Protein 8E12 (pdb70)

Nearest PDB structures (foldseek):
  8e12-assembly1_B  TM=1.006E+00  e=9.926E-20  synthetic construct
  8e12-assembly1_A  TM=9.853E-01  e=1.468E-17  synthetic construct
  8e0m-assembly4_L  TM=9.547E-01  e=2.031E-11  synthetic construct
  8e0m-assembly2_F  TM=9.032E-01  e=4.087E-11  synthetic construct
  9dze-assembly1_B  TM=9.695E-01  e=3.144E-08  synthetic construct

Secondary structure (DSSP, 8-state):
--SHHHHHHHHHHHHHHHHHHHTTT-HHHHHHHHHHHHHHHHHHHHHHHHHT-HHHHHHHHHHHHHHHHHHHHHHHHHHHTT-HHHHHHHHHHHHHHHHHHHHHHHHHT-HHHHHHHHHHHHHHHHHHHHHHHHHHHHT-HHHHHHHHHHHHHHHHHHHHHHH-/---HHHHHHHHHHHHHHHHHHHTTS-HHHHHHHHHHHHHHHHHHHHHHHSS--SHHHHHHHHHHHHHHHHHHHHHHHHHHTT-HHHHHHHHHHHHHHHHHHHHHH---HHHHHHHHHHHHHHHHHHHHHHHHHHHHT-HHHHHHHHHHHHHHHHHHHHHHHT-/---HHHHHHHHHHHHHHHHHHHTTS-HHHHHHHHHHHHHHHGGGG----HHHHHHHHHHHHHHHHHHHHHHHHHHTT-HHHHHHHHHHHHHHHHHHHHHHHHHT-HHHHHHHHHHHHHHHHHHHHHHHHHHHHT-HHHHHHHHHHHHHHHHHHHHHHHH-

Structure (mmCIF, N/CA/C/O backbone):
data_8E12
#
_entry.id   8E12
#
_cell.length_a   59.3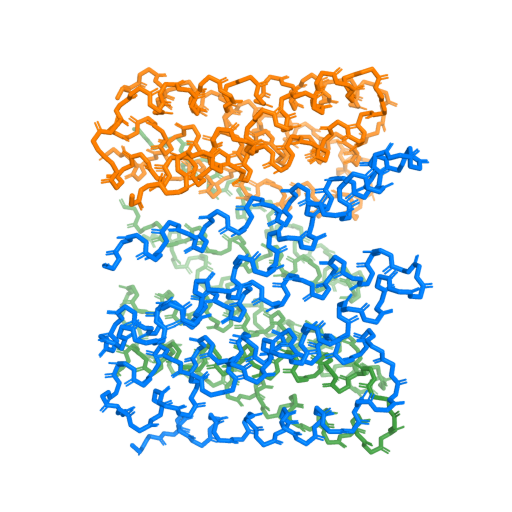30
_cell.length_b   59.330
_cell.length_c   260.327
_cell.angle_alpha   90.000
_cell.angle_beta   90.000
_cell.angle_gamma   120.000
#
_symmetry.space_group_name_H-M   'P 32 2 1'
#
loop_
_entity.id
_entity.type
_entity.pdbx_description
1 polymer BGL14
2 water water
#
loop_
_atom_site.group_PDB
_atom_site.id
_atom_site.type_symbol
_atom_site.label_atom_id
_atom_site.label_alt_id
_atom_site.label_comp_id
_atom_site.label_asym_id
_atom_site.label_entity_id
_atom_site.label_seq_id
_atom_site.pdbx_PDB_ins_code
_atom_site.Cartn_x
_atom_site.Cartn_y
_atom_site.Cartn_z
_atom_site.occupancy
_atom_site.B_iso_or_equiv
_atom_site.auth_seq_id
_atom_site.auth_comp_id
_atom_site.auth_asym_id
_atom_site.auth_atom_id
_atom_site.pdbx_PDB_model_num
ATOM 1 N N . GLU A 1 3 ? 10.654 1.049 33.939 1.00 169.62 3 GLU A N 1
ATOM 2 C CA . GLU A 1 3 ? 9.982 -0.223 34.171 1.00 166.43 3 GLU A CA 1
ATOM 3 C C . GLU A 1 3 ? 8.949 -0.104 35.285 1.00 169.57 3 GLU A C 1
ATOM 4 O O . GLU A 1 3 ? 9.114 -0.677 36.363 1.00 175.25 3 GLU A O 1
ATOM 6 N N . GLU A 1 4 ? 7.880 0.638 35.016 1.00 160.82 4 GLU A N 1
ATOM 7 C CA . GLU A 1 4 ? 6.813 0.850 35.977 1.00 154.41 4 GLU A CA 1
ATOM 8 C C . GLU A 1 4 ? 5.650 -0.088 35.661 1.00 147.21 4 GLU A C 1
ATOM 9 O O . GLU A 1 4 ? 5.787 -1.054 34.903 1.00 144.83 4 GLU A O 1
ATOM 11 N N . GLU A 1 5 ? 4.487 0.192 36.253 1.00 143.09 5 GLU A N 1
ATOM 12 C CA . GLU A 1 5 ? 3.299 -0.604 35.967 1.00 136.78 5 GLU A CA 1
ATOM 13 C C . GLU A 1 5 ? 2.603 -0.157 34.687 1.00 135.12 5 GLU A C 1
ATOM 14 O O . GLU A 1 5 ? 1.914 -0.960 34.049 1.00 129.45 5 GLU A O 1
ATOM 16 N N . LEU A 1 6 ? 2.747 1.117 34.312 1.00 135.83 6 LEU A N 1
ATOM 17 C CA . LEU A 1 6 ? 2.149 1.590 33.068 1.00 130.09 6 LEU A CA 1
ATOM 18 C C . LEU A 1 6 ? 2.843 0.995 31.849 1.00 120.55 6 LEU A C 1
ATOM 19 O O . LEU A 1 6 ? 2.232 0.887 30.780 1.00 108.80 6 LEU A O 1
ATOM 21 N N . LYS A 1 7 ? 4.115 0.608 31.994 1.00 123.35 7 LYS A N 1
ATOM 22 C CA . LYS A 1 7 ? 4.860 0.028 30.880 1.00 119.77 7 LYS A CA 1
ATOM 23 C C . LYS A 1 7 ? 4.174 -1.220 30.338 1.00 117.97 7 LYS A C 1
ATOM 24 O O . LYS A 1 7 ? 4.197 -1.474 29.128 1.00 114.87 7 LYS A O 1
ATOM 26 N N . LYS A 1 8 ? 3.564 -2.014 31.220 1.00 118.86 8 LYS A N 1
ATOM 27 C CA . LYS A 1 8 ? 2.810 -3.183 30.776 1.00 113.70 8 LYS A CA 1
ATOM 28 C C . LYS A 1 8 ? 1.591 -2.781 29.956 1.00 115.31 8 LYS A C 1
ATOM 29 O O . LYS A 1 8 ? 1.291 -3.411 28.935 1.00 118.66 8 LYS A O 1
ATOM 31 N N . LEU A 1 9 ? 0.868 -1.745 30.391 1.00 116.88 9 LEU A N 1
ATOM 32 C CA . LEU A 1 9 ? -0.308 -1.303 29.648 1.00 111.68 9 LEU A CA 1
ATOM 33 C C . LEU A 1 9 ? 0.068 -0.813 28.256 1.00 112.47 9 LEU A C 1
ATOM 34 O O . LEU A 1 9 ? -0.665 -1.050 27.289 1.00 115.12 9 LEU A O 1
ATOM 37 N N . LEU A 1 10 ? 1.205 -0.123 28.134 1.00 110.51 10 LEU A N 1
ATOM 38 C CA . LEU A 1 10 ? 1.651 0.343 26.824 1.00 110.92 10 LEU A CA 1
ATOM 39 C C . LEU A 1 10 ? 1.896 -0.825 25.877 1.00 111.90 10 LEU A C 1
ATOM 40 O O . LEU A 1 10 ? 1.431 -0.818 24.732 1.00 111.98 10 LEU A O 1
ATOM 43 N N . GLU A 1 11 ? 2.620 -1.847 26.341 1.00 111.86 11 GLU A N 1
ATOM 44 C CA . GLU A 1 11 ? 2.870 -3.015 25.502 1.00 114.85 11 GLU A CA 1
ATOM 45 C C . GLU A 1 11 ? 1.581 -3.771 25.201 1.00 117.75 11 GLU A C 1
ATOM 46 O O . GLU A 1 11 ? 1.408 -4.294 24.094 1.00 118.73 11 GLU A O 1
ATOM 48 N N . GLU A 1 12 ? 0.669 -3.841 26.173 1.00 113.67 12 GLU A N 1
ATOM 49 C CA . GLU A 1 12 ? -0.604 -4.518 25.944 1.00 115.23 12 GLU A CA 1
ATOM 50 C C . GLU A 1 12 ? -1.419 -3.813 24.866 1.00 120.42 12 GLU A C 1
ATOM 51 O O . GLU A 1 12 ? -2.100 -4.466 24.065 1.00 124.09 12 GLU A O 1
ATOM 54 N N . ASN A 1 13 ? -1.366 -2.480 24.833 1.00 119.23 13 ASN A N 1
ATOM 55 C CA . ASN A 1 13 ? -2.147 -1.719 23.862 1.00 118.60 13 ASN A CA 1
ATOM 56 C C . ASN A 1 13 ? -1.653 -1.957 22.439 1.00 119.60 13 ASN A C 1
ATOM 57 O O . ASN A 1 13 ? -2.453 -2.191 21.525 1.00 123.66 13 ASN A O 1
ATOM 59 N N . ILE A 1 14 ? -0.335 -1.892 22.231 1.00 122.57 14 ILE A N 1
ATOM 60 C CA . ILE A 1 14 ? 0.225 -2.050 20.890 1.00 119.38 14 ILE A CA 1
ATOM 61 C C . ILE A 1 14 ? -0.045 -3.448 20.348 1.00 123.89 14 ILE A C 1
ATOM 62 O O . ILE A 1 14 ? -0.268 -3.629 19.145 1.00 118.38 14 ILE A O 1
ATOM 66 N N . LYS A 1 15 ? -0.016 -4.459 21.218 1.00 145.00 15 LYS A N 1
ATOM 67 C CA . LYS A 1 15 ? -0.276 -5.824 20.771 1.00 148.62 15 LYS A CA 1
ATOM 68 C C . LYS A 1 15 ? -1.695 -5.960 20.229 1.00 150.93 15 LYS A C 1
ATOM 69 O O . LYS A 1 15 ? -1.916 -6.573 19.177 1.00 153.45 15 LYS A O 1
ATOM 71 N N . LEU A 1 16 ? -2.674 -5.404 20.945 1.00 127.07 16 LEU A N 1
ATOM 72 C CA . LEU A 1 16 ? -4.059 -5.463 20.484 1.00 120.05 16 LEU A CA 1
ATOM 73 C C . LEU A 1 16 ? -4.261 -4.654 19.208 1.00 108.97 16 LEU A C 1
ATOM 74 O O . LEU A 1 16 ? -5.028 -5.056 18.325 1.00 103.28 16 LEU A O 1
ATOM 76 N N . ILE A 1 17 ? -3.593 -3.503 19.099 1.00 108.52 17 ILE A N 1
ATOM 77 C CA . ILE A 1 17 ? -3.742 -2.658 17.917 1.00 108.91 17 ILE A CA 1
ATOM 78 C C . ILE A 1 17 ? -3.113 -3.325 16.698 1.00 110.33 17 ILE A C 1
ATOM 79 O O . ILE A 1 17 ? -3.716 -3.378 15.619 1.00 106.09 17 ILE A O 1
ATOM 84 N N . GLU A 1 18 ? -1.890 -3.841 16.850 1.00 114.18 18 GLU A N 1
ATOM 85 C CA . GLU A 1 18 ? -1.191 -4.441 15.717 1.00 118.21 18 GLU A CA 1
ATOM 86 C C . GLU A 1 18 ? -1.916 -5.679 15.203 1.00 122.92 18 GLU A C 1
ATOM 87 O O . GLU A 1 18 ? -2.003 -5.895 13.988 1.00 126.42 18 GLU A O 1
ATOM 89 N N . GLU A 1 19 ? -2.439 -6.505 16.112 1.00 113.34 19 GLU A N 1
ATOM 90 C CA . GLU A 1 19 ? -3.174 -7.697 15.698 1.00 112.84 19 GLU A CA 1
ATOM 91 C C . GLU A 1 19 ? -4.449 -7.335 14.943 1.00 106.87 19 GLU A C 1
ATOM 92 O O . GLU A 1 19 ? -4.795 -7.983 13.948 1.00 102.60 19 GLU A O 1
ATOM 94 N N . LEU A 1 20 ? -5.164 -6.306 15.404 1.00 106.65 20 LEU A N 1
ATOM 95 C CA . LEU A 1 20 ? -6.375 -5.879 14.711 1.00 103.95 20 LEU A CA 1
ATOM 96 C C . LEU A 1 20 ? -6.063 -5.271 13.349 1.00 98.46 20 LEU A C 1
ATOM 97 O O . LEU A 1 20 ? -6.791 -5.511 12.380 1.00 97.40 20 LEU A O 1
ATOM 102 N N . LEU A 1 21 ? -4.983 -4.489 13.254 1.00 101.72 21 LEU A N 1
ATOM 103 C CA . LEU A 1 21 ? -4.670 -3.798 12.005 1.00 108.12 21 LEU A CA 1
ATOM 104 C C . LEU A 1 21 ? -4.489 -4.778 10.852 1.00 116.82 21 LEU A C 1
ATOM 105 O O . LEU A 1 21 ? -4.976 -4.537 9.741 1.00 116.61 21 LEU A O 1
ATOM 107 N N . GLU A 1 22 ? -3.789 -5.888 11.095 1.00 130.78 22 GLU A N 1
ATOM 108 C CA . GLU A 1 22 ? -3.631 -6.906 10.062 1.00 132.64 22 GLU A CA 1
ATOM 109 C C . GLU A 1 22 ? -4.953 -7.591 9.733 1.00 133.79 22 GLU A C 1
ATOM 110 O O . GLU A 1 22 ? -5.179 -7.977 8.580 1.00 134.30 22 GLU A O 1
ATOM 112 N N . GLU A 1 23 ? -5.830 -7.758 10.727 1.00 118.63 23 GLU A N 1
ATOM 113 C CA . GLU A 1 23 ? -7.086 -8.468 10.500 1.00 113.48 23 GLU A CA 1
ATOM 114 C C . GLU A 1 23 ? -8.048 -7.665 9.628 1.00 120.89 23 GLU A C 1
ATOM 115 O O . GLU A 1 23 ? -8.755 -8.239 8.792 1.00 120.33 23 GLU A O 1
ATOM 117 N N . VAL A 1 24 ? -8.099 -6.339 9.807 1.00 122.91 24 VAL A N 1
ATOM 118 C CA . VAL A 1 24 ? -9.082 -5.523 9.095 1.00 123.86 24 VAL A CA 1
ATOM 119 C C . VAL A 1 24 ? -8.594 -5.050 7.733 1.00 125.43 24 VAL A C 1
ATOM 120 O O . VAL A 1 24 ? -9.354 -4.382 7.017 1.00 120.87 24 VAL A O 1
ATOM 124 N N . LYS A 1 25 ? -7.342 -5.339 7.365 1.00 124.69 25 LYS A N 1
ATOM 125 C CA . LYS A 1 25 ? -6.804 -4.839 6.102 1.00 122.81 25 LYS A CA 1
ATOM 126 C C . LYS A 1 25 ? -7.598 -5.361 4.908 1.00 135.02 25 LYS A C 1
ATOM 127 O O . LYS A 1 25 ? -7.858 -4.618 3.953 1.00 132.30 25 LYS A O 1
ATOM 129 N N . HIS A 1 26 ? -7.980 -6.637 4.938 1.00 138.65 26 HIS A N 1
ATOM 130 C CA . HIS A 1 26 ? -8.780 -7.242 3.882 1.00 135.11 26 HIS A CA 1
ATOM 131 C C . HIS A 1 26 ? -10.275 -7.032 4.074 1.00 134.62 26 HIS A C 1
ATOM 132 O O . HIS A 1 26 ? -11.049 -7.367 3.172 1.00 140.67 26 HIS A O 1
ATOM 139 N N . ASN A 1 27 ? -10.700 -6.498 5.221 1.00 143.24 27 ASN A N 1
ATOM 140 C CA . ASN A 1 27 ? -12.121 -6.370 5.524 1.00 140.76 27 ASN A CA 1
ATOM 141 C C . ASN A 1 27 ? -12.713 -5.150 4.826 1.00 133.69 27 ASN A C 1
ATOM 142 O O . ASN A 1 27 ? -13.145 -5.241 3.672 1.00 134.91 27 ASN A O 1
ATOM 144 N N . ASP A 1 28 ? -12.762 -4.010 5.522 1.00 113.36 28 ASP A N 1
ATOM 145 C CA . ASP A 1 28 ? -13.343 -2.790 4.965 1.00 103.46 28 ASP A CA 1
ATOM 146 C C . ASP A 1 28 ? -12.483 -1.590 5.339 1.00 86.67 28 ASP A C 1
ATOM 147 O O . ASP A 1 28 ? -11.972 -1.537 6.464 1.00 87.78 28 ASP A O 1
ATOM 149 N N . PRO A 1 29 ? -12.283 -0.628 4.430 1.00 74.96 29 PRO A N 1
ATOM 150 C CA . PRO A 1 29 ? -11.475 0.553 4.791 1.00 79.11 29 PRO A CA 1
ATOM 151 C C . PRO A 1 29 ? -11.999 1.338 5.983 1.00 75.97 29 PRO A C 1
ATOM 152 O O . PRO A 1 29 ? -11.196 1.855 6.772 1.00 73.42 29 PRO A O 1
ATOM 156 N N . GLU A 1 30 ? -13.321 1.451 6.138 1.00 74.11 30 GLU A N 1
ATOM 157 C CA . GLU A 1 30 ? -13.872 2.224 7.248 1.00 72.34 30 GLU A CA 1
ATOM 158 C C . GLU A 1 30 ? -13.439 1.663 8.600 1.00 72.00 30 GLU A C 1
ATOM 159 O O . GLU A 1 30 ? -13.039 2.420 9.493 1.00 68.24 30 GLU A O 1
ATOM 163 N N . LEU A 1 31 ? -13.508 0.340 8.776 1.00 82.12 31 LEU A N 1
ATOM 164 C CA . LEU A 1 31 ? -13.014 -0.251 10.019 1.00 78.77 31 LEU A CA 1
ATOM 165 C C . LEU A 1 31 ? -11.502 -0.107 10.131 1.00 78.54 31 LEU A C 1
ATOM 166 O O . LEU A 1 31 ? -10.973 0.116 11.227 1.00 81.75 31 LEU A O 1
ATOM 169 N N . LEU A 1 32 ? -10.789 -0.242 9.011 1.00 78.65 32 LEU A N 1
ATOM 170 C CA . LEU A 1 32 ? -9.342 -0.051 9.029 1.00 76.18 32 LEU A CA 1
ATOM 171 C C . LEU A 1 32 ? -8.986 1.376 9.424 1.00 68.47 32 LEU A C 1
ATOM 172 O O . LEU A 1 32 ? -8.004 1.605 10.140 1.00 66.39 32 LEU A O 1
ATOM 177 N N . LEU A 1 33 ? -9.764 2.352 8.953 1.00 65.11 33 LEU A N 1
ATOM 178 C CA . LEU A 1 33 ? -9.529 3.735 9.350 1.00 63.63 33 LEU A CA 1
ATOM 179 C C . LEU A 1 33 ? -9.779 3.950 10.837 1.00 64.00 33 LEU A C 1
ATOM 180 O O . LEU A 1 33 ? -9.103 4.774 11.462 1.00 66.04 33 LEU A O 1
ATOM 185 N N . SER A 1 34 ? -10.752 3.241 11.416 1.00 61.57 34 SER A N 1
ATOM 186 C CA . SER A 1 34 ? -11.058 3.429 12.831 1.00 60.29 34 SER A CA 1
ATOM 187 C C . SER A 1 34 ? -9.909 2.961 13.715 1.00 69.37 34 SER A C 1
ATOM 188 O O . SER A 1 34 ? -9.512 3.661 14.654 1.00 67.07 34 SER A O 1
ATOM 191 N N . VAL A 1 35 ? -9.360 1.777 13.432 1.00 69.53 35 VAL A N 1
ATOM 192 C CA . VAL A 1 35 ? -8.220 1.296 14.207 1.00 66.78 35 VAL A CA 1
ATOM 193 C C . VAL A 1 35 ? -6.995 2.163 13.940 1.00 64.86 35 VAL A C 1
ATOM 194 O O . VAL A 1 35 ? -6.215 2.460 14.854 1.00 65.74 35 VAL A O 1
ATOM 198 N N . LEU A 1 36 ? -6.815 2.595 12.689 1.00 68.23 36 LEU A N 1
ATOM 199 C CA . LEU A 1 36 ? -5.710 3.491 12.363 1.00 65.04 36 LEU A CA 1
ATOM 200 C C . LEU A 1 36 ? -5.822 4.814 13.107 1.00 64.88 36 LEU A C 1
ATOM 201 O O . LEU A 1 36 ? -4.801 5.403 13.480 1.00 71.91 36 LEU A O 1
ATOM 206 N N . GLU A 1 37 ? -7.047 5.296 13.328 1.00 63.72 37 GLU A N 1
ATOM 207 C CA . GLU A 1 37 ? -7.241 6.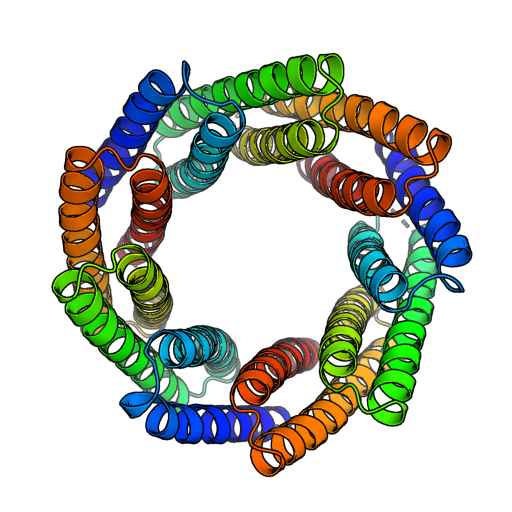516 14.106 1.00 62.96 37 GLU A CA 1
ATOM 208 C C . GLU A 1 37 ? -6.756 6.341 15.540 1.00 60.03 37 GLU A C 1
ATOM 209 O O . GLU A 1 37 ? -6.130 7.245 16.106 1.00 69.14 37 GLU A O 1
ATOM 211 N N . VAL A 1 38 ? -7.045 5.188 16.147 1.00 60.12 38 VAL A N 1
ATOM 212 C CA . VAL A 1 38 ? -6.576 4.926 17.503 1.00 65.87 38 VAL A CA 1
ATOM 213 C C . VAL A 1 38 ? -5.064 4.747 17.528 1.00 68.18 38 VAL A C 1
ATOM 214 O O . VAL A 1 38 ? -4.410 5.087 18.522 1.00 69.54 38 VAL A O 1
ATOM 218 N N . LEU A 1 39 ? -4.488 4.196 16.456 1.00 62.39 39 LEU A N 1
ATOM 219 C CA . LEU A 1 39 ? -3.044 3.984 16.410 1.00 65.11 39 LEU A CA 1
ATOM 220 C C . LEU A 1 39 ? -2.290 5.296 16.596 1.00 67.23 39 LEU A C 1
ATOM 221 O O . LEU A 1 39 ? -1.375 5.386 17.423 1.00 65.90 39 LEU A O 1
ATOM 224 N N . VAL A 1 40 ? -2.649 6.323 15.822 1.00 64.68 40 VAL A N 1
ATOM 225 C CA . VAL A 1 40 ? -2.005 7.622 15.989 1.00 68.84 40 VAL A CA 1
ATOM 226 C C . VAL A 1 40 ? -2.372 8.241 17.334 1.00 64.73 40 VAL A C 1
ATOM 227 O O . VAL A 1 40 ? -1.570 8.977 17.923 1.00 69.94 40 VAL A O 1
ATOM 231 N N . ARG A 1 41 ? -3.581 7.973 17.839 1.00 63.94 41 ARG A N 1
ATOM 232 C CA . ARG A 1 41 ? -3.937 8.421 19.182 1.00 69.42 41 ARG A CA 1
ATOM 233 C C . ARG A 1 41 ? -3.111 7.703 20.242 1.00 67.10 41 ARG A C 1
ATOM 234 O O . ARG A 1 41 ? -2.682 8.318 21.226 1.00 60.27 41 ARG A O 1
ATOM 238 N N . SER A 1 42 ? -2.881 6.400 20.061 1.00 72.34 42 SER A N 1
ATOM 239 C CA . SER A 1 42 ? -2.053 5.663 21.009 1.00 68.10 42 SER A CA 1
ATOM 240 C C . SER A 1 42 ? -0.599 6.104 20.920 1.00 67.47 42 SER A C 1
ATOM 241 O O . SER A 1 42 ? 0.077 6.241 21.946 1.00 70.48 42 SER A O 1
ATOM 243 N N . VAL A 1 43 ? -0.101 6.325 19.700 1.00 69.17 43 VAL A N 1
ATOM 244 C CA . VAL A 1 43 ? 1.296 6.711 19.526 1.00 67.21 43 VAL A CA 1
ATOM 245 C C . VAL A 1 43 ? 1.559 8.056 20.188 1.00 70.94 43 VAL A C 1
ATOM 246 O O . VAL A 1 43 ? 2.633 8.287 20.759 1.00 72.00 43 VAL A O 1
ATOM 250 N N . HIS A 1 44 ? 0.573 8.956 20.146 1.00 75.71 44 HIS A N 1
ATOM 251 C CA . HIS A 1 44 ? 0.738 10.263 20.772 1.00 74.68 44 HIS A CA 1
ATOM 252 C C . HIS A 1 44 ? 0.944 10.140 22.277 1.00 77.10 44 HIS A C 1
ATOM 253 O O . HIS A 1 44 ? 1.746 10.876 22.863 1.00 82.69 44 HIS A O 1
ATOM 260 N N . VAL A 1 45 ? 0.218 9.225 22.924 1.00 76.60 45 VAL A N 1
ATOM 261 C CA . VAL A 1 45 ? 0.377 9.061 24.365 1.00 80.91 45 VAL A CA 1
ATOM 262 C C . VAL A 1 45 ? 1.644 8.285 24.709 1.00 84.61 45 VAL A C 1
ATOM 263 O O . VAL A 1 45 ? 2.210 8.470 25.792 1.00 89.82 45 VAL A O 1
ATOM 265 N N . ILE A 1 46 ? 2.102 7.398 23.820 1.00 83.09 46 ILE A N 1
ATOM 266 C CA . ILE A 1 46 ? 3.340 6.674 24.089 1.00 82.71 46 ILE A CA 1
ATOM 267 C C . ILE A 1 46 ? 4.551 7.578 23.893 1.00 90.83 46 ILE A C 1
ATOM 268 O O . ILE A 1 46 ? 5.572 7.424 24.577 1.00 94.97 46 ILE A O 1
ATOM 273 N N . ALA A 1 47 ? 4.449 8.556 22.990 1.00 88.11 47 ALA A N 1
ATOM 274 C CA . ALA A 1 47 ? 5.518 9.534 22.821 1.00 89.11 47 ALA A CA 1
ATOM 275 C C . ALA A 1 47 ? 5.663 10.423 24.050 1.00 101.95 47 ALA A C 1
ATOM 276 O O . ALA A 1 47 ? 6.780 10.793 24.430 1.00 108.89 47 ALA A O 1
ATOM 278 N N . GLU A 1 48 ? 4.542 10.781 24.681 1.00 113.02 48 GLU A N 1
ATOM 279 C CA . GLU A 1 48 ? 4.582 11.636 25.861 1.00 118.14 48 GLU A CA 1
ATOM 280 C C . GLU A 1 48 ? 5.216 10.955 27.066 1.00 118.59 48 GLU A C 1
ATOM 281 O O . GLU A 1 48 ? 5.737 11.649 27.946 1.00 122.62 48 GLU A O 1
ATOM 283 N N . VAL A 1 49 ? 5.194 9.624 27.131 1.00 114.69 49 VAL A N 1
ATOM 284 C CA . VAL A 1 49 ? 5.753 8.923 28.281 1.00 117.86 49 VAL A CA 1
ATOM 285 C C . VAL A 1 49 ? 7.177 8.444 28.024 1.00 120.15 49 VAL A C 1
ATOM 286 O O . VAL A 1 49 ? 7.916 8.191 28.988 1.00 125.20 49 VAL A O 1
ATOM 290 N N . ALA A 1 50 ? 7.593 8.335 26.763 1.00 115.83 50 ALA A N 1
ATOM 291 C CA . ALA A 1 50 ? 8.980 8.007 26.471 1.00 112.68 50 ALA A CA 1
ATOM 292 C C . ALA A 1 50 ? 9.871 9.236 26.563 1.00 114.39 50 ALA A C 1
ATOM 293 O O . ALA A 1 50 ? 11.054 9.119 26.901 1.00 114.57 50 ALA A O 1
ATOM 295 N N . ARG A 1 51 ? 9.320 10.416 26.269 1.00 110.43 51 ARG A N 1
ATOM 296 C CA . ARG A 1 51 ? 10.051 11.655 26.504 1.00 112.24 51 ARG A CA 1
ATOM 297 C C . ARG A 1 51 ? 10.154 11.960 27.993 1.00 111.33 51 ARG A C 1
ATOM 298 O O . ARG A 1 51 ? 11.138 12.564 28.436 1.00 110.48 51 ARG A O 1
ATOM 301 N N . GLU A 1 52 ? 9.160 11.543 28.779 1.00 111.47 52 GLU A N 1
ATOM 302 C CA . GLU A 1 52 ? 9.198 11.777 30.218 1.00 110.20 52 GLU A CA 1
ATOM 303 C C . GLU A 1 52 ? 10.092 10.767 30.928 1.00 115.75 52 GLU A C 1
ATOM 304 O O . GLU A 1 52 ? 10.811 11.126 31.867 1.00 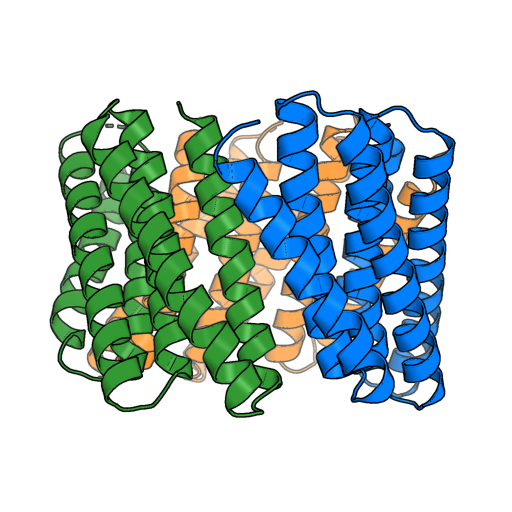116.43 52 GLU A O 1
ATOM 306 N N . GLN A 1 53 ? 10.062 9.508 30.498 1.00 112.61 53 GLN A N 1
ATOM 307 C CA . GLN A 1 53 ? 10.868 8.458 31.108 1.00 114.63 53 GLN A CA 1
ATOM 308 C C . GLN A 1 53 ? 12.256 8.338 30.494 1.00 121.44 53 GLN A C 1
ATOM 309 O O . GLN A 1 53 ? 13.054 7.518 30.961 1.00 121.47 53 GLN A O 1
ATOM 311 N N . GLY A 1 54 ? 12.565 9.129 29.468 1.00 124.81 54 GLY A N 1
ATOM 312 C CA . GLY A 1 54 ? 13.869 9.058 28.842 1.00 125.20 54 GLY A CA 1
ATOM 313 C C . GLY A 1 54 ? 14.143 7.779 28.086 1.00 126.89 54 GLY A C 1
ATOM 314 O O . GLY A 1 54 ? 15.308 7.435 27.875 1.00 125.52 54 GLY A O 1
ATOM 315 N N . ASN A 1 55 ? 13.100 7.062 27.669 1.00 120.59 55 ASN A N 1
ATOM 316 C CA . ASN A 1 55 ? 13.255 5.808 26.934 1.00 117.67 55 ASN A CA 1
ATOM 317 C C . ASN A 1 55 ? 13.409 6.157 25.459 1.00 118.08 55 ASN A C 1
ATOM 318 O O . ASN A 1 55 ? 12.443 6.161 24.695 1.00 117.26 55 ASN A O 1
ATOM 323 N N . GLU A 1 56 ? 14.649 6.447 25.053 1.00 120.60 56 GLU A N 1
ATOM 324 C CA . GLU A 1 56 ? 14.906 6.847 23.672 1.00 116.95 56 GLU A CA 1
ATOM 325 C C . GLU A 1 56 ? 14.571 5.734 22.686 1.00 112.14 56 GLU A C 1
ATOM 326 O O . GLU A 1 56 ? 14.240 6.012 21.528 1.00 106.91 56 GLU A O 1
ATOM 328 N N . GLU A 1 57 ? 14.661 4.475 23.120 1.00 122.33 57 GLU A N 1
ATOM 329 C CA . GLU A 1 57 ? 14.307 3.362 22.244 1.00 123.21 57 GLU A CA 1
ATOM 330 C C . GLU A 1 57 ? 12.828 3.398 21.881 1.00 116.07 57 GLU A C 1
ATOM 331 O O . GLU A 1 57 ? 12.448 3.066 20.752 1.00 114.78 57 GLU A O 1
ATOM 333 N N . LEU A 1 58 ? 11.977 3.792 22.832 1.00 108.14 58 LEU A N 1
ATOM 334 C CA . LEU A 1 58 ? 10.545 3.879 22.566 1.00 104.37 58 LEU A CA 1
ATOM 335 C C . LEU A 1 58 ? 10.215 4.955 21.538 1.00 101.88 58 LEU A C 1
ATOM 336 O O . LEU A 1 58 ? 9.209 4.835 20.828 1.00 95.96 58 LEU A O 1
ATOM 341 N N . LEU A 1 59 ? 11.025 6.016 21.451 1.00 99.65 59 LEU A N 1
ATOM 342 C CA . LEU A 1 59 ? 10.769 7.046 20.447 1.00 92.08 59 LEU A CA 1
ATOM 343 C C . LEU A 1 59 ? 10.827 6.471 19.039 1.00 94.88 59 LEU A C 1
ATOM 344 O O . LEU A 1 59 ? 9.990 6.802 18.192 1.00 92.58 59 LEU A O 1
ATOM 349 N N . GLU A 1 60 ? 11.811 5.611 18.769 1.00 102.25 60 GLU A N 1
ATOM 350 C CA . GLU A 1 60 ? 11.893 4.973 17.459 1.00 103.24 60 GLU A CA 1
ATOM 351 C C . GLU A 1 60 ? 10.704 4.051 17.219 1.00 101.08 60 GLU A C 1
ATOM 352 O O . GLU A 1 60 ? 10.171 3.993 16.105 1.00 100.49 60 GLU A O 1
ATOM 354 N N . ARG A 1 61 ? 10.278 3.320 18.252 1.00 91.33 61 ARG A N 1
ATOM 355 C CA . ARG A 1 61 ? 9.125 2.436 18.115 1.00 88.18 61 ARG A CA 1
ATOM 356 C C . ARG A 1 61 ? 7.852 3.229 17.847 1.00 84.60 61 ARG A C 1
ATOM 357 O O . ARG A 1 61 ? 7.094 2.915 16.921 1.00 79.18 61 ARG A O 1
ATOM 360 N N . ALA A 1 62 ? 7.600 4.266 18.650 1.00 88.17 62 ALA A N 1
ATOM 361 C CA . ALA A 1 62 ? 6.385 5.055 18.476 1.00 76.53 62 ALA A CA 1
ATOM 362 C C . ALA A 1 62 ? 6.401 5.821 17.160 1.00 75.25 62 ALA A C 1
ATOM 363 O O . ALA A 1 62 ? 5.366 5.938 16.493 1.00 79.45 62 ALA A O 1
ATOM 365 N N . ALA A 1 63 ? 7.563 6.351 16.769 1.00 78.71 63 ALA A N 1
ATOM 366 C CA . ALA A 1 63 ? 7.661 7.051 15.492 1.00 75.75 63 ALA A CA 1
ATOM 367 C C . ALA A 1 63 ? 7.412 6.108 14.323 1.00 78.23 63 ALA A C 1
ATOM 368 O O . ALA A 1 63 ? 6.771 6.488 13.335 1.00 74.52 63 ALA A O 1
ATOM 370 N N . ARG A 1 64 ? 7.908 4.872 14.416 1.00 80.33 64 ARG A N 1
ATOM 371 C CA . ARG A 1 64 ? 7.684 3.906 13.346 1.00 78.47 64 ARG A CA 1
ATOM 372 C C . ARG A 1 64 ? 6.206 3.565 13.210 1.00 70.29 64 ARG A C 1
ATOM 373 O O . ARG A 1 64 ? 5.695 3.430 12.092 1.00 73.12 64 ARG A O 1
ATOM 375 N N . LEU A 1 65 ? 5.502 3.421 14.335 1.00 67.41 65 LEU A N 1
ATOM 376 C CA . LEU A 1 65 ? 4.081 3.099 14.270 1.00 68.72 65 LEU A CA 1
ATOM 377 C C . LEU A 1 65 ? 3.280 4.247 13.674 1.00 67.79 65 LEU A C 1
ATOM 378 O O . LEU A 1 65 ? 2.352 4.020 12.888 1.00 66.10 65 LEU A O 1
ATOM 383 N N . ALA A 1 66 ? 3.620 5.486 14.034 1.00 66.68 66 ALA A N 1
ATOM 384 C CA . ALA A 1 66 ? 2.959 6.632 13.421 1.00 68.41 66 ALA A CA 1
ATOM 385 C C . ALA A 1 66 ? 3.281 6.712 11.936 1.00 75.82 66 ALA A C 1
ATOM 386 O O . ALA A 1 66 ? 2.415 7.059 11.124 1.00 78.56 66 ALA A O 1
ATOM 388 N N . GLU A 1 67 ? 4.526 6.400 11.566 1.00 80.67 67 GLU A N 1
ATOM 389 C CA . GLU A 1 67 ? 4.889 6.331 10.156 1.00 82.42 67 GLU A CA 1
ATOM 390 C C . GLU A 1 67 ? 4.103 5.237 9.446 1.00 84.48 67 GLU A C 1
ATOM 391 O O . GLU A 1 67 ? 3.628 5.433 8.321 1.00 86.73 67 GLU A O 1
ATOM 397 N N . GLU A 1 68 ? 3.951 4.078 10.091 1.00 70.37 68 GLU A N 1
ATOM 398 C CA . GLU A 1 68 ? 3.218 2.983 9.466 1.00 72.18 68 GLU A CA 1
ATOM 399 C C . GLU A 1 68 ? 1.730 3.294 9.393 1.00 74.32 68 GLU A C 1
ATOM 400 O O . GLU A 1 68 ? 1.058 2.923 8.423 1.00 73.64 68 GLU A O 1
ATOM 406 N N . ALA A 1 69 ? 1.197 3.980 10.407 1.00 74.31 69 ALA A N 1
ATOM 407 C CA . ALA A 1 69 ? -0.195 4.410 10.337 1.00 70.06 69 ALA A CA 1
ATOM 408 C C . ALA A 1 69 ? -0.391 5.461 9.254 1.00 69.42 69 ALA A C 1
ATOM 409 O O . ALA A 1 69 ? -1.460 5.520 8.634 1.00 69.52 69 ALA A O 1
ATOM 411 N N . ALA A 1 70 ? 0.623 6.296 9.016 1.00 77.96 70 ALA A N 1
ATOM 412 C CA . ALA A 1 70 ? 0.530 7.303 7.966 1.00 74.73 70 ALA A CA 1
ATOM 413 C C . ALA A 1 70 ? 0.444 6.653 6.592 1.00 73.78 70 ALA A C 1
ATOM 414 O O . ALA A 1 70 ? -0.401 7.024 5.769 1.00 68.05 70 ALA A O 1
ATOM 416 N N . TYR A 1 71 ? 1.324 5.684 6.320 1.00 81.21 71 TYR A N 1
ATOM 417 C CA . TYR A 1 71 ? 1.314 5.035 5.015 1.00 83.30 71 TYR A CA 1
ATOM 418 C C . TYR A 1 71 ? 0.069 4.175 4.845 1.00 85.58 71 TYR A C 1
ATOM 419 O O . TYR A 1 71 ? -0.484 4.086 3.743 1.00 88.56 71 TYR A O 1
ATOM 421 N N . GLN A 1 72 ? -0.391 3.543 5.928 1.00 77.79 72 GLN A N 1
ATOM 422 C CA . GLN A 1 72 ? -1.616 2.754 5.862 1.00 77.00 72 GLN A CA 1
ATOM 423 C C . GLN A 1 72 ? -2.823 3.643 5.588 1.00 67.53 72 GLN A C 1
ATOM 424 O O . GLN A 1 72 ? -3.732 3.258 4.845 1.00 59.87 72 GLN A O 1
ATOM 427 N N . ALA A 1 73 ? -2.861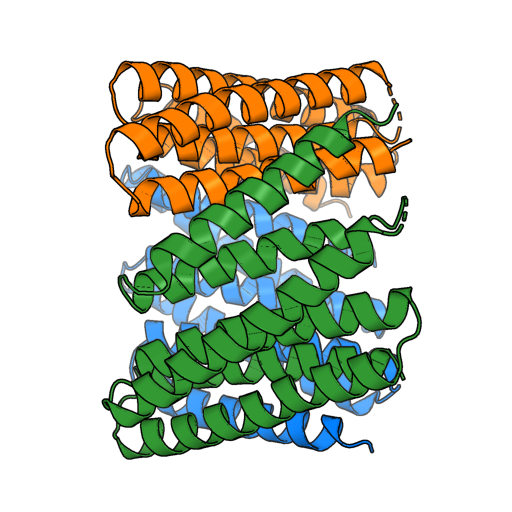 4.826 6.203 1.00 72.80 73 ALA A N 1
ATOM 428 C CA . ALA A 1 73 ? -3.921 5.783 5.906 1.00 63.84 73 ALA A CA 1
ATOM 429 C C . ALA A 1 73 ? -3.827 6.288 4.471 1.00 70.28 73 ALA A C 1
ATOM 430 O O . ALA A 1 73 ? -4.851 6.569 3.838 1.00 76.68 73 ALA A O 1
ATOM 432 N N . GLU A 1 74 ? -2.606 6.438 3.948 1.00 70.10 74 GLU A N 1
ATOM 433 C CA . GLU A 1 74 ? -2.444 6.955 2.592 1.00 66.20 74 GLU A CA 1
ATOM 434 C C . GLU A 1 74 ? -2.960 5.984 1.533 1.00 70.20 74 GLU A C 1
ATOM 435 O O . GLU A 1 74 ? -3.598 6.409 0.563 1.00 74.04 74 GLU A O 1
ATOM 441 N N . GLU A 1 75 ? -2.686 4.682 1.684 1.00 78.23 75 GLU A N 1
ATOM 442 C CA . GLU A 1 75 ? -3.127 3.727 0.668 1.00 79.67 75 GLU A CA 1
ATOM 443 C C . GLU A 1 75 ? -4.646 3.664 0.578 1.00 77.84 75 GLU A C 1
ATOM 444 O O . GLU A 1 75 ? -5.207 3.622 -0.523 1.00 81.58 75 GLU A O 1
ATOM 447 N N . VAL A 1 76 ? -5.331 3.640 1.723 1.00 64.56 76 VAL A N 1
ATOM 448 C CA . VAL A 1 76 ? -6.789 3.651 1.686 1.00 71.42 76 VAL A CA 1
ATOM 449 C C . VAL A 1 76 ? -7.301 4.986 1.156 1.00 73.18 76 VAL A C 1
ATOM 450 O O . VAL A 1 76 ? -8.348 5.037 0.500 1.00 73.09 76 VAL A O 1
ATOM 454 N N . ALA A 1 77 ? -6.584 6.082 1.424 1.00 66.86 77 ALA A N 1
ATOM 455 C CA . ALA A 1 77 ? -6.972 7.375 0.869 1.00 65.98 77 ALA A CA 1
ATOM 456 C C . ALA A 1 77 ? -6.814 7.391 -0.647 1.00 72.64 77 ALA A C 1
ATOM 457 O O . ALA A 1 77 ? -7.648 7.963 -1.359 1.00 79.07 77 ALA A O 1
ATOM 459 N N . ARG A 1 78 ? -5.739 6.782 -1.154 1.00 75.62 78 ARG A N 1
ATOM 460 C CA . ARG A 1 78 ? -5.512 6.722 -2.596 1.00 73.47 78 ARG A CA 1
ATOM 461 C C . ARG A 1 78 ? -6.573 5.869 -3.285 1.00 68.70 78 ARG A C 1
ATOM 462 O O . ARG A 1 78 ? -7.110 6.252 -4.331 1.00 69.12 78 ARG A O 1
ATOM 467 N N . GLU A 1 79 ? -6.876 4.698 -2.718 1.00 70.56 79 GLU A N 1
ATOM 468 C CA . GLU A 1 79 ? -7.860 3.804 -3.324 1.00 75.37 79 GLU A CA 1
ATOM 469 C C . GLU A 1 79 ? -9.269 4.382 -3.243 1.00 72.79 79 GLU A C 1
ATOM 470 O O . GLU A 1 79 ? -10.073 4.197 -4.163 1.00 73.71 79 GLU A O 1
ATOM 472 N N . ALA A 1 80 ? -9.592 5.066 -2.141 1.00 75.98 80 ALA A N 1
ATOM 473 C CA . ALA A 1 80 ? -10.929 5.632 -1.988 1.00 67.37 80 ALA A CA 1
ATOM 474 C C . ALA A 1 80 ? -11.215 6.680 -3.056 1.00 66.95 80 ALA A C 1
ATOM 475 O O . ALA A 1 80 ? -12.308 6.704 -3.634 1.00 68.12 80 ALA A O 1
ATOM 477 N N . ARG A 1 81 ? -10.244 7.554 -3.333 1.00 68.99 81 ARG A N 1
ATOM 478 C CA . ARG A 1 81 ? -10.431 8.548 -4.385 1.00 71.14 81 ARG A CA 1
ATOM 479 C C . ARG A 1 81 ? -10.566 7.885 -5.750 1.00 71.85 81 ARG A C 1
ATOM 480 O O . ARG A 1 81 ? -11.336 8.347 -6.600 1.00 64.95 81 ARG A O 1
ATOM 482 N N . LYS A 1 82 ? -9.825 6.797 -5.979 1.00 74.66 82 LYS A N 1
ATOM 483 C CA . LYS A 1 82 ? -9.950 6.070 -7.238 1.00 73.21 82 LYS A CA 1
ATOM 484 C C . LYS A 1 82 ? -11.326 5.430 -7.379 1.00 70.06 82 LYS A C 1
ATOM 485 O O . LYS A 1 82 ? -11.899 5.415 -8.475 1.00 75.40 82 LYS A O 1
ATOM 488 N N . ARG A 1 83 ? -11.873 4.900 -6.285 1.00 73.81 83 ARG A N 1
ATOM 489 C CA . ARG A 1 83 ? -13.184 4.262 -6.304 1.00 76.54 83 ARG A CA 1
ATOM 490 C C . ARG A 1 83 ? -14.337 5.257 -6.276 1.00 71.07 83 ARG A C 1
ATOM 491 O O . ARG A 1 83 ? -15.497 4.834 -6.342 1.00 69.67 83 ARG A O 1
ATOM 494 N N . GLY A 1 84 ? -14.054 6.553 -6.187 1.00 72.26 84 GLY A N 1
ATOM 495 C CA . GLY A 1 84 ? -15.091 7.562 -6.197 1.00 68.79 84 GLY A CA 1
ATOM 496 C C . GLY A 1 84 ? -15.664 7.926 -4.846 1.00 63.03 84 GLY A C 1
ATOM 497 O O . GLY A 1 84 ? -16.620 8.709 -4.791 1.00 62.94 84 GLY A O 1
ATOM 498 N N . ASN A 1 85 ? -15.118 7.390 -3.756 1.00 62.31 85 ASN A N 1
ATOM 499 C CA . ASN A 1 85 ? -15.593 7.702 -2.409 1.00 59.83 85 ASN A CA 1
ATOM 500 C C . ASN A 1 85 ? -14.679 8.797 -1.866 1.00 58.81 85 ASN A C 1
ATOM 501 O O . ASN A 1 85 ? -13.635 8.527 -1.272 1.00 55.70 85 ASN A O 1
ATOM 506 N N . LEU A 1 86 ? -15.093 10.052 -2.067 1.00 65.61 86 LEU A N 1
ATOM 507 C CA . LEU A 1 86 ? -14.299 11.179 -1.588 1.00 59.07 86 LEU A CA 1
ATOM 508 C C . LEU A 1 86 ? -14.394 11.336 -0.077 1.00 55.84 86 LEU A C 1
ATOM 509 O O . LEU A 1 86 ? -13.465 11.858 0.550 1.00 50.20 86 LEU A O 1
ATOM 514 N N . GLU A 1 87 ? -15.503 10.897 0.524 1.00 59.92 87 GLU A N 1
ATOM 515 C CA . GLU A 1 87 ? -15.653 11.012 1.971 1.00 55.57 87 GLU A CA 1
ATOM 516 C C . GLU A 1 87 ? -14.650 10.121 2.689 1.00 59.19 87 GLU A C 1
ATOM 517 O O . GLU A 1 87 ? -13.914 10.579 3.571 1.00 55.08 87 GLU A O 1
ATOM 523 N N . LEU A 1 88 ? -14.610 8.838 2.321 1.00 62.91 88 LEU A N 1
ATOM 524 C CA . LEU A 1 88 ? -13.645 7.924 2.919 1.00 59.14 88 LEU A CA 1
ATOM 525 C C . LEU A 1 88 ? -12.218 8.375 2.635 1.00 58.40 88 LEU A C 1
ATOM 526 O O . LEU A 1 88 ? -11.331 8.226 3.483 1.00 56.56 88 LEU A O 1
ATOM 531 N N . ALA A 1 89 ? -11.982 8.938 1.447 1.00 61.27 89 ALA A N 1
ATOM 532 C CA . ALA A 1 89 ? -10.665 9.481 1.131 1.00 55.81 89 ALA A CA 1
ATOM 533 C C . ALA A 1 89 ? -10.320 10.643 2.053 1.00 56.19 89 ALA A C 1
ATOM 534 O O . ALA A 1 89 ? -9.248 10.667 2.669 1.00 60.35 89 ALA A O 1
ATOM 536 N N . LEU A 1 90 ? -11.223 11.622 2.156 1.00 54.59 90 LEU A N 1
ATOM 537 C CA . LEU A 1 90 ? -10.986 12.760 3.039 1.00 56.54 90 LEU A CA 1
ATOM 538 C C . LEU A 1 90 ? -10.873 12.315 4.491 1.00 56.08 90 LEU A C 1
ATOM 539 O O . LEU A 1 90 ? -10.067 12.860 5.255 1.00 57.75 90 LEU A O 1
ATOM 544 N N . LYS A 1 91 ? -11.672 11.321 4.889 1.00 58.91 91 LYS A N 1
ATOM 545 C CA . LYS A 1 91 ? -11.554 10.767 6.233 1.00 57.91 91 LYS A CA 1
ATOM 546 C C . LYS A 1 91 ? -10.185 10.138 6.452 1.00 52.05 91 LYS A C 1
ATOM 547 O O . LYS A 1 91 ? -9.570 10.329 7.505 1.00 52.96 91 LYS A O 1
ATOM 551 N N . ALA A 1 92 ? -9.684 9.403 5.456 1.00 56.85 92 ALA A N 1
ATOM 552 C CA . ALA A 1 92 ? -8.383 8.753 5.581 1.00 59.83 92 ALA A CA 1
ATOM 553 C C . ALA A 1 92 ? -7.256 9.773 5.677 1.00 56.60 92 ALA A C 1
ATOM 554 O O . ALA A 1 92 ? -6.289 9.569 6.421 1.00 57.38 92 ALA A O 1
ATOM 556 N N . LEU A 1 93 ? -7.360 10.873 4.927 1.00 53.31 93 LEU A N 1
ATOM 557 C CA . LEU A 1 93 ? -6.340 11.913 4.985 1.00 54.73 93 LEU A CA 1
ATOM 558 C C . LEU A 1 93 ? -6.213 12.503 6.382 1.00 55.29 93 LEU A C 1
ATOM 559 O O . LEU A 1 93 ? -5.128 12.953 6.766 1.00 58.63 93 LEU A O 1
ATOM 564 N N . GLN A 1 94 ? -7.304 12.513 7.151 1.00 55.07 94 GLN A N 1
ATOM 565 C CA . GLN A 1 94 ? -7.252 13.044 8.510 1.00 57.72 94 GLN A CA 1
ATOM 566 C C . GLN A 1 94 ? -6.280 12.253 9.379 1.00 57.51 94 GLN A C 1
ATOM 567 O O . GLN A 1 94 ? -5.452 12.834 10.088 1.00 54.64 94 GLN A O 1
ATOM 570 N N . ILE A 1 95 ? -6.374 10.921 9.351 1.00 57.51 95 ILE A N 1
ATOM 571 C CA . ILE A 1 95 ? -5.418 10.119 10.111 1.00 59.60 95 ILE A CA 1
ATOM 572 C C . ILE A 1 95 ? -4.006 10.296 9.566 1.00 60.28 95 ILE A C 1
ATOM 573 O O . ILE A 1 95 ? -3.029 10.214 10.321 1.00 63.59 95 ILE A O 1
ATOM 578 N N . LEU A 1 96 ? -3.869 10.562 8.265 1.00 61.02 96 LEU A N 1
ATOM 579 C CA . LEU A 1 96 ? -2.540 10.762 7.694 1.00 58.47 96 LEU A CA 1
ATOM 580 C C . LEU A 1 96 ? -1.868 11.995 8.289 1.00 58.72 96 LEU A C 1
ATOM 581 O O . LEU A 1 96 ? -0.723 11.928 8.752 1.00 59.29 96 LEU A O 1
ATOM 586 N N . VAL A 1 97 ? -2.567 13.134 8.283 1.00 56.78 97 VAL A N 1
ATOM 587 C CA . VAL A 1 97 ? -1.977 14.367 8.796 1.00 59.19 97 VAL A CA 1
ATOM 588 C C . VAL A 1 97 ? -1.743 14.261 10.300 1.00 60.11 97 VAL A C 1
ATOM 589 O O . VAL A 1 97 ? -0.732 14.751 10.819 1.00 58.82 97 VAL A O 1
ATOM 593 N N . ASN A 1 98 ? -2.665 13.617 11.021 1.00 60.28 98 ASN A N 1
ATOM 594 C CA . ASN A 1 98 ? -2.459 13.393 12.449 1.00 59.65 98 ASN A CA 1
ATOM 595 C C . ASN A 1 98 ? -1.236 12.520 12.699 1.00 59.92 98 ASN A C 1
ATOM 596 O O . ASN A 1 98 ? -0.468 12.767 13.637 1.00 54.99 98 ASN A O 1
ATOM 601 N N . ALA A 1 99 ? -1.046 11.484 11.877 1.00 60.49 99 ALA A N 1
ATOM 602 C CA . ALA A 1 99 ? 0.170 10.683 11.967 1.00 61.17 99 ALA A CA 1
ATOM 603 C C . ALA A 1 99 ? 1.395 11.512 11.607 1.00 60.88 99 ALA A C 1
ATOM 604 O O . ALA A 1 99 ? 2.454 11.376 12.229 1.00 61.32 99 ALA A O 1
ATOM 606 N N . ALA A 1 100 ? 1.269 12.375 10.597 1.00 60.67 100 ALA A N 1
ATOM 607 C CA . ALA A 1 100 ? 2.362 13.278 10.257 1.00 61.17 100 ALA A CA 1
ATOM 608 C C . ALA A 1 100 ? 2.608 14.285 11.372 1.00 60.98 100 ALA A C 1
ATOM 609 O O . ALA A 1 100 ? 3.757 14.659 11.633 1.00 64.41 100 ALA A O 1
ATOM 611 N N . TYR A 1 101 ? 1.540 14.734 12.039 1.00 61.97 101 TYR A N 1
ATOM 612 C CA . TYR A 1 101 ? 1.688 15.728 13.098 1.00 61.31 101 TYR A CA 1
ATOM 613 C C . TYR A 1 101 ? 2.517 15.183 14.252 1.00 64.83 101 TYR A C 1
ATOM 614 O O . TYR A 1 101 ? 3.466 15.831 14.708 1.00 62.00 101 TYR A O 1
ATOM 623 N N . VAL A 1 102 ? 2.169 13.991 14.745 1.00 69.22 102 VAL A N 1
ATOM 624 C CA . VAL A 1 102 ? 2.934 13.410 15.843 1.00 64.13 102 VAL A CA 1
ATOM 625 C C . VAL A 1 102 ? 4.346 13.071 15.387 1.00 65.54 102 VAL A C 1
ATOM 626 O O . VAL A 1 102 ? 5.296 13.158 16.173 1.00 67.93 102 VAL A O 1
ATOM 630 N N . LEU A 1 103 ? 4.520 12.708 14.113 1.00 65.45 103 LEU A N 1
ATOM 631 C CA . LEU A 1 103 ? 5.863 12.465 13.597 1.00 66.37 103 LEU A CA 1
ATOM 632 C C . LEU A 1 103 ? 6.684 13.747 13.576 1.00 69.73 103 LEU A C 1
ATOM 633 O O . LEU A 1 103 ? 7.877 13.731 13.901 1.00 70.38 103 LEU A O 1
ATOM 638 N N . ALA A 1 104 ? 6.065 14.864 13.188 1.00 66.50 104 ALA A N 1
ATOM 639 C CA . ALA A 1 104 ? 6.763 16.144 13.216 1.00 67.01 104 ALA A CA 1
ATOM 640 C C . ALA A 1 104 ? 7.103 16.555 14.643 1.00 76.96 104 ALA A C 1
ATOM 641 O O . ALA A 1 104 ? 8.184 17.099 14.899 1.00 88.05 104 ALA A O 1
ATOM 643 N N . GLU A 1 105 ? 6.185 16.317 15.585 1.00 76.78 105 GLU A N 1
ATOM 644 C CA . GLU A 1 105 ? 6.451 16.659 16.979 1.00 80.57 105 GLU A CA 1
ATOM 645 C C . GLU A 1 105 ? 7.590 15.824 17.552 1.00 86.77 105 GLU A C 1
ATOM 646 O O . GLU A 1 105 ? 8.448 16.346 18.274 1.00 93.12 105 GLU A O 1
ATOM 648 N N . ILE A 1 106 ? 7.612 14.523 17.252 1.00 88.25 106 ILE A N 1
ATOM 649 C CA . ILE A 1 106 ? 8.719 13.683 17.702 1.00 87.69 106 ILE A CA 1
ATOM 650 C C . ILE A 1 106 ? 10.018 14.108 17.028 1.00 92.47 106 ILE A C 1
ATOM 651 O O . ILE A 1 106 ? 11.091 14.080 17.642 1.00 101.63 106 ILE A O 1
ATOM 656 N N . ALA A 1 107 ? 9.941 14.509 15.756 1.00 89.36 107 ALA A N 1
ATOM 657 C CA . ALA A 1 107 ? 11.137 14.924 15.031 1.00 95.90 107 ALA A CA 1
ATOM 658 C C . ALA A 1 107 ? 11.776 16.152 15.669 1.00 109.91 107 ALA A C 1
ATOM 659 O O . ALA A 1 107 ? 13.000 16.212 15.827 1.00 123.64 107 ALA A O 1
ATOM 661 N N . ARG A 1 108 ? 10.961 17.146 16.033 1.00 121.65 108 ARG A N 1
ATOM 662 C CA . ARG A 1 108 ? 11.497 18.360 16.641 1.00 126.12 108 ARG A CA 1
ATOM 663 C C . ARG A 1 108 ? 12.124 18.073 18.000 1.00 136.01 108 ARG A C 1
ATOM 664 O O . ARG A 1 108 ? 13.143 18.673 18.361 1.00 144.82 108 ARG A O 1
ATOM 666 N N . ASP A 1 109 ? 11.529 17.160 18.771 1.00 132.98 109 ASP A N 1
ATOM 667 C CA . ASP A 1 109 ? 12.062 16.849 20.094 1.00 132.70 109 ASP A CA 1
ATOM 668 C C . ASP A 1 109 ? 13.328 16.006 19.993 1.00 127.72 109 ASP A C 1
ATOM 669 O O . ASP A 1 109 ? 14.345 16.316 20.624 1.00 131.73 109 ASP A O 1
ATOM 674 N N . ARG A 1 110 ? 13.284 14.932 19.201 1.00 123.05 110 ARG A N 1
ATOM 675 C CA . ARG A 1 110 ? 14.441 14.054 19.070 1.00 129.31 110 ARG A CA 1
ATOM 676 C C . ARG A 1 110 ? 15.558 14.679 18.245 1.00 134.86 110 ARG A C 1
ATOM 677 O O . ARG A 1 110 ? 16.698 14.208 18.315 1.00 135.94 110 ARG A O 1
ATOM 679 N N . GLY A 1 111 ? 15.263 15.721 17.471 1.00 153.05 111 GLY A N 1
ATOM 680 C CA . GLY A 1 111 ? 16.264 16.347 16.633 1.00 153.74 111 GLY A CA 1
ATOM 681 C C . GLY A 1 111 ? 16.536 15.646 15.323 1.00 154.00 111 GLY A C 1
ATOM 682 O O . GLY A 1 111 ? 17.538 15.957 14.669 1.00 155.20 111 GLY A O 1
ATOM 683 N N . ASN A 1 112 ? 15.679 14.711 14.918 1.00 118.24 112 ASN A N 1
ATOM 684 C CA . ASN A 1 112 ? 15.855 13.976 13.668 1.00 109.16 112 ASN A CA 1
ATOM 685 C C . ASN A 1 112 ? 15.415 14.868 12.514 1.00 101.57 112 ASN A C 1
ATOM 686 O O . ASN A 1 112 ? 14.220 15.005 12.240 1.00 101.13 112 ASN A O 1
ATOM 691 N N . GLU A 1 113 ? 16.385 15.484 11.832 1.00 103.26 113 GLU A N 1
ATOM 692 C CA . GLU A 1 113 ? 16.053 16.345 10.702 1.00 99.31 113 GLU A CA 1
ATOM 693 C C . GLU A 1 113 ? 15.451 15.548 9.551 1.00 94.69 113 GLU A C 1
ATOM 694 O O . GLU A 1 113 ? 14.634 16.080 8.790 1.00 93.50 113 GLU A O 1
ATOM 700 N N . GLU A 1 114 ? 15.849 14.281 9.402 1.00 99.99 114 GLU A N 1
ATOM 701 C CA . GLU A 1 114 ? 15.266 13.429 8.370 1.00 97.91 114 GLU A CA 1
ATOM 702 C C . GLU A 1 114 ? 13.802 13.124 8.669 1.00 96.07 114 GLU A C 1
ATOM 703 O O . GLU A 1 114 ? 12.980 13.031 7.750 1.00 95.58 114 GLU A O 1
ATOM 705 N N . LEU A 1 115 ? 13.466 12.933 9.946 1.00 93.33 115 LEU A N 1
ATOM 706 C CA . LEU A 1 115 ? 12.074 12.700 10.320 1.00 91.27 115 LEU A CA 1
ATOM 707 C C . LEU A 1 115 ? 11.221 13.942 10.091 1.00 91.43 115 LEU A C 1
ATOM 708 O O . LEU A 1 115 ? 10.046 13.833 9.719 1.00 88.33 115 LEU A O 1
ATOM 710 N N . LEU A 1 116 ? 11.787 15.131 10.320 1.00 89.76 116 LEU A N 1
ATOM 711 C CA . LEU A 1 116 ? 11.034 16.364 10.104 1.00 86.72 116 LEU A CA 1
ATOM 712 C C . LEU A 1 116 ? 10.658 16.541 8.638 1.00 88.37 116 LEU A C 1
ATOM 713 O O . LEU A 1 116 ? 9.528 16.936 8.325 1.00 88.88 116 LEU A O 1
ATOM 716 N N . GLN A 1 117 ? 11.587 16.256 7.722 1.00 100.71 117 GLN A N 1
ATOM 717 C CA . GLN A 1 117 ? 11.246 16.334 6.305 1.00 99.90 117 GLN A CA 1
ATOM 718 C C . GLN A 1 117 ? 10.302 15.209 5.901 1.00 96.95 117 GLN A C 1
ATOM 719 O O . GLN A 1 117 ? 9.441 15.408 5.037 1.00 98.23 117 GLN A O 1
ATOM 725 N N . LYS A 1 118 ? 10.451 14.025 6.503 1.00 87.07 118 LYS A N 1
ATOM 726 C CA . LYS A 1 118 ? 9.534 12.928 6.213 1.00 87.02 118 LYS A CA 1
ATOM 727 C C . LYS A 1 118 ? 8.109 13.299 6.603 1.00 83.68 118 LYS A C 1
ATOM 728 O O . LYS A 1 118 ? 7.164 13.082 5.835 1.00 76.32 118 LYS A O 1
ATOM 730 N N . ALA A 1 119 ? 7.936 13.867 7.798 1.00 85.45 119 ALA A N 1
ATOM 731 C CA . ALA A 1 119 ? 6.626 14.378 8.185 1.00 69.05 119 ALA A CA 1
ATOM 732 C C . ALA A 1 119 ? 6.205 15.526 7.277 1.00 73.31 119 ALA A C 1
ATOM 733 O O . ALA A 1 119 ? 5.018 15.678 6.963 1.00 77.79 119 ALA A O 1
ATOM 735 N N . HIS A 1 120 ? 7.169 16.347 6.845 1.00 72.74 120 HIS A N 1
ATOM 736 C CA . HIS A 1 120 ? 6.851 17.455 5.950 1.00 74.35 120 HIS A CA 1
ATOM 737 C C . HIS A 1 120 ? 6.324 16.953 4.612 1.00 73.00 120 HIS A C 1
ATOM 738 O O . HIS A 1 120 ? 5.330 17.475 4.096 1.00 71.37 120 HIS A O 1
ATOM 745 N N . GLU A 1 121 ? 6.972 15.936 4.038 1.00 74.33 121 GLU A N 1
ATOM 746 C CA . GLU A 1 121 ? 6.498 15.380 2.775 1.00 74.65 121 GLU A CA 1
ATOM 747 C C . GLU A 1 121 ? 5.147 14.699 2.942 1.00 70.66 121 GLU A C 1
ATOM 748 O O . GLU A 1 121 ? 4.337 14.691 2.008 1.00 72.05 121 GLU A O 1
ATOM 754 N N . LEU A 1 122 ? 4.895 14.116 4.117 1.00 71.11 122 LEU A N 1
ATOM 755 C CA . LEU A 1 122 ? 3.584 13.540 4.398 1.00 67.35 122 LEU A CA 1
ATOM 756 C C . LEU A 1 122 ? 2.500 14.608 4.349 1.00 68.73 122 LEU A C 1
ATOM 757 O O . LEU A 1 122 ? 1.425 14.389 3.777 1.00 64.21 122 LEU A O 1
ATOM 762 N N . ALA A 1 123 ? 2.766 15.774 4.944 1.00 67.20 123 ALA A N 1
ATOM 763 C CA . ALA A 1 123 ? 1.824 16.884 4.856 1.00 62.35 123 ALA A CA 1
ATOM 764 C C . ALA A 1 123 ? 1.694 17.374 3.420 1.00 58.25 123 ALA A C 1
ATOM 765 O O . ALA A 1 123 ? 0.592 17.700 2.965 1.00 62.00 123 ALA A O 1
ATOM 767 N N . ARG A 1 124 ? 2.815 17.450 2.698 1.00 64.53 124 ARG A N 1
ATOM 768 C CA . ARG A 1 124 ? 2.770 17.863 1.299 1.00 71.15 124 ARG A CA 1
ATOM 769 C C . ARG A 1 124 ? 1.930 16.899 0.472 1.00 68.32 124 ARG A C 1
ATOM 770 O O . ARG A 1 124 ? 1.179 17.322 -0.416 1.00 65.45 124 ARG A O 1
ATOM 772 N N . GLU A 1 125 ? 2.047 15.597 0.745 1.00 72.05 125 GLU A N 1
ATOM 773 C CA . GLU A 1 125 ? 1.217 14.620 0.049 1.00 71.36 125 GLU A CA 1
ATOM 774 C C . GLU A 1 125 ? -0.251 14.787 0.417 1.00 66.89 125 GLU A C 1
ATOM 775 O O . GLU A 1 125 ? -1.126 14.735 -0.455 1.00 60.61 125 GLU A O 1
ATOM 781 N N . ALA A 1 126 ? -0.539 14.989 1.706 1.00 64.88 126 ALA A N 1
ATOM 782 C CA . ALA A 1 126 ? -1.915 15.216 2.131 1.00 61.29 126 ALA A CA 1
ATOM 783 C C . ALA A 1 126 ? -2.486 16.480 1.500 1.00 66.21 126 ALA A C 1
ATOM 784 O O . ALA A 1 126 ? -3.641 16.495 1.060 1.00 64.46 126 ALA A O 1
ATOM 786 N N . LEU A 1 127 ? -1.684 17.548 1.437 1.00 65.55 127 LEU A N 1
ATOM 787 C CA . LEU A 1 127 ? -2.140 18.790 0.819 1.00 65.91 127 LEU A CA 1
ATOM 788 C C . LEU A 1 127 ? -2.422 18.611 -0.666 1.00 66.42 127 LEU A C 1
ATOM 789 O O . LEU A 1 127 ? -3.330 19.253 -1.207 1.00 66.51 127 LEU A O 1
ATOM 794 N N . ARG A 1 128 ? -1.659 17.749 -1.339 1.00 73.75 128 ARG A N 1
ATOM 795 C CA . ARG A 1 128 ? -1.911 17.484 -2.750 1.00 76.70 128 ARG A CA 1
ATOM 796 C C . ARG A 1 128 ? -3.248 16.783 -2.947 1.00 75.28 128 ARG A C 1
ATOM 797 O O . ARG A 1 128 ? -4.000 17.114 -3.871 1.00 77.65 128 ARG A O 1
ATOM 805 N N . GLN A 1 129 ? -3.559 15.809 -2.088 1.00 70.45 129 GLN A N 1
ATOM 806 C CA . GLN A 1 129 ? -4.793 15.047 -2.243 1.00 70.79 129 GLN A CA 1
ATOM 807 C C . GLN A 1 129 ? -6.020 15.917 -1.994 1.00 67.97 129 GLN A C 1
ATOM 808 O O . GLN A 1 129 ? -6.975 15.892 -2.779 1.00 62.69 129 GLN A O 1
ATOM 814 N N . VAL A 1 130 ? -6.021 16.690 -0.902 1.00 67.75 130 VAL A N 1
ATOM 815 C CA . VAL A 1 130 ? -7.176 17.537 -0.611 1.00 65.32 130 VAL A CA 1
ATOM 816 C C . VAL A 1 130 ? -7.341 18.598 -1.692 1.00 70.01 130 VAL A C 1
ATOM 817 O O . VAL A 1 130 ? -8.464 18.938 -2.081 1.00 76.94 130 VAL A O 1
ATOM 821 N N . LYS A 1 131 ? -6.226 19.129 -2.204 1.00 66.91 131 LYS A N 1
ATOM 822 C CA . LYS A 1 131 ? -6.302 20.081 -3.309 1.00 67.76 131 LYS A CA 1
ATOM 823 C C . LYS A 1 131 ? -6.941 19.446 -4.537 1.00 67.02 131 LYS A C 1
ATOM 824 O O . LYS A 1 131 ? -7.758 20.076 -5.218 1.00 71.54 131 LYS A O 1
ATOM 827 N N . GLU A 1 132 ? -6.579 18.196 -4.836 1.00 69.82 132 GLU A N 1
ATOM 828 C CA . GLU A 1 132 ? -7.211 17.482 -5.940 1.00 71.58 132 GLU A CA 1
ATOM 829 C C . GLU A 1 132 ? -8.676 17.194 -5.634 1.00 73.14 132 GLU A C 1
ATOM 830 O O . GLU A 1 132 ? -9.539 17.328 -6.510 1.00 76.94 132 GLU A O 1
ATOM 834 N N . ILE A 1 133 ? -8.969 16.782 -4.398 1.00 71.57 133 ILE A N 1
ATOM 835 C CA . ILE A 1 133 ? -10.345 16.522 -3.989 1.00 70.86 133 ILE A CA 1
ATOM 836 C C . ILE A 1 133 ? -11.157 17.812 -3.990 1.00 74.33 133 ILE A C 1
ATOM 837 O O . ILE A 1 133 ? -12.333 17.823 -4.375 1.00 78.68 133 ILE A O 1
ATOM 842 N N . LEU A 1 134 ? -10.541 18.921 -3.572 1.00 70.50 134 LEU A N 1
ATOM 843 C CA . LEU A 1 134 ? -11.256 20.191 -3.487 1.00 74.64 134 LEU A CA 1
ATOM 844 C C . LEU A 1 134 ? -11.755 20.639 -4.854 1.00 81.88 134 LEU A C 1
ATOM 845 O O . LEU A 1 134 ? -12.930 20.993 -5.013 1.00 80.41 134 LEU A O 1
ATOM 850 N N . GLU A 1 135 ? -10.872 20.640 -5.856 1.00 104.91 135 GLU A N 1
ATOM 851 C CA . GLU A 1 135 ? -11.290 21.030 -7.198 1.00 106.58 135 GLU A CA 1
ATOM 852 C C . GLU A 1 135 ? -12.318 20.052 -7.754 1.00 107.54 135 GLU A C 1
ATOM 853 O O . GLU A 1 135 ? -13.232 20.452 -8.486 1.00 108.01 135 GLU A O 1
ATOM 859 N N . GLN A 1 136 ? -12.187 18.765 -7.420 1.00 94.92 136 GLN A N 1
ATOM 860 C CA . GLN A 1 136 ? -13.187 17.791 -7.842 1.00 91.21 136 GLN A CA 1
ATOM 861 C C . GLN A 1 136 ? -14.510 18.018 -7.121 1.00 78.33 136 GLN A C 1
ATOM 862 O O . GLN A 1 136 ? -15.576 18.011 -7.745 1.00 67.93 136 GLN A O 1
ATOM 864 N N . ALA A 1 137 ? -14.460 18.231 -5.802 1.00 79.90 137 ALA A N 1
ATOM 865 C CA . ALA A 1 137 ? -15.688 18.461 -5.046 1.00 77.43 137 ALA A CA 1
ATOM 866 C C . ALA A 1 137 ? -16.391 19.730 -5.511 1.00 77.65 137 ALA A C 1
ATOM 867 O O . ALA A 1 137 ? -17.622 19.764 -5.620 1.00 73.51 137 ALA A O 1
ATOM 869 N N . ARG A 1 138 ? -15.621 20.782 -5.795 1.00 79.85 138 ARG A N 1
ATOM 870 C CA . ARG A 1 138 ? -16.203 22.013 -6.319 1.00 72.42 138 ARG A CA 1
ATOM 871 C C . ARG A 1 138 ? -16.829 21.793 -7.691 1.00 75.90 138 ARG A C 1
ATOM 872 O O . ARG A 1 138 ? -17.854 22.404 -8.017 1.00 76.45 138 ARG A O 1
ATOM 874 N N . LYS A 1 139 ? -16.229 20.924 -8.509 1.00 79.94 139 LYS A N 1
ATOM 875 C CA . LYS A 1 139 ? -16.759 20.676 -9.847 1.00 74.58 139 LYS A CA 1
ATOM 876 C C . LYS A 1 139 ? -18.107 19.963 -9.799 1.00 72.26 139 LYS A C 1
ATOM 877 O O . LYS A 1 139 ? -19.019 20.305 -10.561 1.00 73.74 139 LYS A O 1
ATOM 880 N N . GLU A 1 140 ? -18.248 18.959 -8.931 1.00 74.49 140 GLU A N 1
ATOM 881 C CA . GLU A 1 140 ? -19.513 18.243 -8.807 1.00 71.69 140 GLU A CA 1
ATOM 882 C C . GLU A 1 140 ? -20.578 19.047 -8.073 1.00 66.62 140 GLU A C 1
ATOM 883 O O . GLU A 1 140 ? -21.739 18.623 -8.048 1.00 67.76 140 GLU A O 1
ATOM 889 N N . GLY A 1 141 ? -20.219 20.178 -7.470 1.00 67.33 141 GLY A N 1
ATOM 890 C CA . GLY A 1 141 ? -21.193 20.976 -6.758 1.00 70.97 141 GLY A CA 1
ATOM 891 C C . GLY A 1 141 ? -21.458 20.538 -5.337 1.00 68.54 141 GLY A C 1
ATOM 892 O O . GLY A 1 141 ? -22.416 21.023 -4.724 1.00 65.30 141 GLY A O 1
ATOM 893 N N . ASN A 1 142 ? -20.646 19.634 -4.792 1.00 72.97 142 ASN A N 1
ATOM 894 C CA . ASN A 1 142 ? -20.836 19.132 -3.433 1.00 73.02 142 ASN A CA 1
ATOM 895 C C . ASN A 1 142 ? -20.148 20.091 -2.469 1.00 62.67 142 ASN A C 1
ATOM 896 O O . ASN A 1 142 ? -18.977 19.932 -2.124 1.00 64.06 142 ASN A O 1
ATOM 901 N N . LEU A 1 143 ? -20.897 21.107 -2.032 1.00 73.31 143 LEU A N 1
ATOM 902 C CA . LEU A 1 143 ? -20.366 22.075 -1.079 1.00 67.34 143 LEU A CA 1
ATOM 903 C C . LEU A 1 143 ? -20.070 21.430 0.269 1.00 64.61 143 LEU A C 1
ATOM 904 O O . LEU A 1 143 ? -19.234 21.935 1.026 1.00 61.96 143 LEU A O 1
ATOM 906 N N . GLU A 1 144 ? -20.762 20.338 0.598 1.00 75.62 144 GLU A N 1
ATOM 907 C CA . GLU A 1 144 ? -20.496 19.643 1.852 1.00 71.50 144 GLU A CA 1
ATOM 908 C C . GLU A 1 144 ? -19.086 19.065 1.877 1.00 67.34 144 GLU A C 1
ATOM 909 O O . GLU A 1 144 ? -18.407 19.108 2.909 1.00 66.86 144 GLU A O 1
ATOM 915 N N . LEU A 1 145 ? -18.634 18.507 0.750 1.00 75.55 145 LEU A N 1
ATOM 916 C CA . LEU A 1 145 ? -17.305 17.904 0.699 1.00 70.53 145 LEU A CA 1
ATOM 917 C C . LEU A 1 145 ? -16.192 18.941 0.768 1.00 66.64 145 LEU A C 1
ATOM 918 O O . LEU A 1 145 ? -15.111 18.646 1.289 1.00 64.77 145 LEU A O 1
ATOM 923 N N . VAL A 1 146 ? -16.418 20.147 0.240 1.00 65.01 146 VAL A N 1
ATOM 924 C CA . VAL A 1 146 ? -15.390 21.177 0.357 1.00 70.02 146 VAL A CA 1
ATOM 925 C C . VAL A 1 146 ? -15.225 21.589 1.815 1.00 57.42 146 VAL A C 1
ATOM 926 O O . VAL A 1 146 ? -14.128 21.975 2.237 1.00 59.17 146 VAL A O 1
ATOM 930 N N . ILE A 1 147 ? -16.302 21.514 2.605 1.00 57.82 147 ILE A N 1
ATOM 931 C CA . ILE A 1 147 ? -16.214 21.814 4.033 1.00 57.40 147 ILE A CA 1
ATOM 932 C C . ILE A 1 147 ? -15.242 20.862 4.715 1.00 54.34 147 ILE A C 1
ATOM 933 O O . ILE A 1 147 ? -14.341 21.283 5.452 1.00 55.44 147 ILE A O 1
ATOM 938 N N . ILE A 1 148 ? -15.422 19.560 4.487 1.00 55.97 148 ILE A N 1
ATOM 939 C CA . ILE A 1 148 ? -14.514 18.567 5.052 1.00 53.40 148 ILE A CA 1
ATOM 940 C C . ILE A 1 148 ? -13.103 18.785 4.528 1.00 56.56 148 ILE A C 1
ATOM 941 O O . ILE A 1 148 ? -12.121 18.685 5.274 1.00 59.81 148 ILE A O 1
ATOM 946 N N . ALA A 1 149 ? -12.980 19.083 3.232 1.00 55.89 149 ALA A N 1
ATOM 947 C CA . ALA A 1 149 ? -11.669 19.342 2.652 1.00 52.16 149 ALA A CA 1
ATOM 948 C C . ALA A 1 149 ? -11.035 20.593 3.248 1.00 54.81 149 ALA A C 1
ATOM 949 O O . ALA A 1 149 ? -9.844 20.592 3.582 1.00 57.40 149 ALA A O 1
ATOM 951 N N . LEU A 1 150 ? -11.816 21.663 3.413 1.00 57.40 150 LEU A N 1
ATOM 952 C CA . LEU A 1 150 ? -11.279 22.865 4.042 1.00 54.42 150 LEU A CA 1
ATOM 953 C C . LEU A 1 150 ? -10.961 22.620 5.510 1.00 53.71 150 LEU A C 1
ATOM 954 O O . LEU A 1 150 ? -9.975 23.152 6.034 1.00 62.43 150 LEU A O 1
ATOM 959 N N . ARG A 1 151 ? -11.785 21.820 6.191 1.00 53.10 151 ARG A N 1
ATOM 960 C CA . ARG A 1 151 ? -11.455 21.415 7.553 1.00 51.99 151 ARG A CA 1
ATOM 961 C C . ARG A 1 151 ? -10.137 20.655 7.593 1.00 52.81 151 ARG A C 1
ATOM 962 O O . ARG A 1 151 ? -9.290 20.911 8.457 1.00 56.33 151 ARG A O 1
ATOM 965 N N . LEU A 1 152 ? -9.941 19.721 6.659 1.00 53.28 152 LEU A N 1
ATOM 966 C CA . LEU A 1 152 ? -8.660 19.028 6.563 1.00 54.77 152 LEU A CA 1
ATOM 967 C C . LEU A 1 152 ? -7.551 19.990 6.157 1.00 56.38 152 LEU A C 1
ATOM 968 O O . LEU A 1 152 ? -6.454 19.967 6.728 1.00 57.32 152 LEU A O 1
ATOM 971 N N . HIS A 1 153 ? -7.816 20.824 5.146 1.00 55.48 153 HIS A N 1
ATOM 972 C CA . HIS A 1 153 ? -6.827 21.788 4.672 1.00 54.71 153 HIS A CA 1
ATOM 973 C C . HIS A 1 153 ? -6.307 22.652 5.816 1.00 57.94 153 HIS A C 1
ATOM 974 O O . HIS A 1 153 ? -5.104 22.928 5.903 1.00 56.13 153 HIS A O 1
ATOM 981 N N . THR A 1 154 ? -7.205 23.092 6.702 1.00 58.87 154 THR A N 1
ATOM 982 C CA . THR A 1 154 ? -6.793 23.879 7.860 1.00 56.06 154 THR A CA 1
ATOM 983 C C . THR A 1 154 ? -5.880 23.079 8.783 1.00 60.02 154 THR A C 1
ATOM 984 O O . THR A 1 154 ? -4.913 23.617 9.334 1.00 57.99 154 THR A O 1
ATOM 988 N N . GLU A 1 155 ? -6.173 21.789 8.962 1.00 57.57 155 GLU A N 1
ATOM 989 C CA . GLU A 1 155 ? -5.397 20.972 9.889 1.00 51.11 155 GLU A CA 1
ATOM 990 C C . GLU A 1 155 ? -3.973 20.765 9.388 1.00 58.74 155 GLU A C 1
ATOM 991 O O . GLU A 1 155 ? -3.041 20.663 10.193 1.00 59.67 155 GLU A O 1
ATOM 995 N N . ILE A 1 156 ? -3.796 20.689 8.067 1.00 55.55 156 ILE A N 1
ATOM 996 C CA . ILE A 1 156 ? -2.463 20.580 7.478 1.00 53.02 156 ILE A CA 1
ATOM 997 C C . ILE A 1 156 ? -1.607 21.781 7.860 1.00 59.77 156 ILE A C 1
ATOM 998 O O . ILE A 1 156 ? -0.401 21.652 8.102 1.00 65.60 156 ILE A O 1
ATOM 1003 N N . MET A 1 157 ? -2.213 22.970 7.902 1.00 61.28 157 MET A N 1
ATOM 1004 C CA . MET A 1 157 ? -1.488 24.166 8.321 1.00 55.77 157 MET A CA 1
ATOM 1005 C C . MET A 1 157 ? -0.911 24.004 9.722 1.00 64.80 157 MET A C 1
ATOM 1006 O O . MET A 1 157 ? 0.223 24.423 9.985 1.00 69.20 157 MET A O 1
ATOM 1011 N N . ARG A 1 158 ? -1.681 23.409 10.638 1.00 65.77 158 ARG A N 1
ATOM 1012 C CA . ARG A 1 158 ? -1.183 23.177 11.991 1.00 61.73 158 ARG A CA 1
ATOM 1013 C C . ARG A 1 158 ? 0.086 22.332 11.977 1.00 64.80 158 ARG A C 1
ATOM 1014 O O . ARG A 1 158 ? 0.995 22.552 12.787 1.00 73.00 158 ARG A O 1
ATOM 1018 N N . VAL A 1 159 ? 0.166 21.359 11.066 1.00 66.43 159 VAL A N 1
ATOM 1019 C CA . VAL A 1 159 ? 1.382 20.560 10.943 1.00 69.26 159 VAL A CA 1
ATOM 1020 C C . VAL A 1 159 ? 2.537 21.417 10.442 1.00 68.65 159 VAL A C 1
ATOM 1021 O O . VAL A 1 159 ? 3.664 21.317 10.942 1.00 65.33 159 VAL A O 1
ATOM 1025 N N . LEU A 1 160 ? 2.275 22.281 9.460 1.00 65.73 160 LEU A N 1
ATOM 1026 C CA . LEU A 1 160 ? 3.335 23.125 8.923 1.00 70.02 160 LEU A CA 1
ATOM 1027 C C . LEU A 1 160 ? 3.811 24.143 9.950 1.00 76.13 160 LEU A C 1
ATOM 1028 O O . LEU A 1 160 ? 4.980 24.545 9.927 1.00 77.14 160 LEU A O 1
ATOM 1033 N N . VAL A 1 161 ? 2.924 24.573 10.849 1.00 74.41 161 VAL A N 1
ATOM 1034 C CA . VAL A 1 161 ? 3.329 25.497 11.902 1.00 76.84 161 VAL A CA 1
ATOM 1035 C C . VAL A 1 161 ? 4.325 24.831 12.843 1.00 83.32 161 VAL A C 1
ATOM 1036 O O . VAL A 1 161 ? 5.293 25.458 13.292 1.00 95.35 161 VAL A O 1
ATOM 1040 N N . GLU A 1 162 ? 4.125 23.543 13.134 1.00 77.85 162 GLU A N 1
ATOM 1041 C CA . GLU A 1 162 ? 5.024 22.843 14.045 1.00 83.19 162 GLU A CA 1
ATOM 1042 C C . GLU A 1 162 ? 6.378 22.571 13.402 1.00 89.04 162 GLU A C 1
ATOM 1043 O O . GLU A 1 162 ? 7.415 22.632 14.073 1.00 92.91 162 GLU A O 1
ATOM 1047 N N . ILE A 1 163 ? 6.384 22.245 12.108 1.00 87.81 163 ILE A N 1
ATOM 1048 C CA . ILE A 1 163 ? 7.634 21.976 11.403 1.00 84.46 163 ILE A CA 1
ATOM 1049 C C . ILE A 1 163 ? 8.521 23.214 11.386 1.00 102.37 163 ILE A C 1
ATOM 1050 O O . ILE A 1 163 ? 9.740 23.128 11.578 1.00 113.54 163 ILE A O 1
ATOM 1055 N N . TRP A 1 164 ? 7.921 24.383 11.155 1.00 126.30 164 TRP A N 1
ATOM 1056 C CA . TRP A 1 164 ? 8.676 25.630 11.181 1.00 130.81 164 TRP A CA 1
ATOM 1057 C C . TRP A 1 164 ? 9.208 25.904 12.583 1.00 132.01 164 TRP A C 1
ATOM 1058 O O . TRP A 1 164 ? 10.334 26.389 12.746 1.00 136.91 164 TRP A O 1
ATOM 1069 N N . ARG A 1 165 ? 8.429 25.553 13.611 1.00 113.36 165 ARG A N 1
ATOM 1070 C CA . ARG A 1 165 ? 8.864 25.743 14.990 1.00 105.73 165 ARG A CA 1
ATOM 1071 C C . ARG A 1 165 ? 10.151 24.992 15.305 1.00 105.45 165 ARG A C 1
ATOM 1072 O O . ARG A 1 165 ? 10.829 25.333 16.281 1.00 100.23 165 ARG A O 1
ATOM 1080 N N . HIS A 1 166 ? 10.506 23.990 14.508 1.00 105.49 166 HIS A N 1
ATOM 1081 C CA . HIS A 1 166 ? 11.729 23.231 14.731 1.00 107.23 166 HIS A CA 1
ATOM 1082 C C . HIS A 1 166 ? 12.933 23.961 14.146 1.00 109.89 166 HIS A C 1
ATOM 1083 O O . HIS A 1 166 ? 13.132 23.976 12.931 1.00 111.77 166 HIS A O 1
ATOM 1085 N N . GLU B 1 3 ? 11.631 29.645 2.686 1.00 119.18 3 GLU B N 1
ATOM 1086 C CA . GLU B 1 3 ? 11.527 28.860 3.911 1.00 117.50 3 GLU B CA 1
ATOM 1087 C C . GLU B 1 3 ? 10.126 28.908 4.501 1.00 118.39 3 GLU B C 1
ATOM 1088 O O . GLU B 1 3 ? 9.729 28.022 5.256 1.00 119.09 3 GLU B O 1
ATOM 1091 N N . GLU B 1 4 ? 9.384 29.961 4.162 1.00 128.11 4 GLU B N 1
ATOM 1092 C CA . GLU B 1 4 ? 8.026 30.154 4.663 1.00 128.42 4 GLU B CA 1
ATOM 1093 C C . GLU B 1 4 ? 7.034 29.733 3.583 1.00 128.30 4 GLU B C 1
ATOM 1094 O O . GLU B 1 4 ? 6.474 30.550 2.851 1.00 129.14 4 GLU B O 1
ATOM 1096 N N . GLU B 1 5 ? 6.817 28.420 3.492 1.00 115.70 5 GLU B N 1
ATOM 1097 C CA . GLU B 1 5 ? 5.818 27.893 2.572 1.00 99.95 5 GLU B CA 1
ATOM 1098 C C . GLU B 1 5 ? 4.423 27.983 3.170 1.00 89.07 5 GLU B C 1
ATOM 1099 O O . GLU B 1 5 ? 3.433 28.062 2.432 1.00 88.63 5 GLU B O 1
ATOM 1102 N N . LEU B 1 6 ? 4.332 27.974 4.500 1.00 86.73 6 LEU B N 1
ATOM 1103 C CA . LEU B 1 6 ? 3.042 28.095 5.165 1.00 82.10 6 LEU B CA 1
ATOM 1104 C C . LEU B 1 6 ? 2.432 29.477 4.969 1.00 86.41 6 LEU B C 1
ATOM 1105 O O . LEU B 1 6 ? 1.204 29.618 5.003 1.00 87.47 6 LEU B O 1
ATOM 1110 N N . LYS B 1 7 ? 3.263 30.503 4.753 1.00 93.23 7 LYS B N 1
ATOM 1111 C CA . LYS B 1 7 ? 2.731 31.847 4.542 1.00 84.44 7 LYS B CA 1
ATOM 1112 C C . LYS B 1 7 ? 1.798 31.884 3.339 1.00 78.72 7 LYS B C 1
ATOM 1113 O O . LYS B 1 7 ? 0.761 32.557 3.368 1.00 79.56 7 LYS B O 1
ATOM 1116 N N . LYS B 1 8 ? 2.151 31.168 2.269 1.00 83.19 8 LYS B N 1
ATOM 1117 C CA . LYS B 1 8 ? 1.242 31.029 1.136 1.00 83.46 8 LYS B CA 1
ATOM 1118 C C . LYS B 1 8 ? 0.034 30.181 1.510 1.00 82.76 8 LYS B C 1
ATOM 1119 O O . LYS B 1 8 ? -1.104 30.518 1.163 1.00 82.74 8 LYS B O 1
ATOM 1121 N N . LEU B 1 9 ? 0.271 29.069 2.211 1.00 84.04 9 LEU B N 1
ATOM 1122 C CA . LEU B 1 9 ? -0.819 28.193 2.629 1.00 81.85 9 LEU B CA 1
ATOM 1123 C C . LEU B 1 9 ? -1.752 28.896 3.607 1.00 79.54 9 LEU B C 1
ATOM 1124 O O . LEU B 1 9 ? -2.970 28.680 3.577 1.00 82.85 9 LEU B O 1
ATOM 1129 N N . LEU B 1 10 ? -1.196 29.718 4.500 1.00 79.86 10 LEU B N 1
ATOM 1130 C CA . LEU B 1 10 ? -2.028 30.461 5.442 1.00 84.99 10 LEU B CA 1
ATOM 1131 C C . LEU B 1 10 ? -2.987 31.388 4.707 1.00 87.48 10 LEU B C 1
ATOM 1132 O O . LEU B 1 10 ? -4.189 31.410 4.994 1.00 79.60 10 LEU B O 1
ATOM 1135 N N . GLU B 1 11 ? -2.470 32.160 3.748 1.00 106.24 11 GLU B N 1
ATOM 1136 C CA . GLU B 1 11 ? -3.326 33.033 2.952 1.00 107.75 11 GLU B CA 1
ATOM 1137 C C . GLU B 1 11 ? -4.275 32.227 2.074 1.00 104.12 11 GLU B C 1
ATOM 1138 O O . GLU B 1 11 ? -5.421 32.634 1.851 1.00 103.83 11 GLU B O 1
ATOM 1140 N N . GLU B 1 12 ? -3.809 31.089 1.554 1.00 84.36 12 GLU B N 1
ATOM 1141 C CA . GLU B 1 12 ? -4.660 30.250 0.717 1.00 82.73 12 GLU B CA 1
ATOM 1142 C C . GLU B 1 12 ? -5.850 29.705 1.498 1.00 79.83 12 GLU B C 1
ATOM 1143 O O . GLU B 1 12 ? -6.958 29.598 0.959 1.00 71.79 12 GLU B O 1
ATOM 1149 N N . ASN B 1 13 ? -5.642 29.350 2.768 1.00 84.09 13 ASN B N 1
ATOM 1150 C CA . ASN B 1 13 ? -6.720 28.766 3.560 1.00 81.36 13 ASN B CA 1
ATOM 1151 C C . ASN B 1 13 ? -7.820 29.783 3.844 1.00 81.30 13 ASN B C 1
ATOM 1152 O O . ASN B 1 13 ? -9.005 29.500 3.633 1.00 82.65 13 ASN B O 1
ATOM 1157 N N . ILE B 1 14 ? -7.449 30.975 4.320 1.00 78.88 14 ILE B N 1
ATOM 1158 C CA . ILE B 1 14 ? -8.457 31.976 4.656 1.00 71.24 14 ILE B CA 1
ATOM 1159 C C . ILE B 1 14 ? -9.188 32.437 3.402 1.00 70.33 14 ILE B C 1
ATOM 1160 O O . ILE B 1 14 ? -10.394 32.711 3.435 1.00 69.71 14 ILE B O 1
ATOM 1165 N N . LYS B 1 15 ? -8.471 32.540 2.281 1.00 71.25 15 LYS B N 1
ATOM 1166 C CA . LYS B 1 15 ? -9.103 32.947 1.030 1.00 69.41 15 LYS B CA 1
ATOM 1167 C C . LYS B 1 15 ? -10.150 31.930 0.593 1.00 67.90 15 LYS B C 1
ATOM 1168 O O . LYS B 1 15 ? -11.266 32.298 0.209 1.00 72.40 15 LYS B O 1
ATOM 1170 N N . LEU B 1 16 ? -9.814 30.640 0.663 1.00 70.04 16 LEU B N 1
ATOM 1171 C CA . LEU B 1 16 ? -10.775 29.610 0.285 1.00 68.94 16 LEU B CA 1
ATOM 1172 C C . LEU B 1 16 ? -11.974 29.613 1.225 1.00 68.98 16 LEU B C 1
ATOM 1173 O O . LEU B 1 16 ? -13.113 29.402 0.793 1.00 69.35 16 LEU B O 1
ATOM 1176 N N . ILE B 1 17 ? -11.735 29.853 2.516 1.00 65.51 17 ILE B N 1
ATOM 1177 C CA . ILE B 1 17 ? -12.829 29.908 3.481 1.00 67.83 17 ILE B CA 1
ATOM 1178 C C . ILE B 1 17 ? -13.691 31.140 3.234 1.00 69.23 17 ILE B C 1
ATOM 1179 O O . ILE B 1 17 ? -14.926 31.065 3.233 1.00 72.59 17 ILE B O 1
ATOM 1184 N N . GLU B 1 18 ? -13.051 32.296 3.035 1.00 70.80 18 GLU B N 1
ATOM 1185 C CA . GLU B 1 18 ? -13.801 33.532 2.829 1.00 67.17 18 GLU B CA 1
ATOM 1186 C C . GLU B 1 18 ? -14.629 33.470 1.551 1.00 66.64 18 GLU B C 1
ATOM 1187 O O . GLU B 1 18 ? -15.778 33.928 1.526 1.00 69.36 18 GLU B O 1
ATOM 1189 N N . GLU B 1 19 ? -14.063 32.910 0.476 1.00 67.57 19 GLU B N 1
ATOM 1190 C CA . GLU B 1 19 ? -14.832 32.747 -0.754 1.00 70.52 19 GLU B CA 1
ATOM 1191 C C . GLU B 1 19 ? -15.997 31.789 -0.542 1.00 70.87 19 GLU B C 1
ATOM 1192 O O . GLU B 1 19 ? -17.096 32.009 -1.065 1.00 69.52 19 GLU B O 1
ATOM 1198 N N . LEU B 1 20 ? -15.773 30.716 0.220 1.00 67.99 20 LEU B N 1
ATOM 1199 C CA . LEU B 1 20 ? -16.859 29.792 0.528 1.00 74.11 20 LEU B CA 1
ATOM 1200 C C . LEU B 1 20 ? -17.909 30.454 1.412 1.00 75.82 20 LEU B C 1
ATOM 1201 O O . LEU B 1 20 ? -19.111 30.227 1.232 1.00 77.70 20 LEU B O 1
ATOM 1206 N N . LEU B 1 21 ? -17.471 31.261 2.383 1.00 74.98 21 LEU B N 1
ATOM 1207 C CA . LEU B 1 21 ? -18.409 31.905 3.297 1.00 70.96 21 LEU B CA 1
ATOM 1208 C C . LEU B 1 21 ? -19.374 32.814 2.543 1.00 80.00 21 LEU B C 1
ATOM 1209 O O . LEU B 1 21 ? -20.579 32.815 2.817 1.00 85.10 21 LEU B O 1
ATOM 1214 N N . GLU B 1 22 ? -18.860 33.600 1.594 1.00 78.68 22 GLU B N 1
ATOM 1215 C CA . GLU B 1 22 ? -19.733 34.435 0.775 1.00 85.31 22 GLU B CA 1
ATOM 1216 C C . GLU B 1 22 ? -20.607 33.583 -0.136 1.00 89.38 22 GLU B C 1
ATOM 1217 O O . GLU B 1 22 ? -21.763 33.932 -0.403 1.00 95.94 22 GLU B O 1
ATOM 1220 N N . GLU B 1 23 ? -20.068 32.464 -0.627 1.00 89.41 23 GLU B N 1
ATOM 1221 C CA . GLU B 1 23 ? -20.836 31.593 -1.510 1.00 88.75 23 GLU B CA 1
ATOM 1222 C C . GLU B 1 23 ? -21.946 30.890 -0.741 1.00 92.80 23 GLU B C 1
ATOM 1223 O O . GLU B 1 23 ? -23.056 30.710 -1.258 1.00 105.12 23 GLU B O 1
ATOM 1229 N N . VAL B 1 24 ? -21.666 30.499 0.506 1.00 96.11 24 VAL B N 1
ATOM 1230 C CA . VAL B 1 24 ? -22.629 29.762 1.317 1.00 104.87 24 VAL B CA 1
ATOM 1231 C C . VAL B 1 24 ? -23.557 30.697 2.078 1.00 107.89 24 VAL B C 1
ATOM 1232 O O . VAL B 1 24 ? -24.497 30.224 2.738 1.00 109.47 24 VAL B O 1
ATOM 1236 N N . LYS B 1 25 ? -23.326 32.011 2.006 1.00 108.42 25 LYS B N 1
ATOM 1237 C CA . LYS B 1 25 ? -24.148 32.958 2.752 1.00 109.32 25 LYS B CA 1
ATOM 1238 C C . LYS B 1 25 ? -25.610 32.845 2.345 1.00 123.74 25 LYS B C 1
ATOM 1239 O O . LYS B 1 25 ? -26.510 32.956 3.186 1.00 132.42 25 LYS B O 1
ATOM 1243 N N . HIS B 1 26 ? -25.865 32.622 1.056 1.00 129.82 26 HIS B N 1
ATOM 1244 C CA . HIS B 1 26 ? -27.222 32.471 0.555 1.00 135.04 26 HIS B CA 1
ATOM 1245 C C . HIS B 1 26 ? -27.759 31.059 0.735 1.00 136.82 26 HIS B C 1
ATOM 1246 O O . HIS B 1 26 ? -28.944 30.826 0.473 1.00 142.76 26 HIS B O 1
ATOM 1253 N N . ASN B 1 27 ? -26.918 30.116 1.153 1.00 140.81 27 ASN B N 1
ATOM 1254 C CA . ASN B 1 27 ? -27.301 28.714 1.244 1.00 137.61 27 ASN B CA 1
ATOM 1255 C C . ASN B 1 27 ? -28.049 28.454 2.553 1.00 137.53 27 ASN B C 1
ATOM 1256 O O . ASN B 1 27 ? -28.515 29.371 3.235 1.00 137.95 27 ASN B O 1
ATOM 1261 N N . ASP B 1 28 ? -28.163 27.183 2.913 1.00 127.51 28 ASP B N 1
ATOM 1262 C CA . ASP B 1 28 ? -28.879 26.802 4.119 1.00 116.25 28 ASP B CA 1
ATOM 1263 C C . ASP B 1 28 ? -28.098 27.239 5.358 1.00 107.02 28 ASP B C 1
ATOM 1264 O O . ASP B 1 28 ? -26.864 27.212 5.354 1.00 98.45 28 ASP B O 1
ATOM 1266 N N . PRO B 1 29 ? -28.788 27.682 6.415 1.00 112.70 29 PRO B N 1
ATOM 1267 C CA . PRO B 1 29 ? -28.079 28.071 7.648 1.00 104.53 29 PRO B CA 1
ATOM 1268 C C . PRO B 1 29 ? -27.200 26.970 8.222 1.00 96.81 29 PRO B C 1
ATOM 1269 O O . PRO B 1 29 ? -26.135 27.264 8.778 1.00 91.73 29 PRO B O 1
ATOM 1273 N N . GLU B 1 30 ? -27.633 25.710 8.124 1.00 91.91 30 GLU B N 1
ATOM 1274 C CA . GLU B 1 30 ? -26.808 24.605 8.602 1.00 85.97 30 GLU B CA 1
ATOM 1275 C C . GLU B 1 30 ? -25.478 24.553 7.860 1.00 83.17 30 GLU B C 1
ATOM 1276 O O . GLU B 1 30 ? -24.427 24.319 8.468 1.00 80.08 30 GLU B O 1
ATOM 1278 N N . LEU B 1 31 ? -25.505 24.755 6.540 1.00 89.56 31 LEU B N 1
ATOM 1279 C CA . LEU B 1 31 ? -24.263 24.827 5.778 1.00 82.37 31 LEU B CA 1
ATOM 1280 C C . LEU B 1 31 ? -23.444 26.050 6.174 1.00 75.50 31 LEU B C 1
ATOM 1281 O O . LEU B 1 31 ? -22.210 25.986 6.225 1.00 70.88 31 LEU B O 1
ATOM 1284 N N . LEU B 1 32 ? -24.113 27.174 6.451 1.00 80.73 32 LEU B N 1
ATOM 1285 C CA . LEU B 1 32 ? -23.408 28.370 6.904 1.00 76.04 32 LEU B CA 1
ATOM 1286 C C . LEU B 1 32 ? -22.709 28.128 8.234 1.00 70.90 32 LEU B C 1
ATOM 1287 O O . LEU B 1 32 ? -21.594 28.615 8.456 1.00 71.05 32 LEU B O 1
ATOM 1292 N N . LEU B 1 33 ? -23.354 27.385 9.136 1.00 70.20 33 LEU B N 1
ATOM 1293 C CA . LEU B 1 33 ? -22.723 27.054 10.409 1.00 67.29 33 LEU B CA 1
ATOM 1294 C C . LEU B 1 33 ? -21.484 26.196 10.198 1.00 67.12 33 LEU B C 1
ATOM 1295 O O . LEU B 1 33 ? -20.515 26.303 10.959 1.00 69.57 33 LEU B O 1
ATOM 1300 N N . SER B 1 34 ? -21.496 25.340 9.173 1.00 67.63 34 SER B N 1
ATOM 1301 C CA . SER B 1 34 ? -20.343 24.490 8.902 1.00 62.85 34 SER B CA 1
ATOM 1302 C C . SER B 1 34 ? -19.133 25.323 8.501 1.00 68.21 34 SER B C 1
ATOM 1303 O O . SER B 1 34 ? -18.010 25.052 8.942 1.00 64.73 34 SER B O 1
ATOM 1306 N N . VAL B 1 35 ? -19.339 26.338 7.656 1.00 72.73 35 VAL B N 1
ATOM 1307 C CA . VAL B 1 35 ? -18.234 27.207 7.262 1.00 67.93 35 VAL B CA 1
ATOM 1308 C C . VAL B 1 35 ? -17.723 27.996 8.460 1.00 63.40 35 VAL B C 1
ATOM 1309 O O . VAL B 1 35 ? -16.511 28.172 8.633 1.00 63.53 35 VAL B O 1
ATOM 1313 N N . LEU B 1 36 ? -18.635 28.485 9.304 1.00 67.54 36 LEU B N 1
ATOM 1314 C CA . LEU B 1 36 ? -18.222 29.189 10.513 1.00 65.94 36 LEU B CA 1
ATOM 1315 C C . LEU B 1 36 ? -17.470 28.275 11.470 1.00 67.60 36 LEU B C 1
ATOM 1316 O O . LEU B 1 36 ? -16.560 28.728 12.173 1.00 67.13 36 LEU B O 1
ATOM 1321 N N . GLU B 1 37 ? -17.840 26.994 11.521 1.00 72.04 37 GLU B N 1
ATOM 1322 C CA . GLU B 1 37 ? -17.114 26.046 12.359 1.00 76.39 37 GLU B CA 1
ATOM 1323 C C . GLU B 1 37 ? -15.666 25.897 11.907 1.00 76.57 37 GLU B C 1
ATOM 1324 O O . GLU B 1 37 ? -14.749 25.865 12.735 1.00 74.45 37 GLU B O 1
ATOM 1330 N N . VAL B 1 38 ? -15.442 25.797 10.595 1.00 67.91 38 VAL B N 1
ATOM 1331 C CA . VAL B 1 38 ? -14.081 25.706 10.079 1.00 67.17 38 VAL B CA 1
ATOM 1332 C C . VAL B 1 38 ? -13.355 27.037 10.237 1.00 65.12 38 VAL B C 1
ATOM 1333 O O . VAL B 1 38 ? -12.146 27.074 10.499 1.00 66.43 38 VAL B O 1
ATOM 1337 N N . LEU B 1 39 ? -14.079 28.150 10.084 1.00 65.23 39 LEU B N 1
ATOM 1338 C CA . LEU B 1 39 ? -13.461 29.468 10.198 1.00 60.83 39 LEU B CA 1
ATOM 1339 C C . LEU B 1 39 ? -12.861 29.688 11.584 1.00 63.49 39 LEU B C 1
ATOM 1340 O O . LEU B 1 39 ? -11.685 30.048 11.711 1.00 63.21 39 LEU B O 1
ATOM 1345 N N . VAL B 1 40 ? -13.653 29.471 12.638 1.00 64.21 40 VAL B N 1
ATOM 1346 C CA . VAL B 1 40 ? -13.134 29.646 13.993 1.00 64.93 40 VAL B CA 1
ATOM 1347 C C . VAL B 1 40 ? -12.059 28.612 14.300 1.00 68.50 40 VAL B C 1
ATOM 1348 O O . VAL B 1 40 ? -11.123 28.891 15.061 1.00 70.48 40 VAL B O 1
ATOM 1352 N N . ARG B 1 41 ? -12.164 27.411 13.727 1.00 71.42 41 ARG B N 1
ATOM 1353 C CA . ARG B 1 41 ? -11.077 26.447 13.854 1.00 64.02 41 ARG B CA 1
ATOM 1354 C C . ARG B 1 41 ? -9.831 26.951 13.141 1.00 65.16 41 ARG B C 1
ATOM 1355 O O . ARG B 1 41 ? -8.709 26.776 13.631 1.00 63.96 41 ARG B O 1
ATOM 1359 N N . SER B 1 42 ? -10.011 27.581 11.977 1.00 67.78 42 SER B N 1
ATOM 1360 C CA . SER B 1 42 ? -8.880 28.154 11.258 1.00 61.67 42 SER B CA 1
ATOM 1361 C C . SER B 1 42 ? -8.315 29.366 11.984 1.00 68.39 42 SER B C 1
ATOM 1362 O O . SER B 1 42 ? -7.095 29.537 12.051 1.00 66.52 42 SER B O 1
ATOM 1365 N N . VAL B 1 43 ? -9.185 30.216 12.539 1.00 74.75 43 VAL B N 1
ATOM 1366 C CA . VAL B 1 43 ? -8.717 31.444 13.177 1.00 76.77 43 VAL B CA 1
ATOM 1367 C C . VAL B 1 43 ? -7.799 31.136 14.352 1.00 78.42 43 VAL B C 1
ATOM 1368 O O . VAL B 1 43 ? -6.841 31.877 14.609 1.00 80.38 43 VAL B O 1
ATOM 1372 N N . HIS B 1 44 ? -8.053 30.038 15.069 1.00 68.24 44 HIS B N 1
ATOM 1373 C CA . HIS B 1 44 ? -7.187 29.695 16.192 1.00 74.23 44 HIS B CA 1
ATOM 1374 C C . HIS B 1 44 ? -5.757 29.431 15.737 1.00 77.62 44 HIS B C 1
ATOM 1375 O O . HIS B 1 44 ? -4.802 29.827 16.417 1.00 75.63 44 HIS B O 1
ATOM 1382 N N . VAL B 1 45 ? -5.583 28.770 14.591 1.00 77.21 45 VAL B N 1
ATOM 1383 C CA . VAL B 1 45 ? -4.224 28.508 14.134 1.00 73.13 45 VAL B CA 1
ATOM 1384 C C . VAL B 1 45 ? -3.587 29.766 13.550 1.00 74.10 45 VAL B C 1
ATOM 1385 O O . VAL B 1 45 ? -2.359 29.896 13.559 1.00 79.94 45 VAL B O 1
ATOM 1389 N N . ILE B 1 46 ? -4.383 30.710 13.035 1.00 74.81 46 ILE B N 1
ATOM 1390 C CA . ILE B 1 46 ? -3.771 31.955 12.578 1.00 74.76 46 ILE B CA 1
ATOM 1391 C C . ILE B 1 46 ? -3.314 32.771 13.779 1.00 81.21 46 ILE B C 1
ATOM 1392 O O . ILE B 1 46 ? -2.331 33.519 13.695 1.00 81.10 46 ILE B O 1
ATOM 1397 N N . ALA B 1 47 ? -4.016 32.650 14.910 1.00 81.98 47 ALA B N 1
ATOM 1398 C CA . ALA B 1 47 ? -3.527 33.233 16.154 1.00 81.06 47 ALA B CA 1
ATOM 1399 C C . ALA B 1 47 ? -2.302 32.480 16.655 1.00 82.38 47 ALA B C 1
ATOM 1400 O O . ALA B 1 47 ? -1.358 33.084 17.177 1.00 83.11 47 ALA B O 1
ATOM 1402 N N . GLU B 1 48 ? -2.302 31.154 16.495 1.00 85.10 48 GLU B N 1
ATOM 1403 C CA . GLU B 1 48 ? -1.165 30.349 16.928 1.00 83.29 48 GLU B CA 1
ATOM 1404 C C . GLU B 1 48 ? 0.069 30.627 16.082 1.00 87.45 48 GLU B C 1
ATOM 1405 O O . GLU B 1 48 ? 1.199 30.473 16.562 1.00 92.88 48 GLU B O 1
ATOM 1407 N N . VAL B 1 49 ? -0.119 31.050 14.829 1.00 88.32 49 VAL B N 1
ATOM 1408 C CA . VAL B 1 49 ? 1.009 31.307 13.944 1.00 88.60 49 VAL B CA 1
ATOM 1409 C C . VAL B 1 49 ? 1.387 32.780 13.927 1.00 95.58 49 VAL B C 1
ATOM 1410 O O . VAL B 1 49 ? 2.298 33.178 13.189 1.00 106.94 49 VAL B O 1
ATOM 1414 N N . ALA B 1 50 ? 0.736 33.598 14.754 1.00 95.94 50 ALA B N 1
ATOM 1415 C CA . ALA B 1 50 ? 1.109 34.991 14.919 1.00 96.97 50 ALA B CA 1
ATOM 1416 C C . ALA B 1 50 ? 1.746 35.273 16.269 1.00 101.50 50 ALA B C 1
ATOM 1417 O O . ALA B 1 50 ? 2.383 36.317 16.425 1.00 111.00 50 ALA B O 1
ATOM 1419 N N . ARG B 1 51 ? 1.583 34.373 17.241 1.00 102.71 51 ARG B N 1
ATOM 1420 C CA . ARG B 1 51 ? 2.376 34.443 18.462 1.00 106.43 51 ARG B CA 1
ATOM 1421 C C . ARG B 1 51 ? 3.786 33.922 18.221 1.00 109.74 51 ARG B C 1
ATOM 1422 O O . ARG B 1 51 ? 4.750 34.445 18.791 1.00 109.10 51 ARG B O 1
ATOM 1424 N N . GLU B 1 52 ? 3.924 32.892 17.382 1.00 110.85 52 GLU B N 1
ATOM 1425 C CA . GLU B 1 52 ? 5.249 32.453 16.955 1.00 112.30 52 GLU B CA 1
ATOM 1426 C C . GLU B 1 52 ? 5.927 33.529 16.116 1.00 115.43 52 GLU B C 1
ATOM 1427 O O . GLU B 1 52 ? 7.113 33.824 16.304 1.00 125.98 52 GLU B O 1
ATOM 1433 N N . GLN B 1 53 ? 5.189 34.121 15.181 1.00 120.64 53 GLN B N 1
ATOM 1434 C CA . GLN B 1 53 ? 5.673 35.293 14.474 1.00 125.84 53 GLN B CA 1
ATOM 1435 C C . GLN B 1 53 ? 5.727 36.495 15.411 1.00 125.45 53 GLN B C 1
ATOM 1436 O O . GLN B 1 53 ? 5.180 36.490 16.518 1.00 124.94 53 GLN B O 1
ATOM 1442 N N . GLY B 1 54 ? 6.402 37.537 14.949 1.00 136.18 54 GLY B N 1
ATOM 1443 C CA . GLY B 1 54 ? 6.202 38.867 15.474 1.00 137.17 54 GLY B CA 1
ATOM 1444 C C . GLY B 1 54 ? 5.079 39.599 14.777 1.00 139.09 54 GLY B C 1
ATOM 1445 O O . GLY B 1 54 ? 4.952 40.819 14.923 1.00 142.26 54 GLY B O 1
ATOM 1446 N N . ASN B 1 55 ? 4.252 38.875 14.026 1.00 117.58 55 ASN B N 1
ATOM 1447 C CA . ASN B 1 55 ? 3.212 39.455 13.180 1.00 110.00 55 ASN B CA 1
ATOM 1448 C C . ASN B 1 55 ? 2.045 39.911 14.045 1.00 97.15 55 ASN B C 1
ATOM 1449 O O . ASN B 1 55 ? 1.214 39.105 14.471 1.00 88.06 55 ASN B O 1
ATOM 1454 N N . GLU B 1 56 ? 1.982 41.217 14.311 1.00 100.25 56 GLU B N 1
ATOM 1455 C CA . GLU B 1 56 ? 0.802 41.798 14.937 1.00 86.90 56 GLU B CA 1
ATOM 1456 C C . GLU B 1 56 ? -0.303 42.041 13.915 1.00 85.66 56 GLU B C 1
ATOM 1457 O O . GLU B 1 56 ? -1.488 42.023 14.267 1.00 77.92 56 GLU B O 1
ATOM 1460 N N . GLU B 1 57 ? 0.069 42.238 12.647 1.00 90.24 57 GLU B N 1
ATOM 1461 C CA . GLU B 1 57 ? -0.922 42.448 11.597 1.00 78.95 57 GLU B CA 1
ATOM 1462 C C . GLU B 1 57 ? -1.802 41.219 11.408 1.00 72.86 57 GLU B C 1
ATOM 1463 O O . GLU B 1 57 ? -3.005 41.343 11.151 1.00 75.37 57 GLU B O 1
ATOM 1465 N N . LEU B 1 58 ? -1.219 40.023 11.525 1.00 81.17 58 LEU B N 1
ATOM 1466 C CA . LEU B 1 58 ? -2.008 38.802 11.389 1.00 76.97 58 LEU B CA 1
ATOM 1467 C C . LEU B 1 58 ? -3.029 38.663 12.510 1.00 73.82 58 LEU B C 1
ATOM 1468 O O . LEU B 1 58 ? -4.096 38.074 12.303 1.00 70.64 58 LEU B O 1
ATOM 1473 N N . LEU B 1 59 ? -2.713 39.172 13.703 1.00 75.97 59 LEU B N 1
ATOM 1474 C CA . LEU B 1 59 ? -3.676 39.156 14.799 1.00 71.45 59 LEU B CA 1
ATOM 1475 C C . LEU B 1 59 ? -4.898 40.003 14.469 1.00 71.69 59 LEU B C 1
ATOM 1476 O O . LEU B 1 59 ? -6.031 39.623 14.786 1.00 69.77 59 LEU B O 1
ATOM 1481 N N . GLU B 1 60 ? -4.685 41.162 13.839 1.00 70.67 60 GLU B N 1
ATOM 1482 C CA . GLU B 1 60 ? -5.805 42.008 13.440 1.00 66.83 60 GLU B CA 1
ATOM 1483 C C . GLU B 1 60 ? -6.686 41.301 12.420 1.00 67.61 60 GLU B C 1
ATOM 1484 O O . GLU B 1 60 ? -7.916 41.430 12.454 1.00 68.71 60 GLU B O 1
ATOM 1487 N N . ARG B 1 61 ? -6.073 40.551 11.501 1.00 68.53 61 ARG B N 1
ATOM 1488 C CA . ARG B 1 61 ? -6.846 39.794 10.521 1.00 63.90 61 ARG B CA 1
ATOM 1489 C C . ARG B 1 61 ? -7.704 38.739 11.209 1.00 63.67 61 ARG B C 1
ATOM 1490 O O . ARG B 1 61 ? -8.904 38.621 10.936 1.00 64.05 61 ARG B O 1
ATOM 1495 N N . ALA B 1 62 ? -7.102 37.963 12.114 1.00 65.70 62 ALA B N 1
ATOM 1496 C CA . ALA B 1 62 ? -7.848 36.925 12.818 1.00 70.38 62 ALA B CA 1
ATOM 1497 C C . ALA B 1 62 ? -8.904 37.527 13.735 1.00 70.65 62 ALA B C 1
ATOM 1498 O O . ALA B 1 62 ? -9.995 36.964 13.886 1.00 66.75 62 ALA B O 1
ATOM 1500 N N . ALA B 1 63 ? -8.595 38.663 14.366 1.00 69.23 63 ALA B N 1
ATOM 1501 C CA . ALA B 1 63 ? -9.577 39.317 15.225 1.00 67.66 63 ALA B CA 1
ATOM 1502 C C . ALA B 1 63 ? -10.790 39.778 14.429 1.00 65.75 63 ALA B C 1
ATOM 1503 O O . ALA B 1 63 ? -11.929 39.648 14.892 1.00 68.06 63 ALA B O 1
ATOM 1505 N N . ARG B 1 64 ? -10.568 40.315 13.227 1.00 65.84 64 ARG B N 1
ATOM 1506 C CA . ARG B 1 64 ? -11.689 40.739 12.393 1.00 68.87 64 ARG B CA 1
ATOM 1507 C C . ARG B 1 64 ? -12.520 39.548 11.936 1.00 70.27 64 ARG B C 1
ATOM 1508 O O . ARG B 1 64 ? -13.755 39.616 11.916 1.00 72.78 64 ARG B O 1
ATOM 1510 N N . LEU B 1 65 ? -11.860 38.451 11.555 1.00 69.57 65 LEU B N 1
ATOM 1511 C CA . LEU B 1 65 ? -12.587 37.269 11.105 1.00 64.22 65 LEU B CA 1
ATOM 1512 C C . LEU B 1 65 ? -13.348 36.612 12.250 1.00 65.10 65 LEU B C 1
ATOM 1513 O O . LEU B 1 65 ? -14.479 36.148 12.064 1.00 72.21 65 LEU B O 1
ATOM 1518 N N . ALA B 1 66 ? -12.738 36.547 13.436 1.00 63.70 66 ALA B N 1
ATOM 1519 C CA . ALA B 1 66 ? -13.442 36.014 14.598 1.00 69.26 66 ALA B CA 1
ATOM 1520 C C . ALA B 1 66 ? -14.599 36.918 15.000 1.00 76.49 66 ALA B C 1
ATOM 1521 O O . ALA B 1 66 ? -15.665 36.434 15.400 1.00 76.13 66 ALA B O 1
ATOM 1523 N N . GLU B 1 67 ? -14.401 38.236 14.913 1.00 78.47 67 GLU B N 1
ATOM 1524 C CA . GLU B 1 67 ? -15.489 39.174 15.168 1.00 72.01 67 GLU B CA 1
ATOM 1525 C C . GLU B 1 67 ? -16.610 39.004 14.151 1.00 72.34 67 GLU B C 1
ATOM 1526 O O . GLU B 1 67 ? -17.794 39.041 14.506 1.00 74.78 67 GLU B O 1
ATOM 1532 N N . GLU B 1 68 ? -16.252 38.829 12.875 1.00 94.32 68 GLU B N 1
ATOM 1533 C CA . GLU B 1 68 ? -17.261 38.670 11.833 1.00 92.33 68 GLU B CA 1
ATOM 1534 C C . GLU B 1 68 ? -17.946 37.311 11.943 1.00 92.14 68 GLU B C 1
ATOM 1535 O O . GLU B 1 68 ? -19.153 37.194 11.699 1.00 92.08 68 GLU B O 1
ATOM 1541 N N . ALA B 1 69 ? -17.194 36.276 12.333 1.00 85.58 69 ALA B N 1
ATOM 1542 C CA . ALA B 1 69 ? -17.792 34.964 12.559 1.00 82.18 69 ALA B CA 1
ATOM 1543 C C . ALA B 1 69 ? -18.731 34.973 13.758 1.00 81.63 69 ALA B C 1
ATOM 1544 O O . ALA B 1 69 ? -19.711 34.219 13.781 1.00 77.89 69 ALA B O 1
ATOM 1546 N N . ALA B 1 70 ? -18.445 35.807 14.761 1.00 82.21 70 ALA B N 1
ATOM 1547 C CA . ALA B 1 70 ? -19.311 35.889 15.934 1.00 79.64 70 ALA B CA 1
ATOM 1548 C C . ALA B 1 70 ? -20.692 36.412 15.558 1.00 82.10 70 ALA B C 1
ATOM 1549 O O . ALA B 1 70 ? -21.715 35.866 15.986 1.00 78.42 70 ALA B O 1
ATOM 1551 N N . TYR B 1 71 ? -20.739 37.486 14.765 1.00 81.70 71 TYR B N 1
ATOM 1552 C CA . TYR B 1 71 ? -22.022 38.065 14.382 1.00 83.05 71 TYR B CA 1
ATOM 1553 C C . TYR B 1 71 ? -22.796 37.144 13.448 1.00 88.13 71 TYR B C 1
ATOM 1554 O O . TYR B 1 71 ? -24.031 37.117 13.491 1.00 85.55 71 TYR B O 1
ATOM 1556 N N . GLN B 1 72 ? -22.093 36.397 12.591 1.00 97.48 72 GLN B N 1
ATOM 1557 C CA . GLN B 1 72 ? -22.768 35.462 11.697 1.00 97.62 72 GLN B CA 1
ATOM 1558 C C . GLN B 1 72 ? -23.449 34.344 12.477 1.00 97.26 72 GLN B C 1
ATOM 1559 O O . GLN B 1 72 ? -24.568 33.936 12.142 1.00 98.29 72 GLN B O 1
ATOM 1565 N N . ALA B 1 73 ? -22.784 33.826 13.513 1.00 88.07 73 ALA B N 1
ATOM 1566 C CA . ALA B 1 73 ? -23.410 32.823 14.369 1.00 78.60 73 ALA B CA 1
ATOM 1567 C C . ALA B 1 73 ? -24.586 33.412 15.138 1.00 75.01 73 ALA B C 1
ATOM 1568 O O . ALA B 1 73 ? -25.598 32.734 15.351 1.00 71.80 73 ALA B O 1
ATOM 1570 N N . GLU B 1 74 ? -24.471 34.673 15.564 1.00 79.10 74 GLU B N 1
ATOM 1571 C CA . GLU B 1 74 ? -25.561 35.311 16.295 1.00 82.70 74 GLU B CA 1
ATOM 1572 C C . GLU B 1 74 ? -26.781 35.505 15.405 1.00 79.19 74 GLU B C 1
ATOM 1573 O O . GLU B 1 74 ? -27.919 35.313 15.851 1.00 71.79 74 GLU B O 1
ATOM 1575 N N . GLU B 1 75 ? -26.566 35.897 14.147 1.00 77.18 75 GLU B N 1
ATOM 1576 C CA . GLU B 1 75 ? -27.683 36.093 13.228 1.00 84.26 75 GLU B CA 1
ATOM 1577 C C . GLU B 1 75 ? -28.426 34.786 12.981 1.00 79.62 75 GLU B C 1
ATOM 1578 O O . GLU B 1 75 ? -29.662 34.764 12.942 1.00 79.59 75 GLU B O 1
ATOM 1580 N N . VAL B 1 76 ? -27.688 33.689 12.798 1.00 83.31 76 VAL B N 1
ATOM 1581 C CA . VAL B 1 76 ? -28.322 32.388 12.618 1.00 78.84 76 VAL B CA 1
ATOM 1582 C C . VAL B 1 76 ? -29.022 31.946 13.897 1.00 81.90 76 VAL B C 1
ATOM 1583 O O . VAL B 1 76 ? -30.090 31.323 13.844 1.00 82.90 76 VAL B O 1
ATOM 1587 N N . ALA B 1 77 ? -28.462 32.286 15.061 1.00 81.94 77 ALA B N 1
ATOM 1588 C CA . ALA B 1 77 ? -29.103 31.927 16.322 1.00 76.81 77 ALA B CA 1
ATOM 1589 C C . ALA B 1 77 ? -30.423 32.664 16.509 1.00 86.60 77 ALA B C 1
ATOM 1590 O O . ALA B 1 77 ? -31.405 32.078 16.979 1.00 94.03 77 ALA B O 1
ATOM 1592 N N . ARG B 1 78 ? -30.466 33.949 16.151 1.00 96.52 78 ARG B N 1
ATOM 1593 C CA . ARG B 1 78 ? -31.699 34.716 16.295 1.00 97.34 78 ARG B CA 1
ATOM 1594 C C . ARG B 1 78 ? -32.786 34.200 15.360 1.00 99.20 78 ARG B C 1
ATOM 1595 O O . ARG B 1 78 ? -33.938 34.021 15.771 1.00 101.69 78 ARG B O 1
ATOM 1597 N N . GLU B 1 79 ? -32.440 33.959 14.092 1.00 90.72 79 GLU B N 1
ATOM 1598 C CA . GLU B 1 79 ? -33.440 33.502 13.131 1.00 91.94 79 GLU B CA 1
ATOM 1599 C C . GLU B 1 79 ? -33.896 32.077 13.430 1.00 94.56 79 GLU B C 1
ATOM 1600 O O . GLU B 1 79 ? -35.084 31.762 13.296 1.00 98.67 79 GLU B O 1
ATOM 1604 N N . ALA B 1 80 ? -32.971 31.204 13.842 1.00 100.53 80 ALA B N 1
ATOM 1605 C CA . ALA B 1 80 ? -33.342 29.822 14.132 1.00 98.09 80 ALA B CA 1
ATOM 1606 C C . ALA B 1 80 ? -34.307 29.741 15.308 1.00 91.27 80 ALA B C 1
ATOM 1607 O O . ALA B 1 80 ? -35.295 28.998 15.259 1.00 92.63 80 ALA B O 1
ATOM 1609 N N . ARG B 1 81 ? -34.036 30.493 16.378 1.00 89.57 81 ARG B N 1
ATOM 1610 C CA . ARG B 1 81 ? -34.950 30.507 17.515 1.00 93.76 81 ARG B CA 1
ATOM 1611 C C . ARG B 1 81 ? -36.293 31.116 17.136 1.00 102.75 81 ARG B C 1
ATOM 1612 O O . ARG B 1 81 ? -37.339 30.684 17.635 1.00 103.07 81 ARG B O 1
ATOM 1620 N N . LYS B 1 82 ? -36.284 32.129 16.268 1.00 108.09 82 LYS B N 1
ATOM 1621 C CA . LYS B 1 82 ? -37.538 32.709 15.797 1.00 107.43 82 LYS B CA 1
ATOM 1622 C C . LYS B 1 82 ? -38.334 31.698 14.982 1.00 109.84 82 LYS B C 1
ATOM 1623 O O . LYS B 1 82 ? -39.568 31.657 15.061 1.00 113.69 82 LYS B O 1
ATOM 1625 N N . ARG B 1 83 ? -37.647 30.879 14.187 1.00 105.58 83 ARG B N 1
ATOM 1626 C CA . ARG B 1 83 ? -38.297 29.859 13.374 1.00 101.78 83 ARG B CA 1
ATOM 1627 C C . ARG B 1 83 ? -38.676 28.613 14.165 1.00 95.13 83 ARG B C 1
ATOM 1628 O O . ARG B 1 83 ? -39.275 27.697 13.592 1.00 100.19 83 ARG B O 1
ATOM 1630 N N . GLY B 1 84 ? -38.344 28.547 15.452 1.00 95.76 84 GLY B N 1
ATOM 1631 C CA . GLY B 1 84 ? -38.729 27.421 16.278 1.00 98.36 84 GLY B CA 1
ATOM 1632 C C . GLY B 1 84 ? -37.769 26.254 16.291 1.00 108.51 84 GLY B C 1
ATOM 1633 O O . GLY B 1 84 ? -38.089 25.221 16.892 1.00 110.90 84 GLY B O 1
ATOM 1634 N N . ASN B 1 85 ? -36.607 26.378 15.654 1.00 117.75 85 ASN B N 1
ATOM 1635 C CA . ASN B 1 85 ? -35.615 25.304 15.605 1.00 114.12 85 ASN B CA 1
ATOM 1636 C C . ASN B 1 85 ? -34.595 25.552 16.711 1.00 108.99 85 ASN B C 1
ATOM 1637 O O . ASN B 1 85 ? -33.633 26.301 16.540 1.00 109.48 85 ASN B O 1
ATOM 1642 N N . LEU B 1 86 ? -34.817 24.917 17.866 1.00 101.71 86 LEU B N 1
ATOM 1643 C CA . LEU B 1 86 ? -33.880 25.060 18.975 1.00 98.57 86 LEU B CA 1
ATOM 1644 C C . LEU B 1 86 ? -32.584 24.302 18.719 1.00 95.49 86 LEU B C 1
ATOM 1645 O O . LEU B 1 86 ? -31.535 24.674 19.258 1.00 84.63 86 LEU B O 1
ATOM 1647 N N . GLU B 1 87 ? -32.634 23.239 17.913 1.00 93.91 87 GLU B N 1
ATOM 1648 C CA . GLU B 1 87 ? -31.428 22.466 17.633 1.00 91.92 87 GLU B CA 1
ATOM 1649 C C . GLU B 1 87 ? -30.433 23.278 16.813 1.00 88.91 87 GLU B C 1
ATOM 1650 O O . GLU B 1 87 ? -29.267 23.422 17.197 1.00 83.04 87 GLU B O 1
ATOM 1653 N N . LEU B 1 88 ? -30.877 23.807 15.669 1.00 93.82 88 LEU B N 1
ATOM 1654 C CA . LEU B 1 88 ? -30.004 24.644 14.850 1.00 88.74 88 LEU B CA 1
ATOM 1655 C C . LEU B 1 88 ? -29.599 25.909 15.593 1.00 77.16 88 LEU B C 1
ATOM 1656 O O . LEU B 1 88 ? -28.477 26.403 15.429 1.00 71.94 88 LEU B O 1
ATOM 1658 N N . ALA B 1 89 ? -30.502 26.453 16.412 1.00 89.52 89 ALA B N 1
ATOM 1659 C CA . ALA B 1 89 ? -30.160 27.621 17.215 1.00 84.19 89 ALA B CA 1
ATOM 1660 C C . ALA B 1 89 ? -29.039 27.299 18.192 1.00 76.11 89 ALA B C 1
ATOM 1661 O O . ALA B 1 89 ? -28.015 27.991 18.226 1.00 70.08 89 ALA B O 1
ATOM 1663 N N . LEU B 1 90 ? -29.193 26.213 18.957 1.00 79.07 90 LEU B N 1
ATOM 1664 C CA . LEU B 1 90 ? -28.176 25.831 19.932 1.00 76.81 90 LEU B CA 1
ATOM 1665 C C . LEU B 1 90 ? -26.826 25.587 19.274 1.00 70.63 90 LEU B C 1
ATOM 1666 O O . LEU B 1 90 ? -25.785 25.887 19.868 1.00 65.97 90 LEU B O 1
ATOM 1671 N N . LYS B 1 91 ? -26.821 25.046 18.055 1.00 69.45 91 LYS B N 1
ATOM 1672 C CA . LYS B 1 91 ? -25.572 24.911 17.316 1.00 63.47 91 LYS B CA 1
ATOM 1673 C C . LYS B 1 91 ? -24.936 26.272 17.062 1.00 65.89 91 LYS B C 1
ATOM 1674 O O . LYS B 1 91 ? -23.710 26.415 17.136 1.00 64.92 91 LYS B O 1
ATOM 1677 N N . ALA B 1 92 ? -25.755 27.285 16.759 1.00 75.37 92 ALA B N 1
ATOM 1678 C CA . ALA B 1 92 ? -25.219 28.608 16.453 1.00 63.12 92 ALA B CA 1
ATOM 1679 C C . ALA B 1 92 ? -24.540 29.248 17.660 1.00 62.73 92 ALA B C 1
ATOM 1680 O O . ALA B 1 92 ? -23.485 29.875 17.514 1.00 63.81 92 ALA B O 1
ATOM 1682 N N . LEU B 1 93 ? -25.126 29.125 18.858 1.00 64.64 93 LEU B N 1
ATOM 1683 C CA . LEU B 1 93 ? -24.446 29.656 20.038 1.00 66.67 93 LEU B CA 1
ATOM 1684 C C . LEU B 1 93 ? -23.132 28.935 20.307 1.00 65.32 93 LEU B C 1
ATOM 1685 O O . LEU B 1 93 ? -22.200 29.537 20.854 1.00 65.47 93 LEU B O 1
ATOM 1690 N N . GLN B 1 94 ? -23.041 27.650 19.953 1.00 62.99 94 GLN B N 1
ATOM 1691 C CA . GLN B 1 94 ? -21.793 26.917 20.145 1.00 60.40 94 GLN B CA 1
ATOM 1692 C C . GLN B 1 94 ? -20.671 27.537 19.322 1.00 66.39 94 GLN B C 1
ATOM 1693 O O . GLN B 1 94 ? -19.560 27.751 19.821 1.00 71.07 94 GLN B O 1
ATOM 1695 N N . ILE B 1 95 ? -20.937 27.802 18.043 1.00 63.83 95 ILE B N 1
ATOM 1696 C CA . ILE B 1 95 ? -19.960 28.489 17.208 1.00 67.87 95 ILE B CA 1
ATOM 1697 C C . ILE B 1 95 ? -19.747 29.919 17.695 1.00 68.10 95 ILE B C 1
ATOM 1698 O O . ILE B 1 95 ? -18.652 30.477 17.549 1.00 67.76 95 ILE B O 1
ATOM 1703 N N . LEU B 1 96 ? -20.779 30.531 18.283 1.00 66.84 96 LEU B N 1
ATOM 1704 C CA . LEU B 1 96 ? -20.649 31.893 18.793 1.00 68.68 96 LEU B CA 1
ATOM 1705 C C . LEU B 1 96 ? -19.648 31.957 19.942 1.00 70.22 96 LEU B C 1
ATOM 1706 O O . LEU B 1 96 ? -18.736 32.792 19.939 1.00 68.17 96 LEU B O 1
ATOM 1711 N N . VAL B 1 97 ? -19.809 31.086 20.943 1.00 70.40 97 VAL B N 1
ATOM 1712 C CA . VAL B 1 97 ? -18.904 31.107 22.090 1.00 71.18 97 VAL B CA 1
ATOM 1713 C C . VAL B 1 97 ? -17.498 30.699 21.662 1.00 67.91 97 VAL B C 1
ATOM 1714 O O . VAL B 1 97 ? -16.501 31.220 22.176 1.00 70.78 97 VAL B O 1
ATOM 1718 N N . ASN B 1 98 ? -17.396 29.759 20.718 1.00 64.12 98 ASN B N 1
ATOM 1719 C CA . ASN B 1 98 ? -16.089 29.374 20.196 1.00 72.54 98 ASN B CA 1
ATOM 1720 C C . ASN B 1 98 ? -15.388 30.558 19.541 1.00 70.12 98 ASN B C 1
ATOM 1721 O O . ASN B 1 98 ? -14.174 30.736 19.700 1.00 70.89 98 ASN B O 1
ATOM 1726 N N . ALA B 1 99 ? -16.136 31.378 18.800 1.00 75.39 99 ALA B N 1
ATOM 1727 C CA . ALA B 1 99 ? -15.568 32.602 18.246 1.00 72.76 99 ALA B CA 1
ATOM 1728 C C . ALA B 1 99 ? -15.160 33.568 19.351 1.00 76.48 99 ALA B C 1
ATOM 1729 O O . ALA B 1 99 ? -14.128 34.241 19.250 1.00 81.18 99 ALA B O 1
ATOM 1731 N N . ALA B 1 100 ? -15.964 33.653 20.415 1.00 76.08 100 ALA B N 1
ATOM 1732 C CA . ALA B 1 100 ? -15.611 34.500 21.549 1.00 73.78 100 ALA B CA 1
ATOM 1733 C C . ALA B 1 100 ? -14.365 33.988 22.261 1.00 77.56 100 ALA B C 1
ATOM 1734 O O . ALA B 1 100 ? -13.550 34.784 22.742 1.00 81.68 100 ALA B O 1
ATOM 1736 N N . TYR B 1 101 ? -14.205 32.666 22.349 1.00 79.37 101 TYR B N 1
ATOM 1737 C CA . TYR B 1 101 ? -13.042 32.107 23.031 1.00 79.55 101 TYR B CA 1
ATOM 1738 C C . TYR B 1 101 ? -11.754 32.491 22.315 1.00 81.55 101 TYR B C 1
ATOM 1739 O O . TYR B 1 101 ? -10.796 32.957 22.942 1.00 83.03 101 TYR B O 1
ATOM 1748 N N . VAL B 1 102 ? -11.711 32.293 20.995 1.00 82.96 102 VAL B N 1
ATOM 1749 C CA . VAL B 1 102 ? -10.525 32.668 20.232 1.00 77.67 102 VAL B CA 1
ATOM 1750 C C . VAL B 1 102 ? -10.341 34.181 20.237 1.00 81.53 102 VAL B C 1
ATOM 1751 O O . VAL B 1 102 ? -9.210 34.674 20.147 1.00 86.14 102 VAL B O 1
ATOM 1755 N N . LEU B 1 103 ? -11.436 34.941 20.332 1.00 83.81 103 LEU B N 1
ATOM 1756 C CA . LEU B 1 103 ? -11.325 36.393 20.433 1.00 82.26 103 LEU B CA 1
ATOM 1757 C C . LEU B 1 103 ? -10.651 36.802 21.736 1.00 83.98 103 LEU B C 1
ATOM 1758 O O . LEU B 1 103 ? -9.851 37.744 21.758 1.00 83.91 103 LEU B O 1
ATOM 1763 N N . ALA B 1 104 ? -10.970 36.112 22.835 1.00 84.78 104 ALA B N 1
ATOM 1764 C CA . ALA B 1 104 ? -10.298 36.387 24.100 1.00 87.63 104 ALA B CA 1
ATOM 1765 C C . ALA B 1 104 ? -8.812 36.072 24.001 1.00 87.60 104 ALA B C 1
ATOM 1766 O O . ALA B 1 104 ? -7.976 36.803 24.544 1.00 98.43 104 ALA B O 1
ATOM 1768 N N . GLU B 1 105 ? -8.467 34.980 23.315 1.00 87.68 105 GLU B N 1
ATOM 1769 C CA . GLU B 1 105 ? -7.063 34.651 23.101 1.00 90.01 105 GLU B CA 1
ATOM 1770 C C . GLU B 1 105 ? -6.382 35.717 22.253 1.00 94.13 105 GLU B C 1
ATOM 1771 O O . GLU B 1 105 ? -5.223 36.072 22.498 1.00 95.47 105 GLU B O 1
ATOM 1775 N N . ILE B 1 106 ? -7.090 36.235 21.246 1.00 96.96 106 ILE B N 1
ATOM 1776 C CA . ILE B 1 106 ? -6.553 37.311 20.417 1.00 92.67 106 ILE B CA 1
ATOM 1777 C C . ILE B 1 106 ? -6.307 38.558 21.258 1.00 94.48 106 ILE B C 1
ATOM 1778 O O . ILE B 1 106 ? -5.336 39.294 21.037 1.00 93.30 106 ILE B O 1
ATOM 1783 N N . ALA B 1 107 ? -7.170 38.804 22.248 1.00 96.01 107 ALA B N 1
ATOM 1784 C CA . ALA B 1 107 ? -7.039 39.997 23.078 1.00 98.82 107 ALA B CA 1
ATOM 1785 C C . ALA B 1 107 ? -5.706 40.016 23.817 1.00 104.35 107 ALA B C 1
ATOM 1786 O O . ALA B 1 107 ? -5.034 41.052 23.881 1.00 113.43 107 ALA B O 1
ATOM 1788 N N . ARG B 1 108 ? -5.314 38.883 24.393 1.00 111.36 108 ARG B N 1
ATOM 1789 C CA . ARG B 1 108 ? -4.047 38.802 25.108 1.00 112.05 108 ARG B CA 1
ATOM 1790 C C . ARG B 1 108 ? -2.896 38.993 24.127 1.00 112.12 108 ARG B C 1
ATOM 1791 O O . ARG B 1 108 ? -2.748 38.217 23.176 1.00 110.08 108 ARG B O 1
ATOM 1794 N N . ASP B 1 109 ? -2.092 40.030 24.355 1.00 107.71 109 ASP B N 1
ATOM 1795 C CA . ASP B 1 109 ? -0.961 40.367 23.491 1.00 108.67 109 ASP B CA 1
ATOM 1796 C C . ASP B 1 109 ? -1.401 40.579 22.044 1.00 100.96 109 ASP B C 1
ATOM 1797 O O . ASP B 1 109 ? -2.128 41.525 21.738 1.00 97.55 109 ASP B O 1
ATOM 1799 N N . ASN B 1 112 ? -4.981 44.237 24.598 1.00 101.30 112 ASN B N 1
ATOM 1800 C CA . ASN B 1 112 ? -6.083 45.129 24.257 1.00 108.36 112 ASN B CA 1
ATOM 1801 C C . ASN B 1 112 ? -7.316 44.741 25.076 1.00 112.88 112 ASN B C 1
ATOM 1802 O O . ASN B 1 112 ? -7.973 43.734 24.801 1.00 110.22 112 ASN B O 1
ATOM 1805 N N . GLU B 1 113 ? -7.590 45.530 26.118 1.00 115.74 113 GLU B N 1
ATOM 1806 C CA . GLU B 1 113 ? -8.732 45.259 26.985 1.00 113.65 113 GLU B CA 1
ATOM 1807 C C . GLU B 1 113 ? -10.056 45.393 26.244 1.00 112.80 113 GLU B C 1
ATOM 1808 O O . GLU B 1 113 ? -11.040 44.742 26.615 1.00 113.29 113 GLU B O 1
ATOM 1810 N N . GLU B 1 114 ? -10.108 46.234 25.207 1.00 108.41 114 GLU B N 1
ATOM 1811 C CA . GLU B 1 114 ? -11.343 46.375 24.442 1.00 108.61 114 GLU B CA 1
ATOM 1812 C C . GLU B 1 114 ? -11.692 45.083 23.712 1.00 107.55 114 GLU B C 1
ATOM 1813 O O . GLU B 1 114 ? -12.868 44.708 23.635 1.00 107.42 114 GLU B O 1
ATOM 1815 N N . LEU B 1 115 ? -10.689 44.390 23.167 1.00 111.76 115 LEU B N 1
ATOM 1816 C CA . LEU B 1 115 ? -10.951 43.099 22.538 1.00 105.77 115 LEU B CA 1
ATOM 1817 C C . LEU B 1 115 ? -11.349 42.060 23.578 1.00 108.48 115 LEU B C 1
ATOM 1818 O O . LEU B 1 115 ? -12.210 41.211 23.319 1.00 108.52 115 LEU B O 1
ATOM 1821 N N . LEU B 1 116 ? -10.721 42.105 24.756 1.00 122.16 116 LEU B N 1
ATOM 1822 C CA . LEU B 1 116 ? -11.096 41.195 25.833 1.00 121.20 116 LEU B CA 1
ATOM 1823 C C . LEU B 1 116 ? -12.513 41.475 26.311 1.00 121.07 116 LEU B C 1
ATOM 1824 O O . LEU B 1 116 ? -13.283 40.546 26.583 1.00 119.95 116 LEU B O 1
ATOM 1826 N N . GLN B 1 117 ? -12.874 42.755 26.424 1.00 117.34 117 GLN B N 1
ATOM 1827 C CA . GLN B 1 117 ? -14.238 43.101 26.802 1.00 114.82 117 GLN B CA 1
ATOM 1828 C C . GLN B 1 117 ? -15.216 42.773 25.682 1.00 113.77 117 GLN B C 1
ATOM 1829 O O . GLN B 1 117 ? -16.331 42.312 25.945 1.00 113.09 117 GLN B O 1
ATOM 1831 N N . LYS B 1 118 ? -14.807 42.976 24.425 1.00 109.93 118 LYS B N 1
ATOM 1832 C CA . LYS B 1 118 ? -15.676 42.631 23.303 1.00 104.48 118 LYS B CA 1
ATOM 1833 C C . LYS B 1 118 ? -15.984 41.140 23.289 1.00 102.99 118 LYS B C 1
ATOM 1834 O O . LYS B 1 118 ? -17.137 40.738 23.091 1.00 97.83 118 LYS B O 1
ATOM 1836 N N . ALA B 1 119 ? -14.962 40.305 23.487 1.00 102.08 119 ALA B N 1
ATOM 1837 C CA . ALA B 1 119 ? -15.187 38.871 23.616 1.00 95.94 119 ALA B CA 1
ATOM 1838 C C . ALA B 1 119 ? -16.033 38.546 24.840 1.00 100.27 119 ALA B C 1
ATOM 1839 O O . ALA B 1 119 ? -16.816 37.590 24.812 1.00 99.80 119 ALA B O 1
ATOM 1841 N N . HIS B 1 120 ? -15.884 39.319 25.919 1.00 105.88 120 HIS B N 1
ATOM 1842 C CA . HIS B 1 120 ? -16.676 39.078 27.121 1.00 106.16 120 HIS B CA 1
ATOM 1843 C C . HIS B 1 120 ? -18.165 39.273 26.858 1.00 105.78 120 HIS B C 1
ATOM 1844 O O . HIS B 1 120 ? -18.986 38.457 27.292 1.00 104.47 120 HIS B O 1
ATOM 1846 N N . GLU B 1 121 ? -18.539 40.346 26.150 1.00 110.87 121 GLU B N 1
ATOM 1847 C CA . GLU B 1 121 ? -19.953 40.547 25.844 1.00 114.50 121 GLU B CA 1
ATOM 1848 C C . GLU B 1 121 ? -20.475 39.477 24.894 1.00 110.16 121 GLU B C 1
ATOM 1849 O O . GLU B 1 121 ? -21.648 39.096 24.978 1.00 112.29 121 GLU B O 1
ATOM 1855 N N . LEU B 1 122 ? -19.628 38.990 23.984 1.00 101.14 122 LEU B N 1
ATOM 1856 C CA . LEU B 1 122 ? -20.035 37.897 23.107 1.00 100.46 122 LEU B CA 1
ATOM 1857 C C . LEU B 1 122 ? -20.352 36.645 23.915 1.00 100.13 122 LEU B C 1
ATOM 1858 O O . LEU B 1 122 ? -21.368 35.980 23.681 1.00 105.32 122 LEU B O 1
ATOM 1861 N N . ALA B 1 123 ? -19.487 36.307 24.874 1.00 99.01 123 ALA B N 1
ATOM 1862 C CA . ALA B 1 123 ? -19.764 35.181 25.760 1.00 100.47 123 ALA B CA 1
ATOM 1863 C C . ALA B 1 123 ? -20.951 35.470 26.671 1.00 108.26 123 ALA B C 1
ATOM 1864 O O . ALA B 1 123 ? -21.791 34.593 26.902 1.00 105.46 123 ALA B O 1
ATOM 1866 N N . ARG B 1 124 ? -21.025 36.692 27.209 1.00 111.18 124 ARG B N 1
ATOM 1867 C CA . ARG B 1 124 ? -22.135 37.058 28.085 1.00 109.69 124 ARG B CA 1
ATOM 1868 C C . ARG B 1 124 ? -23.471 36.977 27.357 1.00 112.21 124 ARG B C 1
ATOM 1869 O O . ARG B 1 124 ? -24.473 36.533 27.931 1.00 112.94 124 ARG B O 1
ATOM 1871 N N . GLU B 1 125 ? -23.509 37.408 26.094 1.00 106.57 125 GLU B N 1
ATOM 1872 C CA . GLU B 1 125 ? -24.741 37.306 25.318 1.00 108.81 125 GLU B CA 1
ATOM 1873 C C . GLU B 1 125 ? -25.112 35.851 25.063 1.00 108.66 125 GLU B C 1
ATOM 1874 O O . GLU B 1 125 ? -26.291 35.485 25.132 1.00 108.07 125 GLU B O 1
ATOM 1876 N N . ALA B 1 126 ? -24.120 35.013 24.751 1.00 106.25 126 ALA B N 1
ATOM 1877 C CA . ALA B 1 126 ? -24.387 33.595 24.531 1.00 105.31 126 ALA B CA 1
ATOM 1878 C C . ALA B 1 126 ? -24.971 32.938 25.777 1.00 108.48 126 ALA B C 1
ATOM 1879 O O . ALA B 1 126 ? -25.900 32.129 25.679 1.00 109.85 126 ALA B O 1
ATOM 1881 N N . LEU B 1 127 ? -24.440 33.273 26.957 1.00 108.32 127 LEU B N 1
ATOM 1882 C CA . LEU B 1 127 ? -24.982 32.717 28.195 1.00 108.19 127 LEU B CA 1
ATOM 1883 C C . LEU B 1 127 ? -26.413 33.182 28.432 1.00 108.67 127 LEU B C 1
ATOM 1884 O O . LEU B 1 127 ? -27.236 32.433 28.973 1.00 103.46 127 LEU B O 1
ATOM 1886 N N . ARG B 1 128 ? -26.727 34.420 28.044 1.00 117.09 128 ARG B N 1
ATOM 1887 C CA . ARG B 1 128 ? -28.092 34.916 28.183 1.00 120.73 128 ARG B CA 1
ATOM 1888 C C . ARG B 1 128 ? -29.043 34.185 27.244 1.00 117.03 128 ARG B C 1
ATOM 1889 O O . ARG B 1 128 ? -30.162 33.830 27.635 1.00 116.65 128 ARG B O 1
ATOM 1891 N N . GLN B 1 129 ? -28.617 33.958 26.001 1.00 110.07 129 GLN B N 1
ATOM 1892 C CA . GLN B 1 129 ? -29.484 33.313 25.020 1.00 106.90 129 GLN B CA 1
ATOM 1893 C C . GLN B 1 129 ? -29.755 31.856 25.383 1.00 107.05 129 GLN B C 1
ATOM 1894 O O . GLN B 1 129 ? -30.905 31.404 25.342 1.00 106.19 129 GLN B O 1
ATOM 1898 N N . VAL B 1 130 ? -28.708 31.103 25.738 1.00 104.49 130 VAL B N 1
ATOM 1899 C CA . VAL B 1 130 ? -28.893 29.693 26.080 1.00 101.32 130 VAL B CA 1
ATOM 1900 C C . VAL B 1 130 ? -29.777 29.556 27.312 1.00 101.23 130 VAL B C 1
ATOM 1901 O O . VAL B 1 130 ? -30.552 28.597 27.428 1.00 103.06 130 VAL B O 1
ATOM 1905 N N . LYS B 1 131 ? -29.680 30.504 28.248 1.00 104.20 131 LYS B N 1
ATOM 1906 C CA . LYS B 1 131 ? -30.554 30.491 29.417 1.00 104.66 131 LYS B CA 1
ATOM 1907 C C . LYS B 1 131 ? -32.019 30.541 29.007 1.00 103.66 131 LYS B C 1
ATOM 1908 O O . LYS B 1 131 ? -32.863 29.865 29.608 1.00 105.05 131 LYS B O 1
ATOM 1912 N N . GLU B 1 132 ? -32.344 31.341 27.989 1.00 104.86 132 GLU B N 1
ATOM 1913 C CA . GLU B 1 132 ? -33.717 31.377 27.499 1.00 108.72 132 GLU B CA 1
ATOM 1914 C C . GLU B 1 132 ? -34.113 30.048 26.864 1.00 106.10 132 GLU B C 1
ATOM 1915 O O . GLU B 1 132 ? -35.224 29.556 27.092 1.00 113.62 132 GLU B O 1
ATOM 1918 N N . ILE B 1 133 ? -33.225 29.456 26.062 1.00 106.08 133 ILE B N 1
ATOM 1919 C CA . ILE B 1 133 ? -33.528 28.165 25.451 1.00 108.20 133 ILE B CA 1
ATOM 1920 C C . ILE B 1 133 ? -33.617 27.074 26.511 1.00 106.92 133 ILE B C 1
ATOM 1921 O O . ILE B 1 133 ? -34.487 26.197 26.446 1.00 104.47 133 ILE B O 1
ATOM 1926 N N . LEU B 1 134 ? -32.715 27.100 27.495 1.00 102.92 134 LEU B N 1
ATOM 1927 C CA . LEU B 1 134 ? -32.723 26.080 28.540 1.00 106.82 134 LEU B CA 1
ATOM 1928 C C . LEU B 1 134 ? -33.991 26.159 29.382 1.00 108.07 134 LEU B C 1
ATOM 1929 O O . LEU B 1 134 ? -34.658 25.144 29.614 1.00 107.43 134 LEU B O 1
ATOM 1934 N N . GLU B 1 135 ? -34.332 27.360 29.857 1.00 105.98 135 GLU B N 1
ATOM 1935 C CA . GLU B 1 135 ? -35.539 27.526 30.662 1.00 110.58 135 GLU B CA 1
ATOM 1936 C C . GLU B 1 135 ? -36.789 27.195 29.859 1.00 114.42 135 GLU B C 1
ATOM 1937 O O . GLU B 1 135 ? -37.759 26.652 30.400 1.00 118.89 135 GLU B O 1
ATOM 1939 N N . GLN B 1 136 ? -36.790 27.524 28.565 1.00 113.21 136 GLN B N 1
ATOM 1940 C CA . GLN B 1 136 ? -37.912 27.155 27.709 1.00 116.34 136 GLN B CA 1
ATOM 1941 C C . GLN B 1 136 ? -37.974 25.647 27.506 1.00 116.25 136 GLN B C 1
ATOM 1942 O O . GLN B 1 136 ? -39.057 25.053 27.566 1.00 120.32 136 GLN B O 1
ATOM 1948 N N . ALA B 1 137 ? -36.822 25.010 27.275 1.00 117.15 137 ALA B N 1
ATOM 1949 C CA . ALA B 1 137 ? -36.795 23.567 27.049 1.00 118.92 137 ALA B CA 1
ATOM 1950 C C . ALA B 1 137 ? -37.334 22.805 28.252 1.00 122.26 137 ALA B C 1
ATOM 1951 O O . ALA B 1 137 ? -38.029 21.794 28.094 1.00 124.89 137 ALA B O 1
ATOM 1953 N N . ARG B 1 138 ? -37.018 23.268 29.464 1.00 126.94 138 ARG B N 1
ATOM 1954 C CA . ARG B 1 138 ? -37.570 22.642 30.661 1.00 127.34 138 ARG B CA 1
ATOM 1955 C C . ARG B 1 138 ? -39.087 22.782 30.704 1.00 130.00 138 ARG B C 1
ATOM 1956 O O . ARG B 1 138 ? -39.788 21.884 31.184 1.00 134.51 138 ARG B O 1
ATOM 1958 N N . LYS B 1 139 ? -39.611 23.909 30.215 1.00 127.22 139 LYS B N 1
ATOM 1959 C CA . LYS B 1 139 ? -41.057 24.104 30.192 1.00 124.89 139 LYS B CA 1
ATOM 1960 C C . LYS B 1 139 ? -41.732 23.160 29.203 1.00 127.75 139 LYS B C 1
ATOM 1961 O O . LYS B 1 139 ? -42.801 22.611 29.493 1.00 132.63 139 LYS B O 1
ATOM 1963 N N . GLU B 1 140 ? -41.125 22.957 28.030 1.00 127.02 140 GLU B N 1
ATOM 1964 C CA . GLU B 1 140 ? -41.713 22.084 27.020 1.00 125.56 140 GLU B CA 1
ATOM 1965 C C . GLU B 1 140 ? -41.632 20.609 27.387 1.00 124.78 140 GLU B C 1
ATOM 1966 O O . GLU B 1 140 ? -42.288 19.791 26.732 1.00 126.15 140 GLU B O 1
ATOM 1972 N N . GLY B 1 141 ? -40.857 20.249 28.406 1.00 132.47 141 GLY B N 1
ATOM 1973 C CA . GLY B 1 141 ? -40.754 18.866 28.819 1.00 134.84 141 GLY B CA 1
ATOM 1974 C C . GLY B 1 141 ? -39.793 18.025 28.012 1.00 132.63 141 GLY B C 1
ATOM 1975 O O . GLY B 1 141 ? -39.757 16.804 28.199 1.00 133.94 141 GLY B O 1
ATOM 1976 N N . ASN B 1 142 ? -39.017 18.634 27.117 1.00 120.68 142 ASN B N 1
ATOM 1977 C CA . ASN B 1 142 ? -38.049 17.906 26.298 1.00 119.57 142 ASN B CA 1
ATOM 1978 C C . ASN B 1 142 ? -36.747 17.835 27.083 1.00 113.73 142 ASN B C 1
ATOM 1979 O O . ASN B 1 142 ? -35.872 18.694 26.960 1.00 106.94 142 ASN B O 1
ATOM 1984 N N . LEU B 1 143 ? -36.617 16.790 27.906 1.00 110.93 143 LEU B N 1
ATOM 1985 C CA . LEU B 1 143 ? -35.406 16.626 28.702 1.00 107.07 143 LEU B CA 1
ATOM 1986 C C . LEU B 1 143 ? -34.185 16.372 27.827 1.00 103.88 143 LEU B C 1
ATOM 1987 O O . LEU B 1 143 ? -33.065 16.716 28.220 1.00 97.19 143 LEU B O 1
ATOM 1990 N N . GLU B 1 144 ? -34.378 15.780 26.646 1.00 101.12 144 GLU B N 1
ATOM 1991 C CA . GLU B 1 144 ? -33.253 15.555 25.742 1.00 103.57 144 GLU B CA 1
ATOM 1992 C C . GLU B 1 144 ? -32.656 16.874 25.270 1.00 100.57 144 GLU B C 1
ATOM 1993 O O . GLU B 1 144 ? -31.430 17.021 25.198 1.00 96.33 144 GLU B O 1
ATOM 1995 N N . LEU B 1 145 ? -33.509 17.850 24.948 1.00 101.01 145 LEU B N 1
ATOM 1996 C CA . LEU B 1 145 ? -33.015 19.148 24.503 1.00 94.78 145 LEU B CA 1
ATOM 1997 C C . LEU B 1 145 ? -32.359 19.917 25.641 1.00 92.97 145 LEU B C 1
ATOM 1998 O O . LEU B 1 145 ? -31.450 20.721 25.402 1.00 91.63 145 LEU B O 1
ATOM 2000 N N . VAL B 1 146 ? -32.809 19.693 26.878 1.00 97.05 146 VAL B N 1
ATOM 2001 C CA . VAL B 1 146 ? -32.202 20.361 28.024 1.00 99.72 146 VAL B CA 1
ATOM 2002 C C . VAL B 1 146 ? -30.763 19.904 28.220 1.00 95.08 146 VAL B C 1
ATOM 2003 O O . VAL B 1 146 ? -29.914 20.685 28.667 1.00 88.55 146 VAL B O 1
ATOM 2005 N N . ILE B 1 147 ? -30.462 18.642 27.901 1.00 96.70 147 ILE B N 1
ATOM 2006 C CA . ILE B 1 147 ? -29.086 18.157 27.982 1.00 95.11 147 ILE B CA 1
ATOM 2007 C C . ILE B 1 147 ? -28.193 18.936 27.025 1.00 94.17 147 ILE B C 1
ATOM 2008 O O . ILE B 1 147 ? -27.108 19.397 27.398 1.00 94.42 147 ILE B O 1
ATOM 2012 N N . ILE B 1 148 ? -28.634 19.083 25.773 1.00 93.29 148 ILE B N 1
ATOM 2013 C CA . ILE B 1 148 ? -27.853 19.833 24.790 1.00 89.89 148 ILE B CA 1
ATOM 2014 C C . ILE B 1 148 ? -27.659 21.271 25.252 1.00 90.66 148 ILE B C 1
ATOM 2015 O O . ILE B 1 148 ? -26.559 21.830 25.153 1.00 93.09 148 ILE B O 1
ATOM 2020 N N . ALA B 1 149 ? -28.721 21.894 25.767 1.00 93.37 149 ALA B N 1
ATOM 2021 C CA . ALA B 1 149 ? -28.597 23.254 26.283 1.00 89.56 149 ALA B CA 1
ATOM 2022 C C . ALA B 1 149 ? -27.696 23.300 27.511 1.00 89.79 149 ALA B C 1
ATOM 2023 O O . ALA B 1 149 ? -26.863 24.204 27.643 1.00 89.97 149 ALA B O 1
ATOM 2025 N N . LEU B 1 150 ? -27.846 22.333 28.421 1.00 92.96 150 LEU B N 1
ATOM 2026 C CA . LEU B 1 150 ? -26.977 22.279 29.593 1.00 96.53 150 LEU B CA 1
ATOM 2027 C C . LEU B 1 150 ? -25.543 21.941 29.203 1.00 92.18 150 LEU B C 1
ATOM 2028 O O . LEU B 1 150 ? -24.594 22.435 29.824 1.00 93.73 150 LEU B O 1
ATOM 2030 N N . ARG B 1 151 ? -25.365 21.085 28.193 1.00 91.46 151 ARG B N 1
ATOM 2031 C CA . ARG B 1 151 ? -24.027 20.836 27.665 1.00 97.66 151 ARG B CA 1
ATOM 2032 C C . ARG B 1 151 ? -23.400 22.122 27.145 1.00 96.80 151 ARG B C 1
ATOM 2033 O O . ARG B 1 151 ? -22.217 22.390 27.388 1.00 94.43 151 ARG B O 1
ATOM 2035 N N . LEU B 1 152 ? -24.176 22.926 26.415 1.00 97.37 152 LEU B N 1
ATOM 2036 C CA . LEU B 1 152 ? -23.688 24.228 25.972 1.00 95.86 152 LEU B CA 1
ATOM 2037 C C . LEU B 1 152 ? -23.460 25.160 27.156 1.00 92.73 152 LEU B C 1
ATOM 2038 O O . LEU B 1 152 ? -22.410 25.806 27.252 1.00 88.38 152 LEU B O 1
ATOM 2040 N N . HIS B 1 153 ? -24.424 25.216 28.083 1.00 94.02 153 HIS B N 1
ATOM 2041 C CA . HIS B 1 153 ? -24.328 26.116 29.231 1.00 98.22 153 HIS B CA 1
ATOM 2042 C C . HIS B 1 153 ? -22.996 25.967 29.953 1.00 93.88 153 HIS B C 1
ATOM 2043 O O . HIS B 1 153 ? -22.385 26.962 30.361 1.00 90.54 153 HIS B O 1
ATOM 2050 N N . THR B 1 154 ? -22.536 24.729 30.135 1.00 95.04 154 THR B N 1
ATOM 2051 C CA . THR B 1 154 ? -21.228 24.515 30.741 1.00 95.23 154 THR B CA 1
ATOM 2052 C C . THR B 1 154 ? -20.117 25.084 29.867 1.00 94.73 154 THR B C 1
ATOM 2053 O O . THR B 1 154 ? -19.129 25.624 30.379 1.00 94.90 154 THR B O 1
ATOM 2057 N N . GLU B 1 155 ? -20.254 24.965 28.542 1.00 96.34 155 GLU B N 1
ATOM 2058 C CA . GLU B 1 155 ? -19.173 25.381 27.654 1.00 92.27 155 GLU B CA 1
ATOM 2059 C C . GLU B 1 155 ? -18.987 26.896 27.655 1.00 91.78 155 GLU B C 1
ATOM 2060 O O . GLU B 1 155 ? -17.848 27.379 27.644 1.00 94.01 155 GLU B O 1
ATOM 2064 N N . ILE B 1 156 ? -20.080 27.667 27.661 1.00 91.00 156 ILE B N 1
ATOM 2065 C CA . ILE B 1 156 ? -19.938 29.114 27.827 1.00 90.64 156 ILE B CA 1
ATOM 2066 C C . ILE B 1 156 ? -19.375 29.436 29.206 1.00 94.37 156 ILE B C 1
ATOM 2067 O O . ILE B 1 156 ? -18.522 30.321 29.354 1.00 96.04 156 ILE B O 1
ATOM 2072 N N . MET B 1 157 ? -19.846 28.729 30.236 1.00 92.95 157 MET B N 1
ATOM 2073 C CA . MET B 1 157 ? -19.317 28.930 31.582 1.00 93.91 157 MET B CA 1
ATOM 2074 C C . MET B 1 157 ? -17.826 28.613 31.641 1.00 98.49 157 MET B C 1
ATOM 2075 O O . MET B 1 157 ? -17.044 29.371 32.225 1.00 97.18 157 MET B O 1
ATOM 2078 N N . ARG B 1 158 ? -17.415 27.495 31.034 1.00 98.51 158 ARG B N 1
ATOM 2079 C CA . ARG B 1 158 ? -15.998 27.137 31.003 1.00 97.73 158 ARG B CA 1
ATOM 2080 C C . ARG B 1 158 ? -15.174 28.203 30.292 1.00 98.83 158 ARG B C 1
ATOM 2081 O O . ARG B 1 158 ? -14.046 28.506 30.700 1.00 93.78 158 ARG B O 1
ATOM 2084 N N . VAL B 1 159 ? -15.716 28.772 29.216 1.00 99.27 159 VAL B N 1
ATOM 2085 C CA . VAL B 1 159 ? -15.038 29.865 28.528 1.00 97.15 159 VAL B CA 1
ATOM 2086 C C . VAL B 1 159 ? -15.031 31.120 29.393 1.00 95.78 159 VAL B C 1
ATOM 2087 O O . VAL B 1 159 ? -14.020 31.826 29.475 1.00 96.86 159 VAL B O 1
ATOM 2091 N N . LEU B 1 160 ? -16.143 31.398 30.081 1.00 97.67 160 LEU B N 1
ATOM 2092 C CA . LEU B 1 160 ? -16.257 32.630 30.857 1.00 98.72 160 LEU B CA 1
ATOM 2093 C C . LEU B 1 160 ? -15.282 32.676 32.029 1.00 101.92 160 LEU B C 1
ATOM 2094 O O . LEU B 1 160 ? -14.827 33.762 32.405 1.00 103.53 160 LEU B O 1
ATOM 2096 N N . VAL B 1 161 ? -14.950 31.526 32.621 1.00 102.16 161 VAL B N 1
ATOM 2097 C CA . VAL B 1 161 ? -13.945 31.521 33.682 1.00 107.96 161 VAL B CA 1
ATOM 2098 C C . VAL B 1 161 ? -12.581 31.917 33.129 1.00 109.46 161 VAL B C 1
ATOM 2099 O O . VAL B 1 161 ? -11.752 32.482 33.853 1.00 116.60 161 VAL B O 1
ATOM 2103 N N . GLU B 1 162 ? -12.322 31.632 31.849 1.00 112.34 162 GLU B N 1
ATOM 2104 C CA . GLU B 1 162 ? -11.020 31.940 31.268 1.00 116.97 162 GLU B CA 1
ATOM 2105 C C . GLU B 1 162 ? -10.777 33.443 31.182 1.00 121.02 162 GLU B C 1
ATOM 2106 O O . GLU B 1 162 ? -9.631 33.885 31.319 1.00 125.67 162 GLU B O 1
ATOM 2110 N N . ILE B 1 163 ? -11.824 34.239 30.940 1.00 116.65 163 ILE B N 1
ATOM 2111 C CA . ILE B 1 163 ? -11.647 35.691 30.921 1.00 118.84 163 ILE B CA 1
ATOM 2112 C C . ILE B 1 163 ? -11.132 36.176 32.272 1.00 123.82 163 ILE B C 1
ATOM 2113 O O . ILE B 1 163 ? -10.261 37.052 32.341 1.00 123.08 163 ILE B O 1
ATOM 2118 N N . TRP B 1 164 ? -11.653 35.614 33.367 1.00 123.91 164 TRP B N 1
ATOM 2119 C CA . TRP B 1 164 ? -11.124 35.964 34.682 1.00 127.36 164 TRP B CA 1
ATOM 2120 C C . TRP B 1 164 ? -9.677 35.508 34.824 1.00 128.59 164 TRP B C 1
ATOM 2121 O O . TRP B 1 164 ? -8.849 36.219 35.406 1.00 125.69 164 TRP B O 1
ATOM 2123 N N . ARG B 1 165 ? -9.357 34.316 34.310 1.00 143.82 165 ARG B N 1
ATOM 2124 C CA . ARG B 1 165 ? -7.975 33.851 34.307 1.00 146.63 165 ARG B CA 1
ATOM 2125 C C . ARG B 1 165 ? -7.080 34.720 33.432 1.00 148.79 165 ARG B C 1
ATOM 2126 O O . ARG B 1 165 ? -5.858 34.720 33.619 1.00 155.94 165 ARG B O 1
ATOM 2132 N N . HIS B 1 166 ? -7.660 35.458 32.482 1.00 137.09 166 HIS B N 1
ATOM 2133 C CA . HIS B 1 166 ? -6.922 36.333 31.580 1.00 134.03 166 HIS B CA 1
ATOM 2134 C C . HIS B 1 166 ? -6.632 37.705 32.183 1.00 129.06 166 HIS B C 1
ATOM 2135 O O . HIS B 1 166 ? -6.398 38.660 31.432 1.00 126.67 166 HIS B O 1
ATOM 2142 N N . ARG B 1 167 ? -6.648 37.827 33.506 1.00 126.58 167 ARG B N 1
ATOM 2143 C CA . ARG B 1 167 ? -6.399 39.106 34.162 1.00 113.38 167 ARG B CA 1
ATOM 2144 C C . ARG B 1 167 ? -5.657 38.911 35.480 1.00 114.03 167 ARG B C 1
ATOM 2145 O O . ARG B 1 167 ? -4.461 38.620 35.495 1.00 99.34 167 ARG B O 1
ATOM 2147 N N . GLU C 1 3 ? -15.162 41.613 41.593 1.00 119.02 3 GLU C N 1
ATOM 2148 C CA . GLU C 1 3 ? -15.018 41.129 40.225 1.00 128.32 3 GLU C CA 1
ATOM 2149 C C . GLU C 1 3 ? -15.396 39.657 40.138 1.00 131.17 3 GLU C C 1
ATOM 2150 O O . GLU C 1 3 ? -14.987 38.948 39.218 1.00 124.32 3 GLU C O 1
ATOM 2152 N N . GLU C 1 4 ? -16.188 39.210 41.107 1.00 136.91 4 GLU C N 1
ATOM 2153 C CA . GLU C 1 4 ? -16.633 37.819 41.180 1.00 128.94 4 GLU C CA 1
ATOM 2154 C C . GLU C 1 4 ? -18.058 37.685 40.644 1.00 128.48 4 GLU C C 1
ATOM 2155 O O . GLU C 1 4 ? -18.984 37.277 41.346 1.00 128.58 4 GLU C O 1
ATOM 2157 N N . GLU C 1 5 ? -18.219 38.038 39.363 1.00 123.44 5 GLU C N 1
ATOM 2158 C CA . GLU C 1 5 ? -19.506 37.885 38.688 1.00 123.33 5 GLU C CA 1
ATOM 2159 C C . GLU C 1 5 ? -19.738 36.463 38.205 1.00 120.56 5 GLU C C 1
ATOM 2160 O O . GLU C 1 5 ? -20.892 36.037 38.089 1.00 122.61 5 GLU C O 1
ATOM 2166 N N . LEU C 1 6 ? -18.666 35.726 37.918 1.00 123.39 6 LEU C N 1
ATOM 2167 C CA . LEU C 1 6 ? -18.787 34.341 37.487 1.00 119.73 6 LEU C CA 1
ATOM 2168 C C . LEU C 1 6 ? -19.273 33.422 38.600 1.00 125.02 6 LEU C C 1
ATOM 2169 O O . LEU C 1 6 ? -19.789 32.338 38.305 1.00 127.78 6 LEU C O 1
ATOM 2172 N N . LYS C 1 7 ? -19.090 33.812 39.865 1.00 127.20 7 LYS C N 1
ATOM 2173 C CA . LYS C 1 7 ? -19.509 32.964 40.978 1.00 128.46 7 LYS C CA 1
ATOM 2174 C C . LYS C 1 7 ? -20.993 32.628 40.899 1.00 131.48 7 LYS C C 1
ATOM 2175 O O . LYS C 1 7 ? -21.403 31.514 41.246 1.00 133.26 7 LYS C O 1
ATOM 2177 N N . LYS C 1 8 ? -21.816 33.578 40.451 1.00 142.35 8 LYS C N 1
ATOM 2178 C CA . LYS C 1 8 ? -23.229 33.283 40.242 1.00 143.28 8 LYS C CA 1
ATOM 2179 C C . LYS C 1 8 ? -23.412 32.281 39.108 1.00 140.32 8 LYS C C 1
ATOM 2180 O O . LYS C 1 8 ? -24.190 31.327 39.229 1.00 144.40 8 LYS C O 1
ATOM 2182 N N . LEU C 1 9 ? -22.705 32.486 37.993 1.00 135.84 9 LEU C N 1
ATOM 2183 C CA . LEU C 1 9 ? -22.786 31.546 36.879 1.00 135.09 9 LEU C CA 1
ATOM 2184 C C . LEU C 1 9 ? -22.214 30.187 37.263 1.00 138.94 9 LEU C C 1
ATOM 2185 O O . LEU C 1 9 ? -22.742 29.146 36.853 1.00 139.61 9 LEU C O 1
ATOM 2187 N N . LEU C 1 10 ? -21.122 30.178 38.033 1.00 148.94 10 LEU C N 1
ATOM 2188 C CA . LEU C 1 10 ? -20.545 28.920 38.494 1.00 149.14 10 LEU C CA 1
ATOM 2189 C C . LEU C 1 10 ? -21.534 28.155 39.365 1.00 149.24 10 LEU C C 1
ATOM 2190 O O . LEU C 1 10 ? -21.737 26.949 39.183 1.00 148.52 10 LEU C O 1
ATOM 2192 N N . GLU C 1 11 ? -22.153 28.843 40.327 1.00 148.66 11 GLU C N 1
ATOM 2193 C CA . GLU C 1 11 ? -23.166 28.203 41.160 1.00 147.28 11 GLU C CA 1
ATOM 2194 C C . GLU C 1 11 ? -24.386 27.815 40.335 1.00 144.17 11 GLU C C 1
ATOM 2195 O O . GLU C 1 11 ? -25.008 26.777 40.589 1.00 145.01 11 GLU C O 1
ATOM 2197 N N . GLU C 1 12 ? -24.744 28.641 39.347 1.00 134.27 12 GLU C N 1
ATOM 2198 C CA . GLU C 1 12 ? -25.874 28.321 38.479 1.00 134.41 12 GLU C CA 1
ATOM 2199 C C . GLU C 1 12 ? -25.616 27.045 37.686 1.00 129.73 12 GLU C C 1
ATOM 2200 O O . GLU C 1 12 ? -26.534 26.24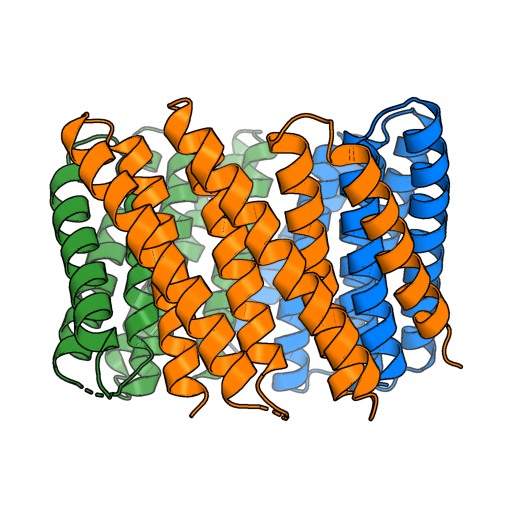5 37.467 1.00 127.44 12 GLU C O 1
ATOM 2206 N N . ASN C 1 13 ? -24.374 26.839 37.241 1.00 132.84 13 ASN C N 1
ATOM 2207 C CA . ASN C 1 13 ? -24.060 25.649 36.456 1.00 127.33 13 ASN C CA 1
ATOM 2208 C C . ASN C 1 13 ? -24.178 24.390 37.306 1.00 120.15 13 ASN C C 1
ATOM 2209 O O . ASN C 1 13 ? -24.803 23.406 36.891 1.00 115.75 13 ASN C O 1
ATOM 2211 N N . ILE C 1 14 ? -23.574 24.398 38.496 1.00 124.38 14 ILE C N 1
ATOM 2212 C CA . ILE C 1 14 ? -23.627 23.223 39.360 1.00 118.97 14 ILE C CA 1
ATOM 2213 C C . ILE C 1 14 ? -25.052 22.972 39.838 1.00 121.80 14 ILE C C 1
ATOM 2214 O O . ILE C 1 14 ? -25.491 21.821 39.945 1.00 125.50 14 ILE C O 1
ATOM 2216 N N . LYS C 1 15 ? -25.795 24.041 40.136 1.00 118.59 15 LYS C N 1
ATOM 2217 C CA . LYS C 1 15 ? -27.176 23.886 40.583 1.00 121.53 15 LYS C CA 1
ATOM 2218 C C . LYS C 1 15 ? -28.048 23.288 39.486 1.00 118.80 15 LYS C C 1
ATOM 2219 O O . LYS C 1 15 ? -28.842 22.374 39.737 1.00 120.67 15 LYS C O 1
ATOM 2221 N N . LEU C 1 16 ? -27.916 23.797 38.259 1.00 119.56 16 LEU C N 1
ATOM 2222 C CA . LEU C 1 16 ? -28.708 23.271 37.151 1.00 117.29 16 LEU C CA 1
ATOM 2223 C C . LEU C 1 16 ? -28.336 21.828 36.838 1.00 121.58 16 LEU C C 1
ATOM 2224 O O . LEU C 1 16 ? -29.208 21.014 36.509 1.00 123.23 16 LEU C O 1
ATOM 2226 N N . ILE C 1 17 ? -27.048 21.492 36.929 1.00 119.20 17 ILE C N 1
ATOM 2227 C CA . ILE C 1 17 ? -26.610 20.129 36.646 1.00 123.88 17 ILE C CA 1
ATOM 2228 C C . ILE C 1 17 ? -27.103 19.173 37.725 1.00 125.88 17 ILE C C 1
ATOM 2229 O O . ILE C 1 17 ? -27.627 18.093 37.428 1.00 124.26 17 ILE C O 1
ATOM 2231 N N . GLU C 1 18 ? -26.931 19.549 38.996 1.00 129.68 18 GLU C N 1
ATOM 2232 C CA . GLU C 1 18 ? -27.326 18.667 40.091 1.00 130.07 18 GLU C CA 1
ATOM 2233 C C . GLU C 1 18 ? -28.833 18.439 40.109 1.00 129.43 18 GLU C C 1
ATOM 2234 O O . GLU C 1 18 ? -29.294 17.319 40.360 1.00 132.43 18 GLU C O 1
ATOM 2236 N N . GLU C 1 19 ? -29.617 19.489 39.856 1.00 129.39 19 GLU C N 1
ATOM 2237 C CA . GLU C 1 19 ? -31.068 19.331 39.814 1.00 126.17 19 GLU C CA 1
ATOM 2238 C C . GLU C 1 19 ? -31.492 18.427 38.664 1.00 128.12 19 GLU C C 1
ATOM 2239 O O . GLU C 1 19 ? -32.381 17.583 38.824 1.00 130.08 19 GLU C O 1
ATOM 2241 N N . LEU C 1 20 ? -30.865 18.587 37.497 1.00 128.88 20 LEU C N 1
ATOM 2242 C CA . LEU C 1 20 ? -31.179 17.719 36.367 1.00 133.20 20 LEU C CA 1
ATOM 2243 C C . LEU C 1 20 ? -30.701 16.292 36.611 1.00 132.52 20 LEU C C 1
ATOM 2244 O O . LEU C 1 20 ? -31.404 15.333 36.273 1.00 135.24 20 LEU C O 1
ATOM 2246 N N . LEU C 1 21 ? -29.510 16.135 37.197 1.00 129.62 21 LEU C N 1
ATOM 2247 C CA . LEU C 1 21 ? -28.940 14.804 37.393 1.00 134.13 21 LEU C CA 1
ATOM 2248 C C . LEU C 1 21 ? -29.823 13.931 38.278 1.00 137.61 21 LEU C C 1
ATOM 2249 O O . LEU C 1 21 ? -30.035 12.750 37.980 1.00 142.12 21 LEU C O 1
ATOM 2251 N N . GLU C 1 22 ? -30.344 14.492 39.371 1.00 135.81 22 GLU C N 1
ATOM 2252 C CA . GLU C 1 22 ? -31.214 13.720 40.254 1.00 138.76 22 GLU C CA 1
ATOM 2253 C C . GLU C 1 22 ? -32.536 13.367 39.579 1.00 140.38 22 GLU C C 1
ATOM 2254 O O . GLU C 1 22 ? -33.089 12.286 39.815 1.00 146.55 22 GLU C O 1
ATOM 2256 N N . GLU C 1 23 ? -33.060 14.264 38.741 1.00 139.52 23 GLU C N 1
ATOM 2257 C CA . GLU C 1 23 ? -34.357 14.022 38.115 1.00 143.00 23 GLU C CA 1
ATOM 2258 C C . GLU C 1 23 ? -34.287 12.925 37.057 1.00 145.51 23 GLU C C 1
ATOM 2259 O O . GLU C 1 23 ? -35.214 12.118 36.931 1.00 150.48 23 GLU C O 1
ATOM 2261 N N . VAL C 1 24 ? -33.195 12.878 36.286 1.00 149.96 24 VAL C N 1
ATOM 2262 C CA . VAL C 1 24 ? -33.092 11.968 35.148 1.00 153.56 24 VAL C CA 1
ATOM 2263 C C . VAL C 1 24 ? -32.531 10.597 35.509 1.00 158.53 24 VAL C C 1
ATOM 2264 O O . VAL C 1 24 ? -32.435 9.732 34.627 1.00 159.99 24 VAL C O 1
ATOM 2268 N N . LYS C 1 25 ? -32.136 10.376 36.766 1.00 160.57 25 LYS C N 1
ATOM 2269 C CA . LYS C 1 25 ? -31.496 9.117 37.143 1.00 161.42 25 LYS C CA 1
ATOM 2270 C C . LYS C 1 25 ? -32.401 7.911 36.897 1.00 169.87 25 LYS C C 1
ATOM 2271 O O . LYS C 1 25 ? -31.930 6.855 36.456 1.00 160.35 25 LYS C O 1
ATOM 2273 N N . HIS C 1 26 ? -33.697 8.043 37.188 1.00 184.60 26 HIS C N 1
ATOM 2274 C CA . HIS C 1 26 ? -34.664 6.964 37.008 1.00 189.55 26 HIS C CA 1
ATOM 2275 C C . HIS C 1 26 ? -35.206 6.867 35.590 1.00 187.99 26 HIS C C 1
ATOM 2276 O O . HIS C 1 26 ? -35.939 5.917 35.290 1.00 188.60 26 HIS C O 1
ATOM 2283 N N . ASN C 1 27 ? -34.862 7.813 34.718 1.00 174.94 27 ASN C N 1
ATOM 2284 C CA . ASN C 1 27 ? -35.400 7.882 33.366 1.00 172.55 27 ASN C CA 1
ATOM 2285 C C . ASN C 1 27 ? -34.719 6.826 32.505 1.00 168.22 27 ASN C C 1
ATOM 2286 O O . ASN C 1 27 ? -34.832 5.628 32.785 1.00 165.11 27 ASN C O 1
ATOM 2288 N N . ASP C 1 28 ? -34.018 7.246 31.453 1.00 166.07 28 ASP C N 1
ATOM 2289 C CA . ASP C 1 28 ? -33.428 6.272 30.537 1.00 162.20 28 ASP C CA 1
ATOM 2290 C C . ASP C 1 28 ? -31.925 6.128 30.761 1.00 162.31 28 ASP C C 1
ATOM 2291 O O . ASP C 1 28 ? -31.234 7.123 31.006 1.00 162.17 28 ASP C O 1
ATOM 2293 N N . PRO C 1 29 ? -31.403 4.894 30.700 1.00 142.87 29 PRO C N 1
ATOM 2294 C CA . PRO C 1 29 ? -29.958 4.695 30.924 1.00 133.33 29 PRO C CA 1
ATOM 2295 C C . PRO C 1 29 ? -29.094 5.472 29.949 1.00 129.72 29 PRO C C 1
ATOM 2296 O O . PRO C 1 29 ? -28.047 6.008 30.337 1.00 123.70 29 PRO C O 1
ATOM 2300 N N . GLU C 1 30 ? -29.495 5.526 28.678 1.00 125.32 30 GLU C N 1
ATOM 2301 C CA . GLU C 1 30 ? -28.762 6.337 27.713 1.00 118.93 30 GLU C CA 1
ATOM 2302 C C . GLU C 1 30 ? -28.815 7.809 28.098 1.00 119.04 30 GLU C C 1
ATOM 2303 O O . GLU C 1 30 ? -27.804 8.518 28.027 1.00 116.95 30 GLU C O 1
ATOM 2309 N N . LEU C 1 31 ? -29.992 8.284 28.515 1.00 125.44 31 LEU C N 1
ATOM 2310 C CA . LEU C 1 31 ? -30.118 9.658 28.985 1.00 118.28 31 LEU C CA 1
ATOM 2311 C C . LEU C 1 31 ? -29.330 9.876 30.271 1.00 116.65 31 LEU C C 1
ATOM 2312 O O . LEU C 1 31 ? -28.737 10.943 30.468 1.00 115.35 31 LEU C O 1
ATOM 2315 N N . LEU C 1 32 ? -29.322 8.882 31.163 1.00 122.17 32 LEU C N 1
ATOM 2316 C CA . LEU C 1 32 ? -28.541 8.990 32.392 1.00 118.34 32 LEU C CA 1
ATOM 2317 C C . LEU C 1 32 ? -27.046 9.072 32.100 1.00 113.16 32 LEU C C 1
ATOM 2318 O O . LEU C 1 32 ? -26.314 9.804 32.775 1.00 111.00 32 LEU C O 1
ATOM 2320 N N . LEU C 1 33 ? -26.567 8.299 31.123 1.00 112.16 33 LEU C N 1
ATOM 2321 C CA . LEU C 1 33 ? -25.157 8.372 30.753 1.00 108.98 33 LEU C CA 1
ATOM 2322 C C . LEU C 1 33 ? -24.810 9.716 30.120 1.00 108.54 33 LEU C C 1
ATOM 2323 O O . LEU C 1 33 ? -23.711 10.241 30.334 1.00 103.93 33 LEU C O 1
ATOM 2325 N N . SER C 1 34 ? -25.729 10.286 29.333 1.00 106.91 34 SER C N 1
ATOM 2326 C CA . SER C 1 34 ? -25.444 11.551 28.660 1.00 105.94 34 SER C CA 1
ATOM 2327 C C . SER C 1 34 ? -25.324 12.704 29.651 1.00 107.26 34 SER C C 1
ATOM 2328 O O . SER C 1 34 ? -24.408 13.526 29.540 1.00 111.50 34 SER C O 1
ATOM 2331 N N . VAL C 1 35 ? -26.241 12.788 30.618 1.00 106.68 35 VAL C N 1
ATOM 2332 C CA . VAL C 1 35 ? -26.164 13.850 31.618 1.00 107.98 35 VAL C CA 1
ATOM 2333 C C . VAL C 1 35 ? -24.922 13.673 32.481 1.00 106.32 35 VAL C C 1
ATOM 2334 O O . VAL C 1 35 ? -24.279 14.653 32.877 1.00 105.05 35 VAL C O 1
ATOM 2338 N N . LEU C 1 36 ? -24.565 12.422 32.788 1.00 108.05 36 LEU C N 1
ATOM 2339 C CA . LEU C 1 36 ? -23.338 12.168 33.533 1.00 107.94 36 LEU C CA 1
ATOM 2340 C C . LEU C 1 36 ? -22.123 12.673 32.767 1.00 104.38 36 LEU C C 1
ATOM 2341 O O . LEU C 1 36 ? -21.147 13.123 33.379 1.00 99.99 36 LEU C O 1
ATOM 2343 N N . GLU C 1 37 ? -22.162 12.601 31.434 1.00 104.43 37 GLU C N 1
ATOM 2344 C CA . GLU C 1 37 ? -21.102 13.206 30.635 1.00 104.83 37 GLU C CA 1
ATOM 2345 C C . GLU C 1 37 ? -21.067 14.713 30.848 1.00 109.71 37 GLU C C 1
ATOM 2346 O O . GLU C 1 37 ? -19.990 15.306 30.983 1.00 108.47 37 GLU C O 1
ATOM 2349 N N . VAL C 1 38 ? -22.240 15.352 30.877 1.00 115.17 38 VAL C N 1
ATOM 2350 C CA . VAL C 1 38 ? -22.301 16.777 31.181 1.00 111.91 38 VAL C CA 1
ATOM 2351 C C . VAL C 1 38 ? -21.947 17.018 32.642 1.00 112.94 38 VAL C C 1
ATOM 2352 O O . VAL C 1 38 ? -21.333 18.035 32.987 1.00 111.79 38 VAL C O 1
ATOM 2356 N N . LEU C 1 39 ? -22.343 16.096 33.523 1.00 109.50 39 LEU C N 1
ATOM 2357 C CA . LEU C 1 39 ? -22.014 16.231 34.937 1.00 108.16 39 LEU C CA 1
ATOM 2358 C C . LEU C 1 39 ? -20.505 16.254 35.138 1.00 105.54 39 LEU C C 1
ATOM 2359 O O . LEU C 1 39 ? -19.966 17.167 35.772 1.00 104.16 39 LEU C O 1
ATOM 2361 N N . VAL C 1 40 ? -19.804 15.267 34.574 1.00 109.15 40 VAL C N 1
ATOM 2362 C CA . VAL C 1 40 ? -18.350 15.228 34.682 1.00 103.32 40 VAL C CA 1
ATOM 2363 C C . VAL C 1 40 ? -17.732 16.411 33.946 1.00 108.86 40 VAL C C 1
ATOM 2364 O O . VAL C 1 40 ? -16.685 16.929 34.352 1.00 108.43 40 VAL C O 1
ATOM 2368 N N . ARG C 1 41 ? -18.365 16.862 32.863 1.00 111.18 41 ARG C N 1
ATOM 2369 C CA . ARG C 1 41 ? -17.920 18.086 32.204 1.00 107.67 41 ARG C CA 1
ATOM 2370 C C . ARG C 1 41 ? -18.122 19.300 33.105 1.00 108.23 41 ARG C C 1
ATOM 2371 O O . ARG C 1 41 ? -17.297 20.221 33.109 1.00 112.38 41 ARG C O 1
ATOM 2373 N N . SER C 1 42 ? -19.215 19.319 33.873 1.00 109.16 42 SER C N 1
ATOM 2374 C CA . SER C 1 42 ? -19.482 20.444 34.765 1.00 108.84 42 SER C CA 1
ATOM 2375 C C . SER C 1 42 ? -18.466 20.525 35.901 1.00 117.51 42 SER C C 1
ATOM 2376 O O . SER C 1 42 ? -18.040 21.623 36.275 1.00 120.42 42 SER C O 1
ATOM 2378 N N . VAL C 1 43 ? -18.075 19.380 36.471 1.00 118.98 43 VAL C N 1
ATOM 2379 C CA . VAL C 1 43 ? -17.152 19.389 37.606 1.00 119.16 43 VAL C CA 1
ATOM 2380 C C . VAL C 1 43 ? -15.807 19.995 37.223 1.00 125.19 43 VAL C C 1
ATOM 2381 O O . VAL C 1 43 ? -15.097 20.525 38.082 1.00 125.88 43 VAL C O 1
ATOM 2385 N N . HIS C 1 44 ? -15.431 19.924 35.941 1.00 131.28 44 HIS C N 1
ATOM 2386 C CA . HIS C 1 44 ? -14.142 20.457 35.501 1.00 134.16 44 HIS C CA 1
ATOM 2387 C C . HIS C 1 44 ? -13.970 21.930 35.863 1.00 133.91 44 HIS C C 1
ATOM 2388 O O . HIS C 1 44 ? -12.837 22.395 36.029 1.00 132.45 44 HIS C O 1
ATOM 2395 N N . VAL C 1 45 ? -15.070 22.679 35.981 1.00 133.31 45 VAL C N 1
ATOM 2396 C CA . VAL C 1 45 ? -14.985 24.094 36.328 1.00 126.67 45 VAL C CA 1
ATOM 2397 C C . VAL C 1 45 ? -14.455 24.294 37.744 1.00 130.82 45 VAL C C 1
ATOM 2398 O O . VAL C 1 45 ? -14.048 25.407 38.096 1.00 131.69 45 VAL C O 1
ATOM 2402 N N . ILE C 1 46 ? -14.445 23.242 38.568 1.00 137.19 46 ILE C N 1
ATOM 2403 C CA . ILE C 1 46 ? -13.898 23.320 39.920 1.00 137.35 46 ILE C CA 1
ATOM 2404 C C . ILE C 1 46 ? -12.396 23.562 39.927 1.00 137.60 46 ILE C C 1
ATOM 2405 O O . ILE C 1 46 ? -11.831 23.866 40.983 1.00 140.73 46 ILE C O 1
ATOM 2409 N N . ALA C 1 47 ? -11.733 23.441 38.775 1.00 131.64 47 ALA C N 1
ATOM 2410 C CA . ALA C 1 47 ? -10.300 23.712 38.715 1.00 124.02 47 ALA C CA 1
ATOM 2411 C C . ALA C 1 47 ? -9.967 25.106 39.235 1.00 124.00 47 ALA C C 1
ATOM 2412 O O . ALA C 1 47 ? -8.898 25.309 39.822 1.00 124.80 47 ALA C O 1
ATOM 2414 N N . GLU C 1 48 ? -10.851 26.078 39.019 1.00 117.19 48 GLU C N 1
ATOM 2415 C CA . GLU C 1 48 ? -10.648 27.417 39.568 1.00 123.65 48 GLU C CA 1
ATOM 2416 C C . GLU C 1 48 ? -10.767 27.351 41.088 1.00 131.50 48 GLU C C 1
ATOM 2417 O O . GLU C 1 48 ? -11.867 27.198 41.630 1.00 129.01 48 GLU C O 1
ATOM 2419 N N . VAL C 1 49 ? -9.636 27.478 41.782 1.00 128.08 49 VAL C N 1
ATOM 2420 C CA . VAL C 1 49 ? -9.600 27.337 43.234 1.00 130.18 49 VAL C CA 1
ATOM 2421 C C . VAL C 1 49 ? -9.665 28.707 43.893 1.00 141.43 49 VAL C C 1
ATOM 2422 O O . VAL C 1 49 ? -8.999 28.952 44.906 1.00 142.58 49 VAL C O 1
ATOM 2424 N N . ALA C 1 50 ? -10.468 29.600 43.319 1.00 143.30 50 ALA C N 1
ATOM 2425 C CA . ALA C 1 50 ? -10.724 30.921 43.886 1.00 154.03 50 ALA C CA 1
ATOM 2426 C C . ALA C 1 50 ? -9.430 31.703 44.079 1.00 154.33 50 ALA C C 1
ATOM 2427 O O . ALA C 1 50 ? -9.444 32.930 44.163 1.00 153.33 50 ALA C O 1
ATOM 2429 N N . GLU C 1 56 ? -11.728 26.139 47.693 1.00 155.57 56 GLU C N 1
ATOM 2430 C CA . GLU C 1 56 ? -12.716 26.825 48.517 1.00 168.49 56 GLU C CA 1
ATOM 2431 C C . GLU C 1 56 ? -13.805 25.862 48.979 1.00 167.21 56 GLU C C 1
ATOM 2432 O O . GLU C 1 56 ? -13.702 24.652 48.773 1.00 166.64 56 GLU C O 1
ATOM 2434 N N . GLU C 1 57 ? -14.846 26.407 49.614 1.00 165.42 57 GLU C N 1
ATOM 2435 C CA . GLU C 1 57 ? -15.959 25.573 50.056 1.00 164.62 57 GLU C CA 1
ATOM 2436 C C . GLU C 1 57 ? -16.681 24.949 48.869 1.00 161.20 57 GLU C C 1
ATOM 2437 O O . GLU C 1 57 ? -17.103 23.788 48.928 1.00 157.19 57 GLU C O 1
ATOM 2439 N N . LEU C 1 58 ? -16.833 25.707 47.780 1.00 161.49 58 LEU C N 1
ATOM 2440 C CA . LEU C 1 58 ? -17.460 25.164 46.581 1.00 164.81 58 LEU C CA 1
ATOM 2441 C C . LEU C 1 58 ? -16.612 24.062 45.960 1.00 162.54 58 LEU C C 1
ATOM 2442 O O . LEU C 1 58 ? -17.152 23.150 45.323 1.00 159.78 58 LEU C O 1
ATOM 2444 N N . LEU C 1 59 ? -15.288 24.133 46.128 1.00 158.01 59 LEU C N 1
ATOM 2445 C CA . LEU C 1 59 ? -14.414 23.094 45.593 1.00 148.94 59 LEU C CA 1
ATOM 2446 C C . LEU C 1 59 ? -14.718 21.737 46.214 1.00 147.03 59 LEU C C 1
ATOM 2447 O O . LEU C 1 59 ? -14.726 20.716 45.517 1.00 141.02 59 LEU C O 1
ATOM 2449 N N . GLU C 1 60 ? -14.968 21.706 47.525 1.00 141.45 60 GLU C N 1
ATOM 2450 C CA . GLU C 1 60 ? -15.320 20.451 48.182 1.00 141.34 60 GLU C CA 1
ATOM 2451 C C . GLU C 1 60 ? -16.650 19.910 47.670 1.00 143.61 60 GLU C C 1
ATOM 2452 O O . GLU C 1 60 ? -16.812 18.695 47.506 1.00 149.08 60 GLU C O 1
ATOM 2454 N N . ARG C 1 61 ? -17.617 20.797 47.420 1.00 149.41 61 ARG C N 1
ATOM 2455 C CA . ARG C 1 61 ? -18.917 20.364 46.914 1.00 148.37 61 ARG C CA 1
ATOM 2456 C C . ARG C 1 61 ? -18.796 19.738 45.529 1.00 146.00 61 ARG C C 1
ATOM 2457 O O . ARG C 1 61 ? -19.338 18.656 45.274 1.00 144.59 61 ARG C O 1
ATOM 2459 N N . ALA C 1 62 ? -18.097 20.415 44.614 1.00 147.44 62 ALA C N 1
ATOM 2460 C CA . ALA C 1 62 ? -17.952 19.894 43.257 1.00 144.26 62 ALA C CA 1
ATOM 2461 C C . ALA C 1 62 ? -17.124 18.614 43.237 1.00 143.36 62 ALA C C 1
ATOM 2462 O O . ALA C 1 62 ? -17.395 17.707 42.440 1.00 138.26 62 ALA C O 1
ATOM 2464 N N . ALA C 1 63 ? -16.101 18.530 44.091 1.00 147.13 63 ALA C N 1
ATOM 2465 C CA . ALA C 1 63 ? -15.307 17.308 44.173 1.00 143.86 63 ALA C CA 1
ATOM 2466 C C . ALA C 1 63 ? -16.163 16.132 44.626 1.00 151.45 63 ALA C C 1
ATOM 2467 O O . ALA C 1 63 ? -15.986 15.004 44.152 1.00 149.33 63 ALA C O 1
ATOM 2469 N N . ARG C 1 64 ? -17.095 16.380 45.549 1.00 180.58 64 ARG C N 1
ATOM 2470 C CA . ARG C 1 64 ? -18.009 15.333 45.993 1.00 180.61 64 ARG C CA 1
ATOM 2471 C C . ARG C 1 64 ? -18.916 14.878 44.855 1.00 179.36 64 ARG C C 1
ATOM 2472 O O . ARG C 1 64 ? -19.245 13.690 44.750 1.00 177.53 64 ARG C O 1
ATOM 2474 N N . LEU C 1 65 ? -19.338 15.813 44.001 1.00 149.36 65 LEU C N 1
ATOM 2475 C CA . LEU C 1 65 ? -20.219 15.467 42.889 1.00 145.10 65 LEU C CA 1
ATOM 2476 C C . LEU C 1 65 ? -19.527 14.534 41.902 1.00 133.04 65 LEU C C 1
ATOM 2477 O O . LEU C 1 65 ? -20.164 13.643 41.329 1.00 130.95 65 LEU C O 1
ATOM 2479 N N . ALA C 1 66 ? -18.226 14.732 41.678 1.00 132.18 66 ALA C N 1
ATOM 2480 C CA . ALA C 1 66 ? -17.480 13.830 40.807 1.00 128.70 66 ALA C CA 1
ATOM 2481 C C . ALA C 1 66 ? -17.432 12.420 41.383 1.00 133.86 66 ALA C C 1
ATOM 2482 O O . ALA C 1 66 ? -17.490 11.435 40.638 1.00 128.23 66 ALA C O 1
ATOM 2484 N N . GLU C 1 67 ? -17.319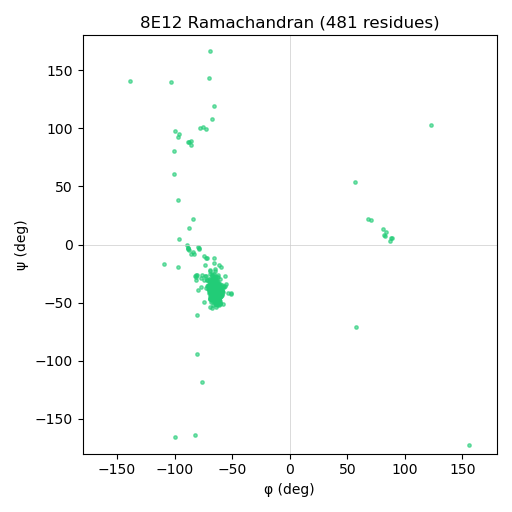 12.303 42.708 1.00 131.99 67 GLU C N 1
ATOM 2485 C CA . GLU C 1 67 ? -17.355 10.988 43.342 1.00 126.51 67 GLU C CA 1
ATOM 2486 C C . GLU C 1 67 ? -18.688 10.290 43.100 1.00 124.74 67 GLU C C 1
ATOM 2487 O O . GLU C 1 67 ? -18.725 9.087 42.818 1.00 125.46 67 GLU C O 1
ATOM 2489 N N . GLU C 1 68 ? -19.796 11.028 43.206 1.00 125.69 68 GLU C N 1
ATOM 2490 C CA . GLU C 1 68 ? -21.107 10.417 43.011 1.00 124.32 68 GLU C CA 1
ATOM 2491 C C . GLU C 1 68 ? -21.356 10.056 41.551 1.00 121.62 68 GLU C C 1
ATOM 2492 O O . GLU C 1 68 ? -22.011 9.047 41.267 1.00 117.78 68 GLU C O 1
ATOM 2494 N N . ALA C 1 69 ? -20.844 10.863 40.619 1.00 121.21 69 ALA C N 1
ATOM 2495 C CA . ALA C 1 69 ? -20.977 10.553 39.199 1.00 122.35 69 ALA C CA 1
ATOM 2496 C C . ALA C 1 69 ? -20.187 9.311 38.802 1.00 123.63 69 ALA C C 1
ATOM 2497 O O . ALA C 1 69 ? -20.577 8.607 37.863 1.00 119.27 69 ALA C O 1
ATOM 2499 N N . ALA C 1 70 ? -19.077 9.032 39.488 1.00 138.08 70 ALA C N 1
ATOM 2500 C CA . ALA C 1 70 ? -18.260 7.871 39.143 1.00 139.23 70 ALA C CA 1
ATOM 2501 C C . ALA C 1 70 ? -19.024 6.567 39.349 1.00 139.39 70 ALA C C 1
ATOM 2502 O O . ALA C 1 70 ? -19.012 5.685 38.483 1.00 137.35 70 ALA C O 1
ATOM 2504 N N . TYR C 1 71 ? -19.693 6.426 40.495 1.00 122.57 71 TYR C N 1
ATOM 2505 C CA . TYR C 1 71 ? -20.390 5.179 40.796 1.00 118.05 71 TYR C CA 1
ATOM 2506 C C . TYR C 1 71 ? -21.599 4.961 39.895 1.00 110.31 71 TYR C C 1
ATOM 2507 O O . TYR C 1 71 ? -21.912 3.815 39.552 1.00 104.84 71 TYR C O 1
ATOM 2509 N N . GLN C 1 72 ? -22.286 6.036 39.501 1.00 110.61 72 GLN C N 1
ATOM 2510 C CA . GLN C 1 72 ? -23.453 5.892 38.635 1.00 104.93 72 GLN C CA 1
ATOM 2511 C C . GLN C 1 72 ? -23.073 5.330 37.270 1.00 107.26 72 GLN C C 1
ATOM 2512 O O . GLN C 1 72 ? -23.800 4.500 36.711 1.00 102.03 72 GLN C O 1
ATOM 2516 N N . ALA C 1 73 ? -21.942 5.770 36.714 1.00 111.36 73 ALA C N 1
ATOM 2517 C CA . ALA C 1 73 ? -21.481 5.205 35.449 1.00 100.57 73 ALA C CA 1
ATOM 2518 C C . ALA C 1 73 ? -21.127 3.732 35.605 1.00 101.51 73 ALA C C 1
ATOM 2519 O O . ALA C 1 73 ? -21.373 2.927 34.698 1.00 98.07 73 ALA C O 1
ATOM 2521 N N . GLU C 1 74 ? -20.543 3.361 36.747 1.00 104.39 74 GLU C N 1
ATOM 2522 C CA . GLU C 1 74 ? -20.217 1.959 36.989 1.00 102.94 74 GLU C CA 1
ATOM 2523 C C . GLU C 1 74 ? -21.480 1.123 37.149 1.00 101.71 74 GLU C C 1
ATOM 2524 O O . GLU C 1 74 ? -21.550 -0.007 36.653 1.00 103.09 74 GLU C O 1
ATOM 2526 N N . GLU C 1 75 ? -22.485 1.660 37.848 1.00 99.82 75 GLU C N 1
ATOM 2527 C CA . GLU C 1 75 ? -23.731 0.926 38.042 1.00 95.30 75 GLU C CA 1
ATOM 2528 C C . GLU C 1 75 ? -24.428 0.669 36.712 1.00 98.49 75 GLU C C 1
ATOM 2529 O O . GLU C 1 75 ? -24.939 -0.431 36.473 1.00 93.04 75 GLU C O 1
ATOM 2531 N N . VAL C 1 76 ? -24.465 1.676 35.836 1.00 104.29 76 VAL C N 1
ATOM 2532 C CA . VAL C 1 76 ? -25.042 1.477 34.512 1.00 101.91 76 VAL C CA 1
ATOM 2533 C C . VAL C 1 76 ? -24.188 0.514 33.698 1.00 105.36 76 VAL C C 1
ATOM 2534 O O . VAL C 1 76 ? -24.712 -0.254 32.883 1.00 104.80 76 VAL C O 1
ATOM 2536 N N . ALA C 1 77 ? -22.867 0.537 33.899 1.00 102.22 77 ALA C N 1
ATOM 2537 C CA . ALA C 1 77 ? -21.996 -0.409 33.210 1.00 102.82 77 ALA C CA 1
ATOM 2538 C C . ALA C 1 77 ? -22.248 -1.835 33.685 1.00 107.17 77 ALA C C 1
ATOM 2539 O O . ALA C 1 77 ? -22.235 -2.774 32.881 1.00 109.40 77 ALA C O 1
ATOM 2541 N N . ARG C 1 78 ? -22.469 -2.015 34.989 1.00 107.01 78 ARG C N 1
ATOM 2542 C CA . ARG C 1 78 ? -22.750 -3.344 35.522 1.00 105.29 78 ARG C CA 1
ATOM 2543 C C . ARG C 1 78 ? -24.074 -3.877 34.987 1.00 110.58 78 ARG C C 1
ATOM 2544 O O . ARG C 1 78 ? -24.169 -5.042 34.586 1.00 118.56 78 ARG C O 1
ATOM 2546 N N . GLU C 1 79 ? -25.111 -3.035 34.981 1.00 114.69 79 GLU C N 1
ATOM 2547 C CA . GLU C 1 79 ? -26.417 -3.471 34.498 1.00 117.27 79 GLU C CA 1
ATOM 2548 C C . GLU C 1 79 ? -26.392 -3.731 32.997 1.00 122.42 79 GLU C C 1
ATOM 2549 O O . GLU C 1 79 ? -27.055 -4.656 32.513 1.00 128.81 79 GLU C O 1
ATOM 2551 N N . ALA C 1 80 ? -25.647 -2.917 32.243 1.00 116.35 80 ALA C N 1
ATOM 2552 C CA . ALA C 1 80 ? -25.577 -3.110 30.797 1.00 121.01 80 ALA C CA 1
ATOM 2553 C C . ALA C 1 80 ? -24.948 -4.454 30.451 1.00 127.42 80 ALA C C 1
ATOM 2554 O O . ALA C 1 80 ? -25.440 -5.170 29.571 1.00 131.52 80 ALA C O 1
ATOM 2556 N N . ARG C 1 81 ? -23.852 -4.808 31.127 1.00 120.71 81 ARG C N 1
ATOM 2557 C CA . ARG C 1 81 ? -23.246 -6.119 30.914 1.00 117.82 81 ARG C CA 1
ATOM 2558 C C . ARG C 1 81 ? -24.169 -7.232 31.395 1.00 128.21 81 ARG C C 1
ATOM 2559 O O . ARG C 1 81 ? -24.228 -8.306 30.784 1.00 132.70 81 ARG C O 1
ATOM 2561 N N . LYS C 1 82 ? -24.891 -6.995 32.493 1.00 126.44 82 LYS C N 1
ATOM 2562 C CA . LYS C 1 82 ? -25.853 -7.980 32.976 1.00 119.31 82 LYS C CA 1
ATOM 2563 C C . LYS C 1 82 ? -27.002 -8.159 31.992 1.00 127.87 82 LYS C C 1
ATOM 2564 O O . LYS C 1 82 ? -27.488 -9.278 31.794 1.00 130.59 82 LYS C O 1
ATOM 2566 N N . ARG C 1 83 ? -27.454 -7.069 31.372 1.00 129.29 83 ARG C N 1
ATOM 2567 C CA . ARG C 1 83 ? -28.534 -7.138 30.395 1.00 131.15 83 ARG C CA 1
ATOM 2568 C C . ARG C 1 83 ? -28.062 -7.621 29.031 1.00 140.81 83 ARG C C 1
ATOM 2569 O O . ARG C 1 83 ? -28.892 -7.790 28.130 1.00 141.81 83 ARG C O 1
ATOM 2571 N N . GLY C 1 84 ? -26.760 -7.841 28.861 1.00 167.79 84 GLY C N 1
ATOM 2572 C CA . GLY C 1 84 ? -26.205 -8.369 27.636 1.00 167.95 84 GLY C CA 1
ATOM 2573 C C . GLY C 1 84 ? -25.864 -7.346 26.576 1.00 165.83 84 GLY C C 1
ATOM 2574 O O . GLY C 1 84 ? -25.449 -7.739 25.478 1.00 166.00 84 GLY C O 1
ATOM 2575 N N . ASN C 1 85 ? -26.028 -6.054 26.852 1.00 146.43 85 ASN C N 1
ATOM 2576 C CA . ASN C 1 85 ? -25.708 -5.006 25.885 1.00 141.95 85 ASN C CA 1
ATOM 2577 C C . ASN C 1 85 ? -24.333 -4.447 26.240 1.00 138.45 85 ASN C C 1
ATOM 2578 O O . ASN C 1 85 ? -24.207 -3.592 27.120 1.00 135.97 85 ASN C O 1
ATOM 2583 N N . LEU C 1 86 ? -23.301 -4.929 25.549 1.00 131.01 86 LEU C N 1
ATOM 2584 C CA . LEU C 1 86 ? -21.946 -4.446 25.793 1.00 123.91 86 LEU C CA 1
ATOM 2585 C C . LEU C 1 86 ? -21.743 -3.009 25.324 1.00 118.17 86 LEU C C 1
ATOM 2586 O O . LEU C 1 86 ? -20.813 -2.345 25.796 1.00 109.62 86 LEU C O 1
ATOM 2588 N N . GLU C 1 87 ? -22.577 -2.519 24.401 1.00 118.77 87 GLU C N 1
ATOM 2589 C CA . GLU C 1 87 ? -22.388 -1.175 23.859 1.00 112.74 87 GLU C CA 1
ATOM 2590 C C . GLU C 1 87 ? -22.565 -0.100 24.928 1.00 105.00 87 GLU C C 1
ATOM 2591 O O . GLU C 1 87 ? -21.684 0.746 25.117 1.00 100.72 87 GLU C O 1
ATOM 2593 N N . LEU C 1 88 ? -23.702 -0.107 25.634 1.00 108.99 88 LEU C N 1
ATOM 2594 C CA . LEU C 1 88 ? -23.895 0.875 26.700 1.00 104.38 88 LEU C CA 1
ATOM 2595 C C . LEU C 1 88 ? -22.855 0.718 27.800 1.00 104.67 88 LEU C C 1
ATOM 2596 O O . LEU C 1 88 ? -22.465 1.709 28.427 1.00 98.02 88 LEU C O 1
ATOM 2599 N N . ALA C 1 89 ? -22.399 -0.511 28.052 1.00 111.26 89 ALA C N 1
ATOM 2600 C CA . ALA C 1 89 ? -21.356 -0.722 29.052 1.00 111.87 89 ALA C CA 1
ATOM 2601 C C . ALA C 1 89 ? -20.085 0.033 28.683 1.00 111.34 89 ALA C C 1
ATOM 2602 O O . ALA C 1 89 ? -19.516 0.754 29.511 1.00 110.44 89 ALA C O 1
ATOM 2604 N N . LEU C 1 90 ? -19.615 -0.130 27.442 1.00 102.93 90 LEU C N 1
ATOM 2605 C CA . LEU C 1 90 ? -18.426 0.597 27.008 1.00 96.97 90 LEU C CA 1
ATOM 2606 C C . LEU C 1 90 ? -18.658 2.102 27.044 1.00 97.59 90 LEU C C 1
ATOM 2607 O O . LEU C 1 90 ? -17.753 2.869 27.395 1.00 97.39 90 LEU C O 1
ATOM 2610 N N . LYS C 1 91 ? -19.861 2.547 26.668 1.00 92.96 91 LYS C N 1
ATOM 2611 C CA . LYS C 1 91 ? -20.196 3.960 26.811 1.00 89.06 91 LYS C CA 1
ATOM 2612 C C . LYS C 1 91 ? -20.223 4.371 28.277 1.00 87.15 91 LYS C C 1
ATOM 2613 O O . LYS C 1 91 ? -19.708 5.435 28.642 1.00 85.45 91 LYS C O 1
ATOM 2616 N N . ALA C 1 92 ? -20.823 3.541 29.135 1.00 94.14 92 ALA C N 1
ATOM 2617 C CA . ALA C 1 92 ? -20.864 3.859 30.559 1.00 96.42 92 ALA C CA 1
ATOM 2618 C C . ALA C 1 92 ? -19.472 3.799 31.169 1.00 92.05 92 ALA C C 1
ATOM 2619 O O . ALA C 1 92 ? -19.113 4.643 32.000 1.00 89.48 92 ALA C O 1
ATOM 2621 N N . LEU C 1 93 ? -18.676 2.800 30.776 1.00 95.10 93 LEU C N 1
ATOM 2622 C CA . LEU C 1 93 ? -17.300 2.725 31.251 1.00 97.10 93 LEU C CA 1
ATOM 2623 C C . LEU C 1 93 ? -16.487 3.919 30.776 1.00 93.88 93 LEU C C 1
ATOM 2624 O O . LEU C 1 93 ? -15.566 4.356 31.473 1.00 86.36 93 LEU C O 1
ATOM 2626 N N . GLN C 1 94 ? -16.814 4.461 29.600 1.00 93.79 94 GLN C N 1
ATOM 2627 C CA . GLN C 1 94 ? -16.104 5.636 29.105 1.00 91.30 94 GLN C CA 1
ATOM 2628 C C . GLN C 1 94 ? -16.303 6.826 30.034 1.00 91.23 94 GLN C C 1
ATOM 2629 O O . GLN C 1 94 ? -15.331 7.456 30.463 1.00 94.73 94 GLN C O 1
ATOM 2633 N N . ILE C 1 95 ? -17.557 7.109 30.403 1.00 89.68 95 ILE C N 1
ATOM 2634 C CA . ILE C 1 95 ? -17.849 8.208 31.322 1.00 92.03 95 ILE C CA 1
ATOM 2635 C C . ILE C 1 95 ? -17.202 7.964 32.675 1.00 95.43 95 ILE C C 1
ATOM 2636 O O . ILE C 1 95 ? -16.889 8.913 33.405 1.00 98.27 95 ILE C O 1
ATOM 2638 N N . LEU C 1 96 ? -17.010 6.697 33.040 1.00 97.21 96 LEU C N 1
ATOM 2639 C CA . LEU C 1 96 ? -16.326 6.373 34.286 1.00 99.09 96 LEU C CA 1
ATOM 2640 C C . LEU C 1 96 ? -14.886 6.875 34.257 1.00 105.36 96 LEU C C 1
ATOM 2641 O O . LEU C 1 96 ? -14.405 7.475 35.226 1.00 100.63 96 LEU C O 1
ATOM 2646 N N . VAL C 1 97 ? -14.178 6.625 33.151 1.00 109.20 97 VAL C N 1
ATOM 2647 C CA . VAL C 1 97 ? -12.769 7.001 33.062 1.00 107.27 97 VAL C CA 1
ATOM 2648 C C . VAL C 1 97 ? -12.594 8.518 33.099 1.00 107.31 97 VAL C C 1
ATOM 2649 O O . VAL C 1 97 ? -11.665 9.024 33.739 1.00 106.06 97 VAL C O 1
ATOM 2653 N N . ASN C 1 98 ? -13.467 9.273 32.420 1.00 101.61 98 ASN C N 1
ATOM 2654 C CA . ASN C 1 98 ? -13.382 10.729 32.539 1.00 103.05 98 ASN C CA 1
ATOM 2655 C C . ASN C 1 98 ? -13.661 11.174 33.968 1.00 102.69 98 ASN C C 1
ATOM 2656 O O . ASN C 1 98 ? -13.031 12.115 34.466 1.00 102.34 98 ASN C O 1
ATOM 2661 N N . ALA C 1 99 ? -14.609 10.518 34.641 1.00 110.57 99 ALA C N 1
ATOM 2662 C CA . ALA C 1 99 ? -14.848 10.817 36.048 1.00 114.51 99 ALA C CA 1
ATOM 2663 C C . ALA C 1 99 ? -13.618 10.500 36.888 1.00 117.17 99 ALA C C 1
ATOM 2664 O O . ALA C 1 99 ? -13.284 11.243 37.818 1.00 120.42 99 ALA C O 1
ATOM 2666 N N . ALA C 1 100 ? -12.932 9.397 36.577 1.00 104.84 100 ALA C N 1
ATOM 2667 C CA . ALA C 1 100 ? -11.680 9.094 37.260 1.00 103.05 100 ALA C CA 1
ATOM 2668 C C . ALA C 1 100 ? -10.604 10.113 36.910 1.00 104.46 100 ALA C C 1
ATOM 2669 O O . ALA C 1 100 ? -9.786 10.480 37.762 1.00 107.83 100 ALA C O 1
ATOM 2671 N N . TYR C 1 101 ? -10.583 10.573 35.657 1.00 104.77 101 TYR C N 1
ATOM 2672 C CA . TYR C 1 101 ? -9.581 11.545 35.232 1.00 105.41 101 TYR C CA 1
ATOM 2673 C C . TYR C 1 101 ? -9.749 12.870 35.967 1.00 103.43 101 TYR C C 1
ATOM 2674 O O . TYR C 1 101 ? -8.782 13.423 36.504 1.00 103.81 101 TYR C O 1
ATOM 2676 N N . VAL C 1 102 ? -10.974 13.400 35.995 1.00 104.81 102 VAL C N 1
ATOM 2677 C CA . VAL C 1 102 ? -11.218 14.669 36.673 1.00 101.59 102 VAL C CA 1
ATOM 2678 C C . VAL C 1 102 ? -11.005 14.538 38.175 1.00 109.03 102 VAL C C 1
ATOM 2679 O O . VAL C 1 102 ? -10.597 15.500 38.837 1.00 109.98 102 VAL C O 1
ATOM 2681 N N . LEU C 1 103 ? -11.276 13.359 38.740 1.00 104.15 103 LEU C N 1
ATOM 2682 C CA . LEU C 1 103 ? -11.035 13.150 40.164 1.00 107.90 103 LEU C CA 1
ATOM 2683 C C . LEU C 1 103 ? -9.548 13.203 40.492 1.00 111.94 103 LEU C C 1
ATOM 2684 O O . LEU C 1 103 ? -9.155 13.760 41.524 1.00 114.19 103 LEU C O 1
ATOM 2687 N N . ALA C 1 104 ? -8.706 12.625 39.631 1.00 109.15 104 ALA C N 1
ATOM 2688 C CA . ALA C 1 104 ? -7.264 12.670 39.856 1.00 114.29 104 ALA C CA 1
ATOM 2689 C C . ALA C 1 104 ? -6.727 14.095 39.787 1.00 119.50 104 ALA C C 1
ATOM 2690 O O . ALA C 1 104 ? -5.854 14.475 40.576 1.00 119.68 104 ALA C O 1
ATOM 2692 N N . GLU C 1 105 ? -7.230 14.897 38.845 1.00 117.44 105 GLU C N 1
ATOM 2693 C CA . GLU C 1 105 ? -6.777 16.280 38.733 1.00 118.25 105 GLU C CA 1
ATOM 2694 C C . GLU C 1 105 ? -7.150 17.090 39.969 1.00 124.54 105 GLU C C 1
ATOM 2695 O O . GLU C 1 105 ? -6.355 17.907 40.448 1.00 130.55 105 GLU C O 1
ATOM 2697 N N . ILE C 1 106 ? -8.359 16.882 40.496 1.00 125.26 106 ILE C N 1
ATOM 2698 C CA . ILE C 1 106 ? -8.774 17.577 41.712 1.00 126.53 106 ILE C CA 1
ATOM 2699 C C . ILE C 1 106 ? -7.903 17.163 42.892 1.00 135.66 106 ILE C C 1
ATOM 2700 O O . ILE C 1 106 ? -7.616 17.971 43.784 1.00 145.22 106 ILE C O 1
ATOM 2702 N N . ALA C 1 107 ? -7.482 15.896 42.923 1.00 130.18 107 ALA C N 1
ATOM 2703 C CA . ALA C 1 107 ? -6.671 15.402 44.033 1.00 137.25 107 ALA C CA 1
ATOM 2704 C C . ALA C 1 107 ? -5.349 16.152 44.139 1.00 148.97 107 ALA C C 1
ATOM 2705 O O . ALA C 1 107 ? -4.924 16.521 45.240 1.00 160.58 107 ALA C O 1
ATOM 2707 N N . ARG C 1 108 ? -4.679 16.381 43.006 1.00 150.75 108 ARG C N 1
ATOM 2708 C CA . ARG C 1 108 ? -3.395 17.075 43.026 1.00 151.09 108 ARG C CA 1
ATOM 2709 C C . ARG C 1 108 ? -3.517 18.518 43.499 1.00 161.91 108 ARG C C 1
ATOM 2710 O O . ARG C 1 108 ? -2.527 19.086 43.973 1.00 162.06 108 ARG C O 1
ATOM 2712 N N . ASP C 1 109 ? -4.701 19.123 43.383 1.00 166.56 109 ASP C N 1
ATOM 2713 C CA . ASP C 1 109 ? -4.867 20.509 43.808 1.00 176.40 109 ASP C CA 1
ATOM 2714 C C . ASP C 1 109 ? -4.782 20.631 45.325 1.00 188.79 109 ASP C C 1
ATOM 2715 O O . ASP C 1 109 ? -3.996 21.427 45.852 1.00 195.39 109 ASP C O 1
ATOM 2717 N N . ARG C 1 110 ? -5.586 19.851 46.043 1.00 223.41 110 ARG C N 1
ATOM 2718 C CA . ARG C 1 110 ? -5.577 19.851 47.499 1.00 224.93 110 ARG C CA 1
ATOM 2719 C C . ARG C 1 110 ? -4.589 18.851 48.086 1.00 225.55 110 ARG C C 1
ATOM 2720 O O . ARG C 1 110 ? -4.484 18.754 49.313 1.00 228.75 110 ARG C O 1
ATOM 2722 N N . GLY C 1 111 ? -3.870 18.110 47.246 1.00 202.39 111 GLY C N 1
ATOM 2723 C CA . GLY C 1 111 ? -2.893 17.159 47.737 1.00 198.33 111 GLY C CA 1
ATOM 2724 C C . GLY C 1 111 ? -3.469 15.938 48.413 1.00 197.75 111 GLY C C 1
ATOM 2725 O O . GLY C 1 111 ? -2.767 15.283 49.187 1.00 202.75 111 GLY C O 1
ATOM 2726 N N . ASN C 1 112 ? -4.730 15.608 48.146 1.00 180.16 112 ASN C N 1
ATOM 2727 C CA . ASN C 1 112 ? -5.364 14.442 48.755 1.00 167.64 112 ASN C CA 1
ATOM 2728 C C . ASN C 1 112 ? -4.796 13.181 48.117 1.00 164.67 112 ASN C C 1
ATOM 2729 O O . ASN C 1 112 ? -5.199 12.787 47.020 1.00 163.01 112 ASN C O 1
ATOM 2731 N N . GLU C 1 113 ? -3.845 12.543 48.804 1.00 165.68 113 GLU C N 1
ATOM 2732 C CA . GLU C 1 113 ? -3.246 11.320 48.282 1.00 163.60 113 GLU C CA 1
ATOM 2733 C C . GLU C 1 113 ? -4.252 10.177 48.227 1.00 162.49 113 GLU C C 1
ATOM 2734 O O . GLU C 1 113 ? -4.144 9.300 47.362 1.00 160.24 113 GLU C O 1
ATOM 2736 N N . GLU C 1 114 ? -5.229 10.166 49.137 1.00 177.77 114 GLU C N 1
ATOM 2737 C CA . GLU C 1 114 ? -6.250 9.124 49.116 1.00 176.78 114 GLU C CA 1
ATOM 2738 C C . GLU C 1 114 ? -7.131 9.235 47.877 1.00 172.87 114 GLU C C 1
ATOM 2739 O O . GLU C 1 114 ? -7.522 8.218 47.293 1.00 171.71 114 GLU C O 1
ATOM 2741 N N . LEU C 1 115 ? -7.454 10.463 47.463 1.00 166.74 115 LEU C N 1
ATOM 2742 C CA . LEU C 1 115 ? -8.250 10.654 46.254 1.00 160.87 115 LEU C CA 1
ATOM 2743 C C . LEU C 1 115 ? -7.480 10.229 45.009 1.00 155.02 115 LEU C C 1
ATOM 2744 O O . LEU C 1 115 ? -8.069 9.691 44.064 1.00 149.53 115 LEU C O 1
ATOM 2746 N N . LEU C 1 116 ? -6.166 10.471 44.985 1.00 154.19 116 LEU C N 1
ATOM 2747 C CA . LEU C 1 116 ? -5.360 10.058 43.840 1.00 150.00 116 LEU C CA 1
ATOM 2748 C C . LEU C 1 116 ? -5.346 8.541 43.693 1.00 146.09 116 LEU C C 1
ATOM 2749 O O . LEU C 1 116 ? -5.440 8.018 42.576 1.00 139.91 116 LEU C O 1
ATOM 2751 N N . GLN C 1 117 ? -5.225 7.818 44.808 1.00 165.81 117 GLN C N 1
ATOM 2752 C CA . GLN C 1 117 ? -5.288 6.361 44.748 1.00 163.02 117 GLN C CA 1
ATOM 2753 C C . GLN C 1 117 ? -6.700 5.886 44.432 1.00 159.11 117 GLN C C 1
ATOM 2754 O O . GLN C 1 117 ? -6.883 4.886 43.729 1.00 157.44 117 GLN C O 1
ATOM 2756 N N . LYS C 1 118 ? -7.711 6.581 44.961 1.00 145.47 118 LYS C N 1
ATOM 2757 C CA . LYS C 1 118 ? -9.094 6.231 44.656 1.00 136.75 118 LYS C CA 1
ATOM 2758 C C . LYS C 1 118 ? -9.399 6.422 43.175 1.00 126.72 118 LYS C C 1
ATOM 2759 O O . LYS C 1 118 ? -9.986 5.544 42.534 1.00 115.70 118 LYS C O 1
ATOM 2761 N N . ALA C 1 119 ? -8.991 7.564 42.611 1.00 127.80 119 ALA C N 1
ATOM 2762 C CA . ALA C 1 119 ? -9.182 7.805 41.182 1.00 114.50 119 ALA C CA 1
ATOM 2763 C C . ALA C 1 119 ? -8.404 6.803 40.339 1.00 115.65 119 ALA C C 1
ATOM 2764 O O . ALA C 1 119 ? -8.856 6.403 39.259 1.00 108.85 119 ALA C O 1
ATOM 2766 N N . HIS C 1 120 ? -7.219 6.403 40.804 1.00 117.55 120 HIS C N 1
ATOM 2767 C CA . HIS C 1 120 ? -6.436 5.406 40.082 1.00 114.37 120 HIS C CA 1
ATOM 2768 C C . HIS C 1 120 ? -7.162 4.068 40.030 1.00 114.14 120 HIS C C 1
ATOM 2769 O O . HIS C 1 120 ? -7.145 3.382 39.000 1.00 108.03 120 HIS C O 1
ATOM 2771 N N . GLU C 1 121 ? -7.793 3.672 41.140 1.00 116.13 121 GLU C N 1
ATOM 2772 C CA . GLU C 1 121 ? -8.498 2.395 41.183 1.00 111.87 121 GLU C CA 1
ATOM 2773 C C . GLU C 1 121 ? -9.701 2.355 40.248 1.00 106.24 121 GLU C C 1
ATOM 2774 O O . GLU C 1 121 ? -10.006 1.291 39.699 1.00 110.83 121 GLU C O 1
ATOM 2776 N N . LEU C 1 122 ? -10.403 3.477 40.058 1.00 107.71 122 LEU C N 1
ATOM 2777 C CA . LEU C 1 122 ? -11.494 3.486 39.086 1.00 107.80 122 LEU C CA 1
ATOM 2778 C C . LEU C 1 122 ? -10.971 3.231 37.680 1.00 105.17 122 LEU C C 1
ATOM 2779 O O . LEU C 1 122 ? -11.553 2.441 36.928 1.00 106.19 122 LEU C O 1
ATOM 2782 N N . ALA C 1 123 ? -9.870 3.888 37.308 1.00 99.54 123 ALA C N 1
ATOM 2783 C CA . ALA C 1 123 ? -9.270 3.633 36.003 1.00 102.35 123 ALA C CA 1
ATOM 2784 C C . ALA C 1 123 ? -8.724 2.214 35.914 1.00 109.24 123 ALA C C 1
ATOM 2785 O O . ALA C 1 123 ? -8.914 1.533 34.900 1.00 110.81 123 ALA C O 1
ATOM 2787 N N . ARG C 1 124 ? -8.053 1.745 36.970 1.00 107.03 124 ARG C N 1
ATOM 2788 C CA . ARG C 1 124 ? -7.525 0.385 36.956 1.00 109.39 124 ARG C CA 1
ATOM 2789 C C . ARG C 1 124 ? -8.647 -0.635 36.816 1.00 116.53 124 ARG C C 1
ATOM 2790 O O . ARG C 1 124 ? -8.515 -1.617 36.075 1.00 117.68 124 ARG C O 1
ATOM 2792 N N . GLU C 1 125 ? -9.761 -0.420 37.520 1.00 129.48 125 GLU C N 1
ATOM 2793 C CA . GLU C 1 125 ? -10.909 -1.305 37.362 1.00 134.20 125 GLU C CA 1
ATOM 2794 C C . GLU C 1 125 ? -11.540 -1.149 35.984 1.00 131.72 125 GLU C C 1
ATOM 2795 O O . GLU C 1 125 ? -11.902 -2.146 35.351 1.00 131.17 125 GLU C O 1
ATOM 2801 N N . ALA C 1 126 ? -11.660 0.091 35.498 1.00 120.44 126 ALA C N 1
ATOM 2802 C CA . ALA C 1 126 ? -12.243 0.321 34.178 1.00 114.22 126 ALA C CA 1
ATOM 2803 C C . ALA C 1 126 ? -11.461 -0.412 33.096 1.00 113.60 126 ALA C C 1
ATOM 2804 O O . ALA C 1 126 ? -12.051 -0.969 32.163 1.00 113.99 126 ALA C O 1
ATOM 2806 N N . LEU C 1 127 ? -10.131 -0.412 33.199 1.00 108.66 127 LEU C N 1
ATOM 2807 C CA . LEU C 1 127 ? -9.322 -1.175 32.256 1.00 114.04 127 LEU C CA 1
ATOM 2808 C C . LEU C 1 127 ? -9.592 -2.668 32.381 1.00 116.55 127 LEU C C 1
ATOM 2809 O O . LEU C 1 127 ? -9.518 -3.397 31.385 1.00 116.69 127 LEU C O 1
ATOM 2811 N N . ARG C 1 128 ? -9.903 -3.141 33.592 1.00 116.44 128 ARG C N 1
ATOM 2812 C CA . ARG C 1 128 ? -10.205 -4.556 33.784 1.00 120.20 128 ARG C CA 1
ATOM 2813 C C . ARG C 1 128 ? -11.498 -4.955 33.081 1.00 118.47 128 ARG C C 1
ATOM 2814 O O . ARG C 1 128 ? -11.558 -6.012 32.442 1.00 117.90 128 ARG C O 1
ATOM 2816 N N . GLN C 1 129 ? -12.549 -4.136 33.193 1.00 116.25 129 GLN C N 1
ATOM 2817 C CA . GLN C 1 129 ? -13.809 -4.483 32.540 1.00 119.09 129 GLN C CA 1
ATOM 2818 C C . GLN C 1 129 ? -13.671 -4.414 31.025 1.00 123.82 129 GLN C C 1
ATOM 2819 O O . GLN C 1 129 ? -14.096 -5.330 30.313 1.00 121.52 129 GLN C O 1
ATOM 2822 N N . VAL C 1 130 ? -13.063 -3.338 30.517 1.00 124.19 130 VAL C N 1
ATOM 2823 C CA . VAL C 1 130 ? -12.912 -3.175 29.073 1.00 124.17 130 VAL C CA 1
ATOM 2824 C C . VAL C 1 130 ? -12.070 -4.304 28.495 1.00 125.48 130 VAL C C 1
ATOM 2825 O O . VAL C 1 130 ? -12.299 -4.753 27.365 1.00 129.46 130 VAL C O 1
ATOM 2827 N N . LYS C 1 131 ? -11.070 -4.767 29.249 1.00 122.81 131 LYS C N 1
ATOM 2828 C CA . LYS C 1 131 ? -10.296 -5.926 28.819 1.00 126.27 131 LYS C CA 1
ATOM 2829 C C . LYS C 1 131 ? -11.187 -7.155 28.673 1.00 129.68 131 LYS C C 1
ATOM 2830 O O . LYS C 1 131 ? -11.026 -7.940 27.731 1.00 129.67 131 LYS C O 1
ATOM 2832 N N . GLU C 1 132 ? -12.130 -7.338 29.601 1.00 139.45 132 GLU C N 1
ATOM 2833 C CA . GLU C 1 132 ? -13.067 -8.453 29.503 1.00 140.95 132 GLU C CA 1
ATOM 2834 C C . GLU C 1 132 ? -13.996 -8.300 28.304 1.00 140.66 132 GLU C C 1
ATOM 2835 O O . GLU C 1 132 ? -14.269 -9.277 27.597 1.00 142.31 132 GLU C O 1
ATOM 2837 N N . ILE C 1 133 ? -14.498 -7.086 28.063 1.00 128.52 133 ILE C N 1
ATOM 2838 C CA . ILE C 1 133 ? -15.370 -6.859 26.912 1.00 125.29 133 ILE C CA 1
ATOM 2839 C C . ILE C 1 133 ? -14.608 -7.074 25.612 1.00 126.07 133 ILE C C 1
ATOM 2840 O O . ILE C 1 133 ? -15.154 -7.611 24.640 1.00 126.67 133 ILE C O 1
ATOM 2845 N N . LEU C 1 134 ? -13.340 -6.659 25.569 1.00 125.49 134 LEU C N 1
ATOM 2846 C CA . LEU C 1 134 ? -12.558 -6.793 24.343 1.00 125.05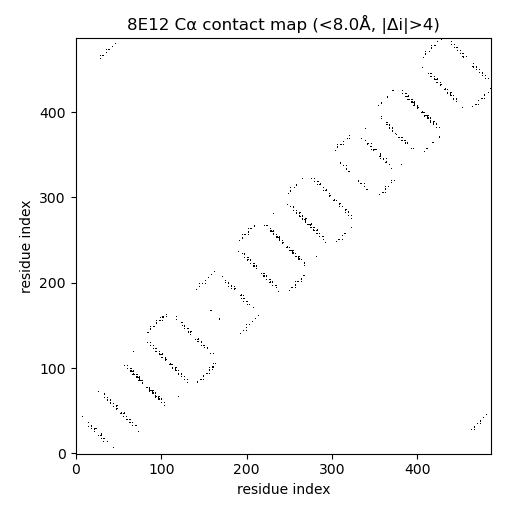 134 LEU C CA 1
ATOM 2847 C C . LEU C 1 134 ? -12.398 -8.257 23.951 1.00 128.56 134 LEU C C 1
ATOM 2848 O O . LEU C 1 134 ? -12.636 -8.631 22.797 1.00 130.27 134 LEU C O 1
ATOM 2850 N N . GLU C 1 135 ? -11.987 -9.101 24.901 1.00 128.64 135 GLU C N 1
ATOM 2851 C CA . GLU C 1 135 ? -11.857 -10.526 24.615 1.00 131.84 135 GLU C CA 1
ATOM 2852 C C . GLU C 1 135 ? -13.211 -11.147 24.292 1.00 134.76 135 GLU C C 1
ATOM 2853 O O . GLU C 1 135 ? -13.306 -12.044 23.446 1.00 138.66 135 GLU C O 1
ATOM 2855 N N . GLN C 1 136 ? -14.270 -10.684 24.960 1.00 136.49 136 GLN C N 1
ATOM 2856 C CA . GLN C 1 136 ? -15.612 -11.168 24.651 1.00 136.33 136 GLN C CA 1
ATOM 2857 C C . GLN C 1 136 ? -16.068 -10.702 23.273 1.00 139.78 136 GLN C C 1
ATOM 2858 O O . GLN C 1 136 ? -16.646 -11.484 22.509 1.00 142.99 136 GLN C O 1
ATOM 2860 N N . ALA C 1 137 ? -15.831 -9.428 22.942 1.00 137.85 137 ALA C N 1
ATOM 2861 C CA . ALA C 1 137 ? -16.246 -8.910 21.641 1.00 134.35 137 ALA C CA 1
ATOM 2862 C C . ALA C 1 137 ? -15.534 -9.634 20.504 1.00 133.31 137 ALA C C 1
ATOM 2863 O O . ALA C 1 137 ? -16.141 -9.917 19.464 1.00 132.02 137 ALA C O 1
ATOM 2865 N N . ARG C 1 138 ? -14.240 -9.918 20.672 1.00 134.20 138 ARG C N 1
ATOM 2866 C CA . ARG C 1 138 ? -13.529 -10.712 19.676 1.00 142.79 138 ARG C CA 1
ATOM 2867 C C . ARG C 1 138 ? -14.079 -12.131 19.620 1.00 152.32 138 ARG C C 1
ATOM 2868 O O . ARG C 1 138 ? -14.160 -12.732 18.542 1.00 154.04 138 ARG C O 1
ATOM 2870 N N . LYS C 1 139 ? -14.459 -12.684 20.775 1.00 166.85 139 LYS C N 1
ATOM 2871 C CA . LYS C 1 139 ? -15.031 -14.026 20.804 1.00 167.97 139 LYS C CA 1
ATOM 2872 C C . LYS C 1 139 ? -16.412 -14.050 20.161 1.00 169.66 139 LYS C C 1
ATOM 2873 O O . LYS C 1 139 ? -16.742 -14.984 19.420 1.00 179.60 139 LYS C O 1
ATOM 2875 N N . GLU C 1 140 ? -17.233 -13.033 20.433 1.00 155.23 140 GLU C N 1
ATOM 2876 C CA . GLU C 1 140 ? -18.576 -12.971 19.869 1.00 152.67 140 GLU C CA 1
ATOM 2877 C C . GLU C 1 140 ? -18.577 -12.636 18.385 1.00 154.54 140 GLU C C 1
ATOM 2878 O O . GLU C 1 140 ? -19.624 -12.757 17.740 1.00 152.70 140 GLU C O 1
ATOM 2880 N N . GLY C 1 141 ? -17.440 -12.219 17.834 1.00 150.56 141 GLY C N 1
ATOM 2881 C CA . GLY C 1 141 ? -17.332 -11.912 16.424 1.00 145.64 141 GLY C CA 1
ATOM 2882 C C . GLY C 1 141 ? -17.796 -10.535 16.013 1.00 132.37 141 GLY C C 1
ATOM 2883 O O . GLY C 1 141 ? -17.860 -10.258 14.810 1.00 129.08 141 GLY C O 1
ATOM 2884 N N . ASN C 1 142 ? -18.124 -9.661 16.960 1.00 124.63 142 ASN C N 1
ATOM 2885 C CA . ASN C 1 142 ? -18.555 -8.304 16.632 1.00 116.07 142 ASN C CA 1
ATOM 2886 C C . ASN C 1 142 ? -17.277 -7.477 16.562 1.00 114.22 142 ASN C C 1
ATOM 2887 O O . ASN C 1 142 ? -16.837 -6.889 17.549 1.00 113.18 142 ASN C O 1
ATOM 2892 N N . LEU C 1 143 ? -16.668 -7.439 15.372 1.00 108.71 143 LEU C N 1
ATOM 2893 C CA . LEU C 1 143 ? -15.425 -6.694 15.195 1.00 97.88 143 LEU C CA 1
ATOM 2894 C C . LEU C 1 143 ? -15.625 -5.196 15.386 1.00 98.73 143 LEU C C 1
ATOM 2895 O O . LEU C 1 143 ? -14.682 -4.491 15.763 1.00 97.61 143 LEU C O 1
ATOM 2898 N N . GLU C 1 144 ? -16.832 -4.692 15.123 1.00 101.19 144 GLU C N 1
ATOM 2899 C CA . GLU C 1 144 ? -17.100 -3.273 15.337 1.00 92.06 144 GLU C CA 1
ATOM 2900 C C . GLU C 1 144 ? -16.981 -2.909 16.812 1.00 92.57 144 GLU C C 1
ATOM 2901 O O . GLU C 1 144 ? -16.441 -1.851 17.157 1.00 89.53 144 GLU C O 1
ATOM 2905 N N . LEU C 1 145 ? -17.474 -3.778 17.698 1.00 91.14 145 LEU C N 1
ATOM 2906 C CA . LEU C 1 145 ? -17.400 -3.497 19.127 1.00 93.35 145 LEU C CA 1
ATOM 2907 C C . LEU C 1 145 ? -15.969 -3.562 19.647 1.00 92.81 145 LEU C C 1
ATOM 2908 O O . LEU C 1 145 ? -15.634 -2.863 20.610 1.00 90.82 145 LEU C O 1
ATOM 2910 N N . VAL C 1 146 ? -15.114 -4.384 19.031 1.00 96.25 146 VAL C N 1
ATOM 2911 C CA . VAL C 1 146 ? -13.723 -4.457 19.475 1.00 92.95 146 VAL C CA 1
ATOM 2912 C C . VAL C 1 146 ? -13.022 -3.126 19.242 1.00 87.22 146 VAL C C 1
ATOM 2913 O O . VAL C 1 146 ? -12.163 -2.715 20.031 1.00 84.27 146 VAL C O 1
ATOM 2917 N N . ILE C 1 147 ? -13.376 -2.432 18.159 1.00 88.10 147 ILE C N 1
ATOM 2918 C CA . ILE C 1 147 ? -12.837 -1.095 17.923 1.00 82.80 147 ILE C CA 1
ATOM 2919 C C . ILE C 1 147 ? -13.282 -0.149 19.031 1.00 75.83 147 ILE C C 1
ATOM 2920 O O . ILE C 1 147 ? -12.474 0.596 19.600 1.00 74.86 147 ILE C O 1
ATOM 2925 N N . ILE C 1 148 ? -14.580 -0.161 19.349 1.00 80.04 148 ILE C N 1
ATOM 2926 C CA . ILE C 1 148 ? -15.099 0.681 20.424 1.00 84.18 148 ILE C CA 1
ATOM 2927 C C . ILE C 1 148 ? -14.437 0.323 21.749 1.00 84.69 148 ILE C C 1
ATOM 2928 O O . ILE C 1 148 ? -14.068 1.204 22.534 1.00 79.44 148 ILE C O 1
ATOM 2933 N N . ALA C 1 149 ? -14.282 -0.976 22.021 1.00 90.65 149 ALA C N 1
ATOM 2934 C CA . ALA C 1 149 ? -13.600 -1.398 23.240 1.00 86.80 149 ALA C CA 1
ATOM 2935 C C . ALA C 1 149 ? -12.131 -0.995 23.217 1.00 84.37 149 ALA C C 1
ATOM 2936 O O . ALA C 1 149 ? -11.595 -0.521 24.225 1.00 86.48 149 ALA C O 1
ATOM 2938 N N . LEU C 1 150 ? -11.463 -1.175 22.074 1.00 84.11 150 LEU C N 1
ATOM 2939 C CA . LEU C 1 150 ? -10.075 -0.741 21.953 1.00 80.29 150 LEU C CA 1
ATOM 2940 C C . LEU C 1 150 ? -9.972 0.779 21.987 1.00 76.91 150 LEU C C 1
ATOM 2941 O O . LEU C 1 150 ? -8.987 1.327 22.498 1.00 79.77 150 LEU C O 1
ATOM 2946 N N . ARG C 1 151 ? -10.968 1.475 21.432 1.00 78.83 151 ARG C N 1
ATOM 2947 C CA . ARG C 1 151 ? -11.018 2.927 21.576 1.00 75.18 151 ARG C CA 1
ATOM 2948 C C . ARG C 1 151 ? -11.066 3.325 23.045 1.00 77.20 151 ARG C C 1
ATOM 2949 O O . ARG C 1 151 ? -10.363 4.249 23.470 1.00 73.58 151 ARG C O 1
ATOM 2957 N N . LEU C 1 152 ? -11.883 2.629 23.838 1.00 82.15 152 LEU C N 1
ATOM 2958 C CA . LEU C 1 152 ? -11.925 2.889 25.273 1.00 84.02 152 LEU C CA 1
ATOM 2959 C C . LEU C 1 152 ? -10.593 2.544 25.926 1.00 86.22 152 LEU C C 1
ATOM 2960 O O . LEU C 1 152 ? -10.056 3.328 26.717 1.00 85.34 152 LEU C O 1
ATOM 2962 N N . HIS C 1 153 ? -10.033 1.381 25.575 1.00 84.64 153 HIS C N 1
ATOM 2963 C CA . HIS C 1 153 ? -8.788 0.909 26.179 1.00 85.59 153 HIS C CA 1
ATOM 2964 C C . HIS C 1 153 ? -7.689 1.965 26.132 1.00 87.88 153 HIS C C 1
ATOM 2965 O O . HIS C 1 153 ? -6.933 2.127 27.097 1.00 89.43 153 HIS C O 1
ATOM 2972 N N . THR C 1 154 ? -7.571 2.677 25.010 1.00 86.01 154 THR C N 1
ATOM 2973 C CA . THR C 1 154 ? -6.563 3.729 24.906 1.00 84.74 154 THR C CA 1
ATOM 2974 C C . THR C 1 154 ? -6.811 4.839 25.922 1.00 88.57 154 THR C C 1
ATOM 2975 O O . THR C 1 154 ? -5.865 5.375 26.513 1.00 87.86 154 THR C O 1
ATOM 2979 N N . GLU C 1 155 ? -8.079 5.188 26.153 1.00 87.81 155 GLU C N 1
ATOM 2980 C CA . GLU C 1 155 ? -8.379 6.314 27.032 1.00 88.98 155 GLU C CA 1
ATOM 2981 C C . GLU C 1 155 ? -8.043 6.009 28.488 1.00 86.40 155 GLU C C 1
ATOM 2982 O O . GLU C 1 155 ? -7.550 6.889 29.204 1.00 82.71 155 GLU C O 1
ATOM 2988 N N . ILE C 1 156 ? -8.290 4.780 28.951 1.00 90.09 156 ILE C N 1
ATOM 2989 C CA . ILE C 1 156 ? -7.860 4.434 30.305 1.00 91.54 156 ILE C CA 1
ATOM 2990 C C . ILE C 1 156 ? -6.345 4.528 30.415 1.00 85.36 156 ILE C C 1
ATOM 2991 O O . ILE C 1 156 ? -5.812 5.042 31.406 1.00 83.44 156 ILE C O 1
ATOM 2996 N N . MET C 1 157 ? -5.630 4.049 29.395 1.00 85.04 157 MET C N 1
ATOM 2997 C CA . MET C 1 157 ? -4.176 4.166 29.392 1.00 90.14 157 MET C CA 1
ATOM 2998 C C . MET C 1 157 ? -3.743 5.625 29.451 1.00 87.28 157 MET C C 1
ATOM 2999 O O . MET C 1 157 ? -2.826 5.978 30.201 1.00 84.59 157 MET C O 1
ATOM 3004 N N . ARG C 1 158 ? -4.390 6.489 28.663 1.00 88.96 158 ARG C N 1
ATOM 3005 C CA . ARG C 1 158 ? -4.062 7.910 28.698 1.00 88.81 158 ARG C CA 1
ATOM 3006 C C . ARG C 1 158 ? -4.314 8.503 30.080 1.00 90.47 158 ARG C C 1
ATOM 3007 O O . ARG C 1 158 ? -3.514 9.307 30.574 1.00 89.19 158 ARG C O 1
ATOM 3012 N N . VAL C 1 159 ? -5.418 8.116 30.723 1.00 89.29 159 VAL C N 1
ATOM 3013 C CA . VAL C 1 159 ? -5.675 8.569 32.087 1.00 90.78 159 VAL C CA 1
ATOM 3014 C C . VAL C 1 159 ? -4.700 7.920 33.060 1.00 92.33 159 VAL C C 1
ATOM 3015 O O . VAL C 1 159 ? -4.184 8.577 33.973 1.00 92.99 159 VAL C O 1
ATOM 3019 N N . LEU C 1 160 ? -4.431 6.622 32.887 1.00 91.61 160 LEU C N 1
ATOM 3020 C CA . LEU C 1 160 ? -3.512 5.942 33.794 1.00 89.95 160 LEU C CA 1
ATOM 3021 C C . LEU C 1 160 ? -2.088 6.450 33.626 1.00 97.48 160 LEU C C 1
ATOM 3022 O O . LEU C 1 160 ? -1.325 6.485 34.598 1.00 103.54 160 LEU C O 1
ATOM 3024 N N . VAL C 1 161 ? -1.710 6.841 32.407 1.00 98.45 161 VAL C N 1
ATOM 3025 C CA . VAL C 1 161 ? -0.396 7.440 32.203 1.00 97.41 161 VAL C CA 1
ATOM 3026 C C . VAL C 1 161 ? -0.321 8.791 32.903 1.00 101.00 161 VAL C C 1
ATOM 3027 O O . VAL C 1 161 ? 0.720 9.164 33.459 1.00 108.88 161 VAL C O 1
ATOM 3031 N N . GLU C 1 162 ? -1.432 9.532 32.917 1.00 101.25 162 GLU C N 1
ATOM 3032 C CA . GLU C 1 162 ? -1.439 10.842 33.559 1.00 109.25 162 GLU C CA 1
ATOM 3033 C C . GLU C 1 162 ? -1.344 10.706 35.075 1.00 117.07 162 GLU C C 1
ATOM 3034 O O . GLU C 1 162 ? -0.713 11.536 35.740 1.00 124.25 162 GLU C O 1
ATOM 3038 N N . ILE C 1 163 ? -1.976 9.672 35.636 1.00 112.31 163 ILE C N 1
ATOM 3039 C CA . ILE C 1 163 ? -1.899 9.428 37.075 1.00 117.15 163 ILE C CA 1
ATOM 3040 C C . ILE C 1 163 ? -0.458 9.170 37.499 1.00 122.26 163 ILE C C 1
ATOM 3041 O O . ILE C 1 163 ? -0.017 9.621 38.564 1.00 128.54 163 ILE C O 1
ATOM 3043 N N . TRP C 1 164 ? 0.295 8.432 36.679 1.00 118.11 164 TRP C N 1
ATOM 3044 C CA . TRP C 1 164 ? 1.706 8.198 36.970 1.00 122.99 164 TRP C CA 1
ATOM 3045 C C . TRP C 1 164 ? 2.495 9.502 36.955 1.00 125.24 164 TRP C C 1
ATOM 3046 O O . TRP C 1 164 ? 3.434 9.678 37.741 1.00 129.18 164 TRP C O 1
ATOM 3048 N N . ARG C 1 165 ? 2.140 10.420 36.054 1.00 126.59 165 ARG C N 1
ATOM 3049 C CA . ARG C 1 165 ? 2.795 11.723 35.999 1.00 130.64 165 ARG C CA 1
ATOM 3050 C C . ARG C 1 165 ? 2.620 12.521 37.285 1.00 131.69 165 ARG C C 1
ATOM 3051 O O . ARG C 1 165 ? 3.373 13.473 37.515 1.00 127.39 165 ARG C O 1
ATOM 3053 N N . HIS C 1 166 ? 1.648 12.162 38.125 1.00 145.20 166 HIS C N 1
ATOM 3054 C CA . HIS C 1 166 ? 1.428 12.895 39.366 1.00 146.33 166 HIS C CA 1
ATOM 3055 C C . HIS C 1 166 ? 2.410 12.455 40.446 1.00 149.14 166 HIS C C 1
ATOM 3056 O O . HIS C 1 166 ? 3.200 13.260 40.949 1.00 155.74 166 HIS C O 1
ATOM 3063 N N . ARG C 1 167 ? 2.375 11.177 40.810 1.00 135.65 167 ARG C N 1
ATOM 3064 C CA . ARG C 1 167 ? 3.265 10.649 41.837 1.00 126.67 167 ARG C CA 1
ATOM 3065 C C . ARG C 1 167 ? 4.695 10.527 41.319 1.00 118.70 167 ARG C C 1
ATOM 3066 O O . ARG C 1 167 ? 4.938 9.932 40.269 1.00 112.78 167 ARG C O 1
#

Radius of gyration: 23.01 Å; Cα contacts (8 Å, |Δi|>4): 559; chains: 3; bounding box: 58×60×60 Å

Foldseek 3Di:
DDPVVVVLVVVVVVLVVVLVVCLPPDLVVNLVSLLVLLVSLLVQLVVCVVVVVVVSLVVSLVSLVVSLVSLQVQLVVCVVVVNNPSNLSSLQSNLSSLQSQCVSCVVVVPPVSLVVSVVSLVVSLVSLVVVLVVCVVVVPPVSNVSSVVSVVSSVVSVVSSVVD/DPPVVVVLVVVVVVLVVVLVVCVPPDLVVNLVSLVVLLVSLLVLLVVCVVPVDLVSLVVSLVSLVVSLVSLVVQLVVCVVVVNLPSNLSSLLSNLSSLLSQCVSCVVPVVSLVVSLVSLVVSLVSLVVVLVVCVVVVPVVSNVSSVVVNVVSVVSNVVSVVVD/DPPCVVVLVVLQVVLVVVQVVCLPPDLVVNLVSLLVLLVSLLVLVPVVDPVVVVSLVSLVVSLVSLVVSLVVCVVVVNNPSNLSSLLSNLSSLLSQLVSCLVVVPPVSLVVSLVSLVVSLVVLVVVLVVCVVVVVVVVNVSSVVSNVSSVVSNVVSVVRD

Solvent-accessible surface area: 22507 Å² total; per-residue (Å²): 155,79,92,22,53,70,35,12,68,74,2,39,64,43,10,56,70,26,30,75,70,8,60,180,71,41,61,92,33,15,4,26,0,7,37,6,12,13,77,4,2,92,15,9,14,65,38,1,79,87,78,62,66,79,81,48,30,72,68,2,25,45,50,0,93,98,2,0,49,38,0,43,71,17,0,101,56,5,37,119,114,56,69,30,110,20,1,2,76,0,1,52,11,0,2,60,0,0,63,3,12,1,35,14,2,42,111,69,56,77,137,64,27,10,108,44,0,62,104,33,0,37,35,0,43,156,23,0,54,94,8,27,117,38,0,68,116,142,61,54,32,121,24,12,21,66,0,5,43,7,2,4,52,0,1,58,1,19,5,15,27,122,130,69,178,69,76,10,69,69,7,10,55,81,0,23,44,42,1,47,113,15,13,83,115,3,69,164,81,56,70,71,26,10,13,39,1,0,89,6,2,14,72,0,0,72,15,3,15,39,4,5,83,91,41,86,49,95,77,25,31,90,83,2,16,57,43,0,100,77,0,6,62,36,0,42,62,12,2,65,90,9,82,92,80,66,74,38,92,28,0,10,69,0,0,42,12,10,4,71,0,1,76,3,2,4,53,11,5,82,115,94,87,78,28,32,47,38,1,31,110,31,4,60,55,0,34,60,49,0,83,64,8,33,65,94,10,74,88,121,61,76,65,64,27,20,20,97,0,23,37,15,21,8,78,2,7,61,15,35,23,36,44,59,129,77,131,140,78,138,45,58,72,38,37,62,101,5,55,60,31,22,65,71,42,37,70,74,8,55,164,70,44,87,113,31,26,30,44,16,13,75,17,17,11,45,11,13,118,32,32,74,56,74,127,82,93,76,29,69,67,22,41,64,51,4,60,62,13,16,67,90,8,42,64,33,19,68,60,10,64,91,86,66,70,43,60,38,3,8,74,3,6,52,9,15,3,59,1,1,35,14,28,12,54,32,4,64,86,93,57,44,82,82,33,42,66,59,3,42,59,32,5,68,122,0,25,64,49,3,63,65,25,31,70,56,8,68,90,86,56,77,75,103,18,16,7,74,1,8,111,9,36,4,50,5,2,76,19,35,25,76,29,56,83,84,130

Sequence (487 aa):
EEELKKLLEENIKLIEELLEEVKHNDPELLLSVLEVLVRSVHVIAEVAREQGNEELLERAARLAEEAAYQAEEVAREARKRGNLELALKALQILVNAAYVLAEIARDRGNEELLQKAHELAREALRQVKEILEQARKEGNLELVIIALRLHTEIMRVLVEIWRHEEELKKLLEENIKLIEELLEEVKHNDPELLLSVLEVLVRSVHVIAEVAREQGNEELLERAARLAEEAAYQAEEVAREARKRGNLELALKALQILVNAAYVLAEIARDNEELLQKAHELAREALRQVKEILEQARKEGNLELVIIALRLHTEIMRVLVEIWRHREEELKKLLEENIKLIEELLEE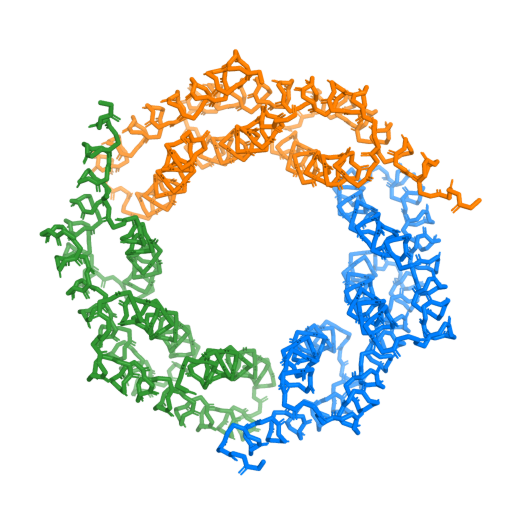VKHNDPELLLSVLEVLVRSVHVIAEVAEELLERAARLAEEAAYQAEEVAREARKRGNLELALKALQILVNAAYVLAEIARDRGNEELLQKAHELAREALRQVKEILEQARKEGNLELVIIALRLHTEIMRVLVEIWRHR

B-factor: mean 98.67, std 28.82, range [47.25, 228.75]